Protein AF-A0AAD7WXE4-F1 (afdb_monomer_lite)

InterPro domains:
  IPR000718 Peptidase M13 [PS51885] (1-335)
  IPR000718 Peptidase M13 [PTHR11733] (2-332)
  IPR000718 Peptidase M13 [cd08662] (2-333)
  IPR008753 Peptidase M13, N-terminal domain [PF05649] (2-65)
  IPR018497 Peptidase M13, C-terminal domain [PF01431] (124-328)
  IPR018497 Peptidase M13, C-terminal domain [PR00786] (116-128)
  IPR018497 Peptidase M13, C-terminal domain [PR00786] (134-146)
  IPR018497 Peptidase M13, C-terminal domain [PR00786] (156-172)
  IPR018497 Peptidase M13, C-terminal domain [PR00786] (228-239)
  IPR024079 Metallopeptidase, catalytic domain superfamily [G3DSA:3.40.390.10] (2-334)

Sequence (473 aa):
MYAAGRMFVDQHFQEDKKLMMEELIEGIRWAFMDMLDKENDWMDEITKSKAKDKAHSVLAKVGYPDFILNDTHINEDIKRLSFSEKDYFGNVMQTLHFFAQSDIAWLRKTVPRTEWFTNPTTVNAFYSSSTNQIRFPAGELQKPFFWGLKYPRSLSYGAIGVIVGHELTHGFDSNGRKYDKNGNMDQWWSNTSISRFNDKTQCMISQYNDYNWEEAGLNVRGKRTLAENIADNGGMREAFRAYRRWVETERLGREEPLLPGISLSNNQLFFLSYAHVRCNSYRSAAAREQIQSGAHSPPKYRVIGAMSNYEEFHRAYGCPAGSAMNRGAKSCRRATWGVLDCLSLSLTVEVTGEGARQTEHCPHHSRVGREVSVLRLYPDGNPENGCNTVVTRVLWIVVATEVFGLNPVHIAKIIIYEFSSQKALFQGSRCGRLFNILFIDAVGHLPKQLRRREGTIKKHLKLERQTAPTFWE

Foldseek 3Di:
DLQVLLVCCVPQNDCLLVVVVVLLLVLLLVLLLVCLPPPDPQADPQLSVQLNVLSVLAAEAEADQPCSPPPVSVCVLCVQQDDDPVCPPVNVVVVVVSVVVVVVVCPPPDDDLSDDPDRLLDQAWAADLQSSYTYYRVNVCDPPQHDPPVDFCLLNLLHVSLRSQLNSQLCVFPPNVLGGSRSDRHNSGDPSSVVSNVLLLVLQQVLQQPDQDPLQRHGARSVLQSSSLSSLQRSLSSSLSSSCVCCCPVVVVDADDDDPPDPAGSLRSSLVSNLVNLDDDDHNVVVNVCRVPNNHDRSVCSSQVNQLLDVSSCVRVVPDDPPSSDPDCSRSSNVPPVPPPDDPDDDDDDDDDDDDDDDDDDDDDDDDDDDDDDDDDDDDDDVVVVLCVLVVVLVVLLVCVVPPVDDLVVSVVVLVVSCVVCQVVQPPHPSNVVVVVSSVVSVVPDDPVVCVVVPPPVPPDDDDDDDDDDDDD

Structure (mmCIF, N/CA/C/O backbone):
data_AF-A0AAD7WXE4-F1
#
_entry.id   AF-A0AAD7WXE4-F1
#
loop_
_atom_site.group_PDB
_atom_site.id
_atom_site.type_symbol
_atom_site.label_atom_id
_atom_site.label_alt_id
_atom_site.label_comp_id
_atom_site.label_asym_id
_atom_site.label_entity_id
_atom_site.label_seq_id
_atom_site.pdbx_PDB_ins_code
_atom_site.Cartn_x
_atom_site.Cartn_y
_atom_site.Cartn_z
_atom_site.occupancy
_atom_site.B_iso_or_equiv
_atom_site.auth_seq_id
_atom_site.auth_comp_id
_atom_site.auth_asym_id
_atom_site.auth_atom_id
_atom_site.pdbx_PDB_model_num
ATOM 1 N N . MET A 1 1 ? -16.254 0.153 18.851 1.00 73.12 1 MET A N 1
ATOM 2 C CA . MET A 1 1 ? -15.321 -0.372 17.823 1.00 73.12 1 MET A CA 1
ATOM 3 C C . MET A 1 1 ? -14.483 -1.521 18.376 1.00 73.12 1 MET A C 1
ATOM 5 O O . MET A 1 1 ? -14.553 -2.616 17.837 1.00 73.12 1 MET A O 1
ATOM 9 N N . TYR A 1 2 ? -13.750 -1.309 19.471 1.00 89.06 2 TYR A N 1
ATOM 10 C CA . TYR A 1 2 ? -12.812 -2.301 20.006 1.00 89.06 2 TYR A CA 1
ATOM 11 C C . TYR A 1 2 ? -13.442 -3.555 20.621 1.00 89.06 2 TYR A C 1
ATOM 13 O O . TYR A 1 2 ? -12.849 -4.617 20.493 1.00 89.06 2 TYR A O 1
ATOM 21 N N . ALA A 1 3 ? -14.652 -3.478 21.189 1.00 89.94 3 ALA A N 1
ATOM 22 C CA . ALA A 1 3 ? -15.336 -4.648 21.757 1.00 89.94 3 ALA A CA 1
ATOM 23 C C . ALA A 1 3 ? -15.537 -5.785 20.730 1.00 89.94 3 ALA A C 1
ATOM 25 O O . ALA A 1 3 ? -15.138 -6.920 20.970 1.00 89.94 3 ALA A O 1
ATOM 26 N N . ALA A 1 4 ? -16.062 -5.471 19.539 1.00 91.31 4 ALA A N 1
ATOM 27 C CA . ALA A 1 4 ? -16.185 -6.454 18.457 1.00 91.31 4 ALA A CA 1
ATOM 28 C C . ALA A 1 4 ? -14.810 -6.913 17.932 1.00 91.31 4 ALA A C 1
ATOM 30 O O . ALA A 1 4 ? -14.631 -8.082 17.599 1.00 91.31 4 ALA A O 1
ATOM 31 N N . GLY A 1 5 ? -13.824 -6.008 17.898 1.00 93.00 5 GLY A N 1
ATOM 32 C CA . GLY A 1 5 ? -12.444 -6.334 17.532 1.00 93.00 5 GLY A CA 1
ATOM 33 C C . GLY A 1 5 ? -11.798 -7.346 18.479 1.00 93.00 5 GLY A C 1
ATOM 34 O O . GLY A 1 5 ? -11.149 -8.275 18.011 1.00 93.00 5 GLY A O 1
ATOM 35 N N . ARG A 1 6 ? -12.024 -7.214 19.790 1.00 93.06 6 ARG A N 1
ATOM 36 C CA . ARG A 1 6 ? -11.554 -8.149 20.820 1.00 93.06 6 ARG A CA 1
ATOM 37 C C . ARG A 1 6 ? -12.105 -9.555 20.580 1.00 93.06 6 ARG A C 1
ATOM 39 O O . ARG A 1 6 ? -11.319 -10.491 20.467 1.00 93.06 6 ARG A O 1
ATOM 46 N N . MET A 1 7 ? -13.419 -9.673 20.387 1.00 93.44 7 MET A N 1
ATOM 47 C CA . MET A 1 7 ? -14.070 -10.953 20.074 1.00 93.44 7 MET A CA 1
ATOM 48 C C . MET A 1 7 ? -13.536 -11.581 18.776 1.00 93.44 7 MET A C 1
ATOM 50 O O . MET A 1 7 ? -13.325 -12.788 18.710 1.00 93.44 7 MET A O 1
ATOM 54 N N . PHE A 1 8 ? -13.301 -10.769 17.740 1.00 94.12 8 PHE A N 1
ATOM 55 C CA . PHE A 1 8 ? -12.754 -11.247 16.469 1.00 94.12 8 PHE A CA 1
ATOM 56 C C . PHE A 1 8 ? -11.320 -11.765 16.614 1.00 94.12 8 PHE A C 1
ATOM 58 O O . PHE A 1 8 ? -10.987 -12.822 16.081 1.00 94.12 8 PHE A O 1
ATOM 65 N N . VAL A 1 9 ? -10.472 -11.027 17.334 1.00 93.50 9 VAL A N 1
ATOM 66 C CA . VAL A 1 9 ? -9.072 -11.399 17.565 1.00 93.50 9 VAL A CA 1
ATOM 67 C C . VAL A 1 9 ? -8.980 -12.724 18.317 1.00 93.50 9 VAL A C 1
ATOM 69 O O . VAL A 1 9 ? -8.226 -13.587 17.878 1.00 93.50 9 VAL A O 1
ATOM 72 N N . ASP A 1 10 ? -9.803 -12.928 19.351 1.00 91.31 10 ASP A N 1
ATOM 73 C CA . ASP A 1 10 ? -9.866 -14.196 20.096 1.00 91.31 10 ASP A CA 1
ATOM 74 C C . ASP A 1 10 ? -10.134 -15.416 19.215 1.00 91.31 10 ASP A C 1
ATOM 76 O O . ASP A 1 10 ? -9.590 -16.494 19.449 1.00 91.31 10 ASP A O 1
ATOM 80 N N . GLN A 1 11 ? -11.000 -15.264 18.213 1.00 91.12 11 GLN A N 1
ATOM 81 C CA . GLN A 1 11 ? -11.469 -16.392 17.411 1.00 91.12 11 GLN A CA 1
ATOM 82 C C . GLN A 1 11 ? -10.667 -16.603 16.123 1.00 91.12 11 GLN A C 1
ATOM 84 O O . GLN A 1 11 ? -10.590 -17.728 15.625 1.00 91.12 11 GLN A O 1
ATOM 89 N N . HIS A 1 12 ? -10.102 -15.540 15.545 1.00 89.75 12 HIS A N 1
ATOM 90 C CA . HIS A 1 12 ? -9.624 -15.561 14.156 1.00 89.75 12 HIS A CA 1
ATOM 91 C C . HIS A 1 12 ? -8.188 -15.063 13.959 1.00 89.75 12 HIS A C 1
ATOM 93 O O . HIS A 1 12 ? -7.644 -15.167 12.847 1.00 89.75 12 HIS A O 1
ATOM 99 N N . PHE A 1 13 ? -7.541 -14.543 15.003 1.00 89.88 13 PHE A N 1
ATOM 100 C CA . PHE A 1 13 ? -6.171 -14.058 14.915 1.00 89.88 13 PHE A CA 1
ATOM 101 C C . PHE A 1 13 ? -5.192 -14.996 15.626 1.00 89.88 13 PHE A C 1
ATOM 103 O O . PHE A 1 13 ? -5.432 -15.447 16.738 1.00 89.88 13 PHE A O 1
ATOM 110 N N . GLN A 1 14 ? -4.079 -15.300 14.958 1.00 85.75 14 GLN A N 1
ATOM 111 C CA . GLN A 1 14 ? -2.993 -16.110 15.504 1.00 85.75 14 GLN A CA 1
ATOM 112 C C . GLN A 1 14 ? -1.739 -15.239 15.581 1.00 85.75 14 GLN A C 1
ATOM 114 O O . GLN A 1 14 ? -1.447 -14.498 14.640 1.00 85.75 14 GLN A O 1
ATOM 119 N N . GLU A 1 15 ? -1.013 -15.315 16.696 1.00 81.44 15 GLU A N 1
ATOM 120 C CA . GLU A 1 15 ? 0.132 -14.432 16.966 1.00 81.44 15 GLU A CA 1
ATOM 121 C C . GLU A 1 15 ? 1.314 -14.650 16.010 1.00 81.44 15 GLU A C 1
ATOM 123 O O . GLU A 1 15 ? 2.077 -13.721 15.751 1.00 81.44 15 GLU A O 1
ATOM 128 N N . ASP A 1 16 ? 1.437 -15.833 15.402 1.00 81.56 16 ASP A N 1
ATOM 129 C CA . ASP A 1 16 ? 2.457 -16.127 14.386 1.00 81.56 16 ASP A CA 1
ATOM 130 C C . ASP A 1 16 ? 2.347 -15.215 13.148 1.00 81.56 16 ASP A C 1
ATOM 132 O O . ASP A 1 16 ? 3.346 -14.939 12.477 1.00 81.56 16 ASP A O 1
ATOM 136 N N . LYS A 1 17 ? 1.152 -14.666 12.883 1.00 87.94 17 LYS A N 1
ATOM 137 C CA . LYS A 1 17 ? 0.932 -13.661 11.838 1.00 87.94 17 LYS A CA 1
ATOM 138 C C . LYS A 1 17 ? 1.739 -12.386 12.084 1.00 87.94 17 LYS A C 1
ATOM 140 O O . LYS A 1 17 ? 2.197 -11.784 11.115 1.00 87.94 17 LYS A O 1
ATOM 145 N N . LYS A 1 18 ? 1.943 -11.978 13.346 1.00 88.94 18 LYS A N 1
ATOM 146 C CA . LYS A 1 18 ? 2.726 -10.774 13.677 1.00 88.94 18 LYS A CA 1
ATOM 147 C C . LYS A 1 18 ? 4.195 -10.945 13.296 1.00 88.94 18 LYS A C 1
ATOM 149 O O . LYS A 1 18 ? 4.735 -10.070 12.630 1.00 88.94 18 LYS A O 1
ATOM 154 N N . LEU A 1 19 ? 4.785 -12.104 13.593 1.00 88.06 19 LEU A N 1
ATOM 155 C CA . LEU A 1 19 ? 6.183 -12.410 13.256 1.00 88.06 19 LEU A CA 1
ATOM 156 C C . LEU A 1 19 ? 6.437 -12.363 11.742 1.00 88.06 19 LEU A C 1
ATOM 158 O O . LEU A 1 19 ? 7.410 -11.773 11.281 1.00 88.06 19 LEU A O 1
ATOM 162 N N . MET A 1 20 ? 5.536 -12.941 10.939 1.00 91.19 20 MET A N 1
ATOM 163 C CA . MET A 1 20 ? 5.657 -12.856 9.478 1.00 91.19 20 MET A CA 1
ATOM 164 C C . MET A 1 20 ? 5.501 -11.418 8.970 1.00 91.19 20 MET A C 1
ATOM 166 O O . MET A 1 20 ? 6.163 -11.026 8.012 1.00 91.19 20 MET A O 1
ATOM 170 N N . MET A 1 21 ? 4.615 -10.630 9.579 1.00 95.12 21 MET A N 1
ATOM 171 C CA . MET A 1 21 ? 4.453 -9.231 9.196 1.00 95.12 21 MET A CA 1
ATOM 172 C C . MET A 1 21 ? 5.699 -8.408 9.512 1.00 95.12 21 MET A C 1
ATOM 174 O O . MET A 1 21 ? 6.085 -7.593 8.681 1.00 95.12 21 MET A O 1
ATOM 178 N N . GLU A 1 22 ? 6.358 -8.644 10.646 1.00 93.44 22 GLU A N 1
ATOM 179 C CA . GLU A 1 22 ? 7.647 -8.021 10.972 1.00 93.44 22 GLU A CA 1
ATOM 180 C C . GLU A 1 22 ? 8.710 -8.346 9.909 1.00 93.44 22 GLU A C 1
ATOM 182 O O . GLU A 1 22 ? 9.328 -7.427 9.373 1.00 93.44 22 GLU A O 1
ATOM 187 N N . GLU A 1 23 ? 8.849 -9.619 9.514 1.00 93.50 23 GLU A N 1
ATOM 188 C CA . GLU A 1 23 ? 9.742 -10.047 8.419 1.00 93.50 23 GLU A CA 1
ATOM 189 C C . GLU A 1 23 ? 9.446 -9.290 7.110 1.00 93.50 23 GLU A C 1
ATOM 191 O O . GLU A 1 23 ? 10.355 -8.757 6.466 1.00 93.50 23 GLU A O 1
ATOM 196 N N . LEU A 1 24 ? 8.169 -9.209 6.719 1.00 96.44 24 LEU A N 1
ATOM 197 C CA . LEU A 1 24 ? 7.745 -8.513 5.503 1.00 96.44 24 LEU A CA 1
ATOM 198 C C . LEU A 1 24 ? 8.050 -7.014 5.573 1.00 96.44 24 LEU A C 1
ATOM 200 O O . LEU A 1 24 ? 8.605 -6.463 4.623 1.00 96.44 24 LEU A O 1
ATOM 204 N N . ILE A 1 25 ? 7.714 -6.362 6.688 1.00 97.75 25 ILE A N 1
ATOM 205 C CA . ILE A 1 25 ? 7.923 -4.926 6.898 1.00 97.75 25 ILE A CA 1
ATOM 206 C C . ILE A 1 25 ? 9.411 -4.583 6.831 1.00 97.75 25 ILE A C 1
ATOM 208 O O . ILE A 1 25 ? 9.781 -3.661 6.103 1.00 97.75 25 ILE A O 1
ATOM 212 N N . GLU A 1 26 ? 10.273 -5.329 7.523 1.00 97.75 26 GLU A N 1
ATOM 213 C CA . GLU A 1 26 ? 11.718 -5.083 7.486 1.00 97.75 26 GLU A CA 1
ATOM 214 C C . GLU A 1 26 ? 12.311 -5.356 6.100 1.00 97.75 26 GLU A C 1
ATOM 216 O O . GLU A 1 26 ? 13.105 -4.558 5.590 1.00 97.75 26 GLU A O 1
ATOM 221 N N . GLY A 1 27 ? 11.892 -6.444 5.447 1.00 98.12 27 GLY A N 1
ATOM 222 C CA . GLY A 1 27 ? 12.336 -6.778 4.095 1.00 98.12 27 GLY A CA 1
ATOM 223 C C . GLY A 1 27 ? 11.966 -5.700 3.073 1.00 98.12 27 GLY A C 1
ATOM 224 O O . GLY A 1 27 ? 12.792 -5.313 2.244 1.00 98.12 27 GLY A O 1
ATOM 225 N N . ILE A 1 28 ? 10.745 -5.175 3.156 1.00 98.69 28 ILE A N 1
ATOM 226 C CA . ILE A 1 28 ? 10.232 -4.129 2.264 1.00 98.69 28 ILE A CA 1
ATOM 227 C C . ILE A 1 28 ? 10.874 -2.780 2.564 1.00 98.69 28 ILE A C 1
ATOM 229 O O . ILE A 1 28 ? 11.292 -2.088 1.635 1.00 98.69 28 ILE A O 1
ATOM 233 N N . ARG A 1 29 ? 11.044 -2.428 3.844 1.00 98.31 29 ARG A N 1
ATOM 234 C CA . ARG A 1 29 ? 11.778 -1.220 4.233 1.00 98.31 29 ARG A CA 1
ATOM 235 C C . ARG A 1 29 ? 13.198 -1.259 3.681 1.00 98.31 29 ARG A C 1
ATOM 237 O O . ARG A 1 29 ? 13.659 -0.273 3.107 1.00 98.31 29 ARG A O 1
ATOM 244 N N . TRP A 1 30 ? 13.880 -2.399 3.793 1.00 98.31 30 TRP A N 1
ATOM 245 C CA . TRP A 1 30 ? 15.181 -2.573 3.157 1.00 98.31 30 TRP A CA 1
ATOM 246 C C . TRP A 1 30 ? 15.111 -2.399 1.640 1.00 98.31 30 TRP A C 1
ATOM 248 O O . TRP A 1 30 ? 15.945 -1.691 1.084 1.00 98.31 30 TRP A O 1
ATOM 258 N N . ALA A 1 31 ? 14.136 -3.017 0.970 1.00 98.50 31 ALA A N 1
ATOM 259 C CA . ALA A 1 31 ? 14.020 -2.943 -0.481 1.00 98.50 31 ALA A CA 1
ATOM 260 C C . ALA A 1 31 ? 13.825 -1.501 -0.966 1.00 98.50 31 ALA A C 1
ATOM 262 O O . ALA A 1 31 ? 14.466 -1.099 -1.937 1.00 98.50 31 ALA A O 1
ATOM 263 N N . PHE A 1 32 ? 13.016 -0.711 -0.255 1.00 98.19 32 PHE A N 1
ATOM 264 C CA . PHE A 1 32 ? 12.857 0.719 -0.504 1.00 98.19 32 PHE A CA 1
ATOM 265 C C . PHE A 1 32 ? 14.198 1.464 -0.411 1.00 98.19 32 PHE A C 1
ATOM 267 O O . PHE A 1 32 ? 14.566 2.207 -1.322 1.00 98.19 32 PHE A O 1
ATOM 274 N N . MET A 1 33 ? 14.968 1.229 0.656 1.00 97.19 33 MET A N 1
ATOM 275 C CA . MET A 1 33 ? 16.274 1.870 0.849 1.00 97.19 33 MET A CA 1
ATOM 276 C C . MET A 1 33 ? 17.297 1.443 -0.209 1.00 97.19 33 MET A C 1
ATOM 278 O O . MET A 1 33 ? 17.994 2.286 -0.768 1.00 97.19 33 MET A O 1
ATOM 282 N N . ASP A 1 34 ? 17.342 0.155 -0.543 1.00 97.12 34 ASP A N 1
ATOM 283 C CA . ASP A 1 34 ? 18.233 -0.384 -1.573 1.00 97.12 34 ASP A CA 1
ATOM 284 C C . ASP A 1 34 ? 17.890 0.178 -2.964 1.00 97.12 34 ASP A C 1
ATOM 286 O O . ASP A 1 34 ? 18.780 0.464 -3.765 1.00 97.12 34 ASP A O 1
ATOM 290 N N . MET A 1 35 ? 16.602 0.408 -3.244 1.00 95.56 35 MET A N 1
ATOM 291 C CA . MET A 1 35 ? 16.140 1.088 -4.458 1.00 95.56 35 MET A CA 1
ATOM 292 C C . MET A 1 35 ? 16.522 2.573 -4.482 1.00 95.56 35 MET A C 1
ATOM 294 O O . MET A 1 35 ? 16.903 3.077 -5.541 1.00 95.56 35 MET A O 1
ATOM 298 N N . LEU A 1 36 ? 16.451 3.275 -3.345 1.00 94.69 36 LEU A N 1
ATOM 299 C CA . LEU A 1 36 ? 16.930 4.658 -3.242 1.00 94.69 36 LEU A CA 1
ATOM 300 C C . LEU A 1 36 ? 18.433 4.771 -3.521 1.00 94.69 36 LEU A C 1
ATOM 302 O O . LEU A 1 36 ? 18.859 5.736 -4.150 1.00 94.69 36 LEU A O 1
ATOM 306 N N . ASP A 1 37 ? 19.225 3.793 -3.092 1.00 93.69 37 ASP A N 1
ATOM 307 C CA . ASP A 1 37 ? 20.675 3.825 -3.281 1.00 93.69 37 ASP A CA 1
ATOM 308 C C . ASP A 1 37 ? 21.112 3.422 -4.681 1.00 93.69 37 ASP A C 1
ATOM 310 O O . ASP A 1 37 ? 21.937 4.095 -5.296 1.00 93.69 37 ASP A O 1
ATOM 314 N N . LYS A 1 38 ? 20.566 2.319 -5.192 1.00 93.00 38 LYS A N 1
ATOM 315 C CA . LYS A 1 38 ? 21.091 1.689 -6.408 1.00 93.00 38 LYS A CA 1
ATOM 316 C C . LYS A 1 38 ? 20.389 2.124 -7.683 1.00 93.00 38 LYS A C 1
ATOM 318 O O . LYS A 1 38 ? 20.948 1.952 -8.760 1.00 93.00 38 LYS A O 1
ATOM 323 N N . GLU A 1 39 ? 19.161 2.630 -7.587 1.00 91.62 39 GLU A N 1
ATOM 324 C CA . GLU A 1 39 ? 18.325 2.882 -8.769 1.00 91.62 39 GLU A CA 1
ATOM 325 C C . GLU A 1 39 ? 17.805 4.313 -8.873 1.00 91.62 39 GLU A C 1
ATOM 327 O O . GLU A 1 39 ? 17.385 4.731 -9.951 1.00 91.62 39 GLU A O 1
ATOM 332 N N . ASN A 1 40 ? 17.783 5.067 -7.774 1.00 92.69 40 ASN A N 1
ATOM 333 C CA . ASN A 1 40 ? 17.293 6.435 -7.798 1.00 92.69 40 ASN A CA 1
ATOM 334 C C . ASN A 1 40 ? 18.388 7.391 -8.299 1.00 92.69 40 ASN A C 1
ATOM 336 O O . ASN A 1 40 ? 19.310 7.761 -7.574 1.00 92.69 40 ASN A O 1
ATOM 340 N N . ASP A 1 41 ? 18.253 7.805 -9.553 1.00 91.56 41 ASP A N 1
ATOM 341 C CA . ASP A 1 41 ? 19.149 8.726 -10.259 1.00 91.56 41 ASP A CA 1
ATOM 342 C C . ASP A 1 41 ? 18.678 10.193 -10.226 1.00 91.56 41 ASP A C 1
ATOM 344 O O . ASP A 1 41 ? 19.372 11.101 -10.687 1.00 91.56 41 ASP A O 1
ATOM 348 N N . TRP A 1 42 ? 17.481 10.444 -9.692 1.00 92.75 42 TRP A N 1
ATOM 349 C CA . TRP A 1 42 ? 16.793 11.721 -9.843 1.00 92.75 42 TRP A CA 1
ATOM 350 C C . TRP A 1 42 ? 16.743 12.546 -8.556 1.00 92.75 42 TRP A C 1
ATOM 352 O O . TRP A 1 42 ? 16.644 13.770 -8.647 1.00 92.75 42 TRP A O 1
ATOM 362 N N . MET A 1 43 ? 16.859 11.935 -7.378 1.00 94.44 43 MET A N 1
ATOM 363 C CA . MET A 1 43 ? 16.972 12.658 -6.108 1.00 94.44 43 MET A CA 1
ATOM 364 C C . MET A 1 43 ? 18.417 13.077 -5.841 1.00 94.44 43 MET A C 1
ATOM 366 O O . MET A 1 43 ? 19.351 12.331 -6.123 1.00 94.44 43 MET A O 1
ATOM 370 N N . ASP A 1 44 ? 18.601 14.256 -5.250 1.00 95.94 44 ASP A N 1
ATOM 371 C CA . ASP A 1 44 ? 19.886 14.622 -4.645 1.00 95.94 44 ASP A CA 1
ATOM 372 C C . ASP A 1 44 ? 20.154 13.829 -3.355 1.00 95.94 44 ASP A C 1
ATOM 374 O O . ASP A 1 44 ? 19.231 13.360 -2.684 1.00 95.94 44 ASP A O 1
ATOM 378 N N . GLU A 1 45 ? 21.431 13.716 -2.986 1.00 96.25 45 GLU A N 1
ATOM 379 C CA . GLU A 1 45 ? 21.882 12.907 -1.847 1.00 96.25 45 GLU A CA 1
ATOM 380 C C . GLU A 1 45 ? 21.307 13.367 -0.499 1.00 96.25 45 GLU A C 1
ATOM 382 O O . GLU A 1 45 ? 20.998 12.543 0.363 1.00 96.25 45 GLU A O 1
ATOM 387 N N . ILE A 1 46 ? 21.077 14.673 -0.320 1.00 96.81 46 ILE A N 1
ATOM 388 C CA . ILE A 1 46 ? 20.466 15.212 0.905 1.00 96.81 46 ILE A CA 1
ATOM 389 C C . ILE A 1 46 ? 19.021 14.716 1.024 1.00 96.81 46 ILE A C 1
ATOM 391 O O . ILE A 1 46 ? 18.594 14.260 2.087 1.00 96.81 46 ILE A O 1
ATOM 395 N N . THR A 1 47 ? 18.263 14.777 -0.069 1.00 97.56 47 THR A N 1
ATOM 396 C CA . THR A 1 47 ? 16.873 14.325 -0.106 1.00 97.56 47 THR A CA 1
ATOM 397 C C . THR A 1 47 ? 16.788 12.802 0.036 1.00 97.56 47 THR A C 1
ATOM 399 O O . THR A 1 47 ? 15.922 12.323 0.769 1.00 97.56 47 THR A O 1
ATOM 402 N N . LYS A 1 48 ? 17.706 12.034 -0.575 1.00 97.00 48 LYS A N 1
ATOM 403 C CA . LYS A 1 48 ? 17.800 10.574 -0.369 1.00 97.00 48 LYS A CA 1
ATOM 404 C C . LYS A 1 48 ? 18.056 10.220 1.092 1.00 97.00 48 LYS A C 1
ATOM 406 O O . LYS A 1 48 ? 17.351 9.376 1.637 1.00 97.00 48 LYS A O 1
ATOM 411 N N . SER A 1 49 ? 19.014 10.889 1.736 1.00 97.62 49 SER A N 1
ATOM 412 C CA . SER A 1 49 ? 19.334 10.674 3.151 1.00 97.62 49 SER A CA 1
ATOM 413 C C . SER A 1 49 ? 18.108 10.903 4.044 1.00 97.62 49 SER A C 1
ATOM 415 O O . SER A 1 49 ? 17.695 10.011 4.784 1.00 97.62 49 SER A O 1
ATOM 417 N N . LYS A 1 50 ? 17.410 12.034 3.868 1.00 97.94 50 LYS A N 1
ATOM 418 C CA . LYS A 1 50 ? 16.160 12.308 4.598 1.00 97.94 50 LYS A CA 1
ATOM 419 C C . LYS A 1 50 ? 15.047 11.299 4.294 1.00 97.94 50 LYS A C 1
ATOM 421 O O . LYS A 1 50 ? 14.237 10.998 5.170 1.00 97.94 50 LYS A O 1
ATOM 426 N N . ALA A 1 51 ? 14.978 10.781 3.066 1.00 98.00 51 ALA A N 1
ATOM 427 C CA . ALA A 1 51 ? 13.982 9.782 2.696 1.00 98.00 51 ALA A CA 1
ATOM 428 C C . ALA A 1 51 ? 14.233 8.445 3.408 1.00 98.00 51 ALA A C 1
ATOM 430 O O . ALA A 1 51 ? 13.279 7.831 3.885 1.00 98.00 51 ALA A O 1
ATOM 431 N N . LYS A 1 52 ? 15.500 8.039 3.561 1.00 98.12 52 LYS A N 1
ATOM 432 C CA . LYS A 1 52 ? 15.874 6.877 4.381 1.00 98.12 52 LYS A CA 1
ATOM 433 C C . LYS A 1 52 ? 15.534 7.089 5.850 1.00 98.12 52 LYS A C 1
ATOM 435 O O . LYS A 1 52 ? 14.902 6.221 6.444 1.00 98.12 52 LYS A O 1
ATOM 440 N N . ASP A 1 53 ? 15.866 8.253 6.412 1.00 98.00 53 ASP A N 1
ATOM 441 C CA . ASP A 1 53 ? 15.517 8.594 7.798 1.00 98.00 53 ASP A CA 1
ATOM 442 C C . ASP A 1 53 ? 14.010 8.479 8.047 1.00 98.00 53 ASP A C 1
ATOM 444 O O . ASP A 1 53 ? 13.579 7.918 9.057 1.00 98.00 53 ASP A O 1
ATOM 448 N N . LYS A 1 54 ? 13.198 8.983 7.109 1.00 98.12 54 LYS A N 1
ATOM 449 C CA . LYS A 1 54 ? 11.741 8.866 7.173 1.00 98.12 54 LYS A CA 1
ATOM 450 C C . LYS A 1 54 ? 11.270 7.416 7.061 1.00 98.12 54 LYS A C 1
ATOM 452 O O . LYS A 1 54 ? 10.389 7.019 7.817 1.00 98.12 54 LYS A O 1
ATOM 457 N N . ALA A 1 55 ? 11.833 6.629 6.142 1.00 97.44 55 ALA A N 1
ATOM 458 C CA . ALA A 1 55 ? 11.468 5.222 5.965 1.00 97.44 55 ALA A CA 1
ATOM 459 C C . ALA A 1 55 ? 11.795 4.388 7.215 1.00 97.44 55 ALA A C 1
ATOM 461 O O . ALA A 1 55 ? 10.988 3.559 7.638 1.00 97.44 55 ALA A O 1
ATOM 462 N N . HIS A 1 56 ? 12.942 4.653 7.848 1.00 96.88 56 HIS A N 1
ATOM 463 C CA . HIS A 1 56 ? 13.329 4.054 9.125 1.00 96.88 56 HIS A CA 1
ATOM 464 C C . HIS A 1 56 ? 12.382 4.416 10.267 1.00 96.88 56 HIS A C 1
ATOM 466 O O . HIS A 1 56 ? 12.113 3.577 11.122 1.00 96.88 56 HIS A O 1
ATOM 472 N N . SER A 1 57 ? 11.850 5.639 10.286 1.00 96.56 57 SER A N 1
ATOM 473 C CA . SER A 1 57 ? 10.930 6.078 11.335 1.00 96.56 57 SER A CA 1
ATOM 474 C C . SER A 1 57 ? 9.475 5.669 11.102 1.00 96.56 57 SER A C 1
ATOM 476 O O . SER A 1 57 ? 8.615 6.065 11.894 1.00 96.56 57 SER A O 1
ATOM 478 N N . VAL A 1 58 ? 9.156 4.950 10.016 1.00 95.88 58 VAL A N 1
ATOM 479 C CA . VAL A 1 58 ? 7.797 4.439 9.789 1.00 95.88 58 VAL A CA 1
ATOM 480 C C . VAL A 1 58 ? 7.491 3.369 10.827 1.00 95.88 58 VAL A C 1
ATOM 482 O O . VAL A 1 58 ? 8.115 2.305 10.854 1.00 95.88 58 VAL A O 1
ATOM 485 N N . LEU A 1 59 ? 6.499 3.660 11.666 1.00 93.62 59 LEU A N 1
ATOM 486 C CA . LEU A 1 59 ? 6.019 2.759 12.705 1.00 93.62 59 LEU A CA 1
ATOM 487 C C . LEU A 1 59 ? 4.945 1.833 12.135 1.00 93.62 59 LEU A C 1
ATOM 489 O O . LEU A 1 59 ? 3.970 2.298 11.541 1.00 93.62 59 LEU A O 1
ATOM 493 N N . ALA A 1 60 ? 5.100 0.532 12.355 1.00 94.31 60 ALA A N 1
ATOM 494 C CA . ALA A 1 60 ? 4.123 -0.457 11.936 1.00 94.31 60 ALA A CA 1
ATOM 495 C C . ALA A 1 60 ? 3.199 -0.871 13.083 1.00 94.31 60 ALA A C 1
ATOM 497 O O . ALA A 1 60 ? 3.623 -1.028 14.226 1.00 94.31 60 ALA A O 1
ATOM 498 N N . LYS A 1 61 ? 1.924 -1.055 12.754 1.00 94.31 61 LYS A N 1
ATOM 499 C CA . LYS A 1 61 ? 0.864 -1.523 13.649 1.00 94.31 61 LYS A CA 1
ATOM 500 C C . LYS A 1 61 ? 0.181 -2.720 13.006 1.00 94.31 61 LYS A C 1
ATOM 502 O O . LYS A 1 61 ? -0.381 -2.589 11.920 1.00 94.31 61 LYS A O 1
ATOM 507 N N . VAL A 1 62 ? 0.248 -3.877 13.659 1.00 94.88 62 VAL A N 1
ATOM 508 C CA . VAL A 1 62 ? -0.133 -5.168 13.071 1.00 94.88 62 VAL A CA 1
ATOM 509 C C . VAL A 1 62 ? -1.177 -5.870 13.935 1.00 94.88 62 VAL A C 1
ATOM 511 O O . VAL A 1 62 ? -1.004 -6.018 15.141 1.00 94.88 62 VAL A O 1
ATOM 514 N N . GLY A 1 63 ? -2.263 -6.320 13.313 1.00 94.38 63 GLY A N 1
ATOM 515 C CA . GLY A 1 63 ? -3.348 -7.051 13.956 1.00 94.38 63 GLY A CA 1
ATOM 516 C C . GLY A 1 63 ? -4.284 -6.135 14.739 1.00 94.38 63 GLY A C 1
ATOM 517 O O . GLY A 1 63 ? -5.379 -5.809 14.276 1.00 94.38 63 GLY A O 1
ATOM 518 N N . TYR A 1 64 ? -3.875 -5.746 15.942 1.00 93.69 64 TYR A N 1
ATOM 519 C CA . TYR A 1 64 ? -4.747 -5.074 16.898 1.00 93.69 64 TYR A CA 1
ATOM 520 C C . TYR A 1 64 ? -3.957 -4.301 17.974 1.00 93.69 64 TYR A C 1
ATOM 522 O O . TYR A 1 64 ? -2.782 -4.593 18.192 1.00 93.69 64 TYR A O 1
ATOM 530 N N . PRO A 1 65 ? -4.579 -3.322 18.662 1.00 92.00 65 PRO A N 1
ATOM 531 C CA . PRO A 1 65 ? -3.969 -2.664 19.814 1.00 92.00 65 PRO A CA 1
ATOM 532 C C . PRO A 1 65 ? -3.951 -3.582 21.038 1.00 92.00 65 PRO A C 1
ATOM 534 O O . PRO A 1 65 ? -4.999 -4.099 21.411 1.00 92.00 65 PRO A O 1
ATOM 537 N N . ASP A 1 66 ? -2.824 -3.698 21.741 1.00 90.69 66 ASP A N 1
ATOM 538 C CA . ASP A 1 66 ? -2.712 -4.580 22.918 1.00 90.69 66 ASP A CA 1
ATOM 539 C C . ASP A 1 66 ? -3.744 -4.279 24.017 1.00 90.69 66 ASP A C 1
ATOM 541 O O . ASP A 1 66 ? -4.214 -5.191 24.696 1.00 90.69 66 ASP A O 1
ATOM 545 N N . PHE A 1 67 ? -4.165 -3.015 24.162 1.00 89.69 67 PHE A N 1
ATOM 546 C CA . PHE A 1 67 ? -5.140 -2.616 25.182 1.00 89.69 67 PHE A CA 1
ATOM 547 C C . PHE A 1 67 ? -6.507 -3.291 25.022 1.00 89.69 67 PHE A C 1
ATOM 549 O O . PHE A 1 67 ? -7.250 -3.361 25.998 1.00 89.69 67 PHE A O 1
ATOM 556 N N . ILE A 1 68 ? -6.854 -3.807 23.835 1.00 91.88 68 ILE A N 1
ATOM 557 C CA . ILE A 1 68 ? -8.140 -4.492 23.650 1.00 91.88 68 ILE A CA 1
ATOM 558 C C . ILE A 1 68 ? -8.164 -5.853 24.348 1.00 91.88 68 ILE A C 1
ATOM 560 O O . ILE A 1 68 ? -9.239 -6.380 24.587 1.00 91.88 68 ILE A O 1
ATOM 564 N N . LEU A 1 69 ? -7.005 -6.426 24.687 1.00 91.19 69 LEU A N 1
ATOM 565 C CA . LEU A 1 69 ? -6.929 -7.671 25.458 1.00 91.19 69 LEU A CA 1
ATOM 566 C C . LEU A 1 69 ? -7.191 -7.455 26.956 1.00 91.19 69 LEU A C 1
ATOM 568 O O . LEU A 1 69 ? -7.266 -8.419 27.712 1.00 91.19 69 LEU A O 1
ATOM 572 N N . ASN A 1 70 ? -7.303 -6.200 27.396 1.00 92.62 70 ASN A N 1
ATOM 573 C CA . ASN A 1 70 ? -7.620 -5.846 28.769 1.00 92.62 70 ASN A CA 1
ATOM 574 C C . ASN A 1 70 ? -9.116 -5.530 28.892 1.00 92.62 70 ASN A C 1
ATOM 576 O O . ASN A 1 70 ? -9.561 -4.429 28.558 1.00 92.62 70 ASN A O 1
ATOM 580 N N . ASP A 1 71 ? -9.882 -6.482 29.424 1.00 91.38 71 ASP A N 1
ATOM 581 C CA . ASP A 1 71 ? -11.334 -6.355 29.581 1.00 91.38 71 ASP A CA 1
ATOM 582 C C . ASP A 1 71 ? -11.731 -5.130 30.423 1.00 91.38 71 ASP A C 1
ATOM 584 O O . ASP A 1 71 ? -12.710 -4.451 30.111 1.00 91.38 71 ASP A O 1
ATOM 588 N N . THR A 1 72 ? -10.938 -4.778 31.442 1.00 93.81 72 THR A N 1
ATOM 589 C CA . THR A 1 72 ? -11.163 -3.572 32.254 1.00 93.81 72 THR A CA 1
ATOM 590 C C . THR A 1 72 ? -11.092 -2.311 31.399 1.00 93.81 72 THR A C 1
ATOM 592 O O . THR A 1 72 ? -11.924 -1.420 31.548 1.00 93.81 72 THR A O 1
ATOM 595 N N . HIS A 1 73 ? -10.131 -2.236 30.475 1.00 90.06 73 HIS A N 1
ATOM 596 C CA . HIS A 1 73 ? -9.982 -1.083 29.590 1.00 90.06 73 HIS A CA 1
ATOM 597 C C . HIS A 1 73 ? -11.189 -0.933 28.656 1.00 90.06 73 HIS A C 1
ATOM 599 O O . HIS A 1 73 ? -11.735 0.162 28.534 1.00 90.06 73 HIS A O 1
ATOM 605 N N . ILE A 1 74 ? -11.642 -2.031 28.039 1.00 89.81 74 ILE A N 1
ATOM 606 C CA . ILE A 1 74 ? -12.814 -2.008 27.151 1.00 89.81 74 ILE A CA 1
ATOM 607 C C . ILE A 1 74 ? -14.076 -1.608 27.918 1.00 89.81 74 ILE A C 1
ATOM 609 O O . ILE A 1 74 ? -14.819 -0.749 27.446 1.00 89.81 74 ILE A O 1
ATOM 613 N N . ASN A 1 75 ? -14.315 -2.203 29.090 1.00 91.62 75 ASN A N 1
ATOM 614 C CA . ASN A 1 75 ? -15.500 -1.913 29.897 1.00 91.62 75 ASN A CA 1
ATOM 615 C C . ASN A 1 75 ? -15.550 -0.439 30.322 1.00 91.62 75 ASN A C 1
ATOM 617 O O . ASN A 1 75 ? -16.608 0.186 30.260 1.00 91.62 75 ASN A O 1
ATOM 621 N N . GLU A 1 76 ? -14.406 0.139 30.696 1.00 91.25 76 GLU A N 1
ATOM 622 C CA . GLU A 1 76 ? -14.301 1.554 31.057 1.00 91.25 76 GLU A CA 1
ATOM 623 C C . GLU A 1 76 ? -14.530 2.502 29.870 1.00 91.25 76 GLU A C 1
ATOM 625 O O . GLU A 1 76 ? -15.153 3.552 30.049 1.00 91.25 76 GLU A O 1
ATOM 630 N N . ASP A 1 77 ? -14.078 2.138 28.665 1.00 86.75 77 ASP A N 1
ATOM 631 C CA . ASP A 1 77 ? -14.257 2.940 27.444 1.00 86.75 77 ASP A CA 1
ATOM 632 C C . ASP A 1 77 ? -15.742 3.079 27.065 1.00 86.75 77 ASP A C 1
ATOM 634 O O . ASP A 1 77 ? -16.210 4.158 26.695 1.00 86.75 77 ASP A O 1
ATOM 638 N N . ILE A 1 78 ? -16.523 2.007 27.239 1.00 89.38 78 ILE A N 1
ATOM 639 C CA . ILE A 1 78 ? -17.940 1.966 26.843 1.00 89.38 78 ILE A CA 1
ATOM 640 C C . ILE A 1 78 ? -18.926 2.180 27.997 1.00 89.38 78 ILE A C 1
ATOM 642 O O . ILE A 1 78 ? -20.131 2.183 27.760 1.00 89.38 78 ILE A O 1
ATOM 646 N N . LYS A 1 79 ? -18.460 2.420 29.231 1.00 92.06 79 LYS A N 1
ATOM 647 C CA . LYS A 1 79 ? -19.315 2.493 30.437 1.00 92.06 79 LYS A CA 1
ATOM 648 C C . LYS A 1 79 ? -20.445 3.525 30.389 1.00 92.06 79 LYS A C 1
ATOM 650 O O . LYS A 1 79 ? -21.386 3.452 31.171 1.00 92.06 79 LYS A O 1
ATOM 655 N N . ARG A 1 80 ? -20.317 4.541 29.530 1.00 90.19 80 ARG A N 1
ATOM 656 C CA . ARG A 1 80 ? -21.310 5.618 29.367 1.00 90.19 80 ARG A CA 1
ATOM 657 C C . ARG A 1 80 ? -22.441 5.252 28.406 1.00 90.19 80 ARG A C 1
ATOM 659 O O . ARG A 1 80 ? -23.389 6.020 28.295 1.00 90.19 80 ARG A O 1
ATOM 666 N N . LEU A 1 81 ? -22.325 4.132 27.698 1.00 93.50 81 LEU A N 1
ATOM 667 C CA . LEU A 1 81 ? -23.326 3.652 26.754 1.00 93.50 81 LEU A CA 1
ATOM 668 C C . LEU A 1 81 ? -24.252 2.661 27.461 1.00 93.50 81 LEU A C 1
ATOM 670 O O . LEU A 1 81 ? -23.789 1.726 28.110 1.00 93.50 81 LEU A O 1
ATOM 674 N N . SER A 1 82 ? -25.562 2.850 27.315 1.00 95.12 82 SER A N 1
ATOM 675 C CA . SER A 1 82 ? -26.573 1.936 27.853 1.00 95.12 82 SER A CA 1
ATOM 676 C C . SER A 1 82 ? -27.527 1.545 26.736 1.00 95.12 82 SER A C 1
ATOM 678 O O . SER A 1 82 ? -28.276 2.377 26.232 1.00 95.12 82 SER A O 1
ATOM 680 N N . PHE A 1 83 ? -27.441 0.301 26.270 1.00 95.75 83 PHE A N 1
ATOM 681 C CA . PHE A 1 83 ? -28.207 -0.158 25.114 1.00 95.75 83 PHE A CA 1
ATOM 682 C C . PHE A 1 83 ? -29.536 -0.797 25.529 1.00 95.75 83 PHE A C 1
ATOM 684 O O . PHE A 1 83 ? -29.593 -1.564 26.487 1.00 95.75 83 PHE A O 1
ATOM 691 N N . SER A 1 84 ? -30.595 -0.514 24.768 1.00 97.25 84 SER A N 1
ATOM 692 C CA . SER A 1 84 ? -31.911 -1.149 24.900 1.00 97.25 84 SER A CA 1
ATOM 693 C C . SER A 1 84 ? -32.186 -2.059 23.708 1.00 97.25 84 SER A C 1
ATOM 695 O O . SER A 1 84 ? -32.129 -1.618 22.561 1.00 97.25 84 SER A O 1
ATOM 697 N N . GLU A 1 85 ? -32.568 -3.311 23.954 1.00 97.81 85 GLU A N 1
ATOM 698 C CA . GLU A 1 85 ? -32.972 -4.244 22.889 1.00 97.81 85 GLU A CA 1
ATOM 699 C C . GLU A 1 85 ? -34.252 -3.805 22.156 1.00 97.81 85 GLU A C 1
ATOM 701 O O . GLU A 1 85 ? -34.531 -4.271 21.055 1.00 97.81 85 GLU A O 1
ATOM 706 N N . LYS A 1 86 ? -35.030 -2.890 22.752 1.00 98.19 86 LYS A N 1
ATOM 707 C CA . LYS A 1 86 ? -36.312 -2.407 22.215 1.00 98.19 86 LYS A CA 1
ATOM 708 C C . LYS A 1 86 ? -36.221 -1.040 21.532 1.00 98.19 86 LYS A C 1
ATOM 710 O O . LYS A 1 86 ? -37.206 -0.612 20.942 1.00 98.19 86 LYS A O 1
ATOM 715 N N . ASP A 1 87 ? -35.079 -0.355 21.615 1.00 97.88 87 ASP A N 1
ATOM 716 C CA . ASP A 1 87 ? -34.904 0.999 21.076 1.00 97.88 87 ASP A CA 1
ATOM 717 C C . ASP A 1 87 ? -33.611 1.132 20.266 1.00 97.88 87 ASP A C 1
ATOM 719 O O . ASP A 1 87 ? -32.589 1.655 20.714 1.00 97.88 87 ASP A O 1
ATOM 723 N N . TYR A 1 88 ? -33.662 0.655 19.024 1.00 98.00 88 TYR A N 1
ATOM 724 C CA . TYR A 1 88 ? -32.535 0.784 18.106 1.00 98.00 88 TYR A CA 1
ATOM 725 C C . TYR A 1 88 ? -32.207 2.249 17.776 1.00 98.00 88 TYR A C 1
ATOM 727 O O . TYR A 1 88 ? -31.033 2.609 17.687 1.00 98.00 88 TYR A O 1
ATOM 735 N N . PHE A 1 89 ? -33.215 3.112 17.619 1.00 98.31 89 PHE A N 1
ATOM 736 C CA . PHE A 1 89 ? -32.986 4.512 17.261 1.00 98.31 89 PHE A CA 1
ATOM 737 C C . PHE A 1 89 ? -32.265 5.265 18.387 1.00 98.31 89 PHE A C 1
ATOM 739 O O . PHE A 1 89 ? -31.264 5.938 18.129 1.00 98.31 89 PHE A O 1
ATOM 746 N N . GLY A 1 90 ? -32.701 5.093 19.638 1.00 98.25 90 GLY A N 1
ATOM 747 C CA . GLY A 1 90 ? -32.015 5.643 20.807 1.00 98.25 90 GLY A CA 1
ATOM 748 C C . GLY A 1 90 ? -30.583 5.125 20.946 1.00 98.25 90 GLY A C 1
ATOM 749 O O . GLY A 1 90 ? -29.665 5.915 21.181 1.00 98.25 90 GLY A O 1
ATOM 750 N N . ASN A 1 91 ? -30.353 3.830 20.687 1.00 97.44 91 ASN A N 1
ATOM 751 C CA . ASN A 1 91 ? -29.009 3.241 20.670 1.00 97.44 91 ASN A CA 1
ATOM 752 C C . ASN A 1 91 ? -28.085 3.912 19.640 1.00 97.44 91 ASN A C 1
ATOM 754 O O . ASN A 1 91 ? -26.916 4.180 19.933 1.00 97.44 91 ASN A O 1
ATOM 758 N N . VAL A 1 92 ? -28.591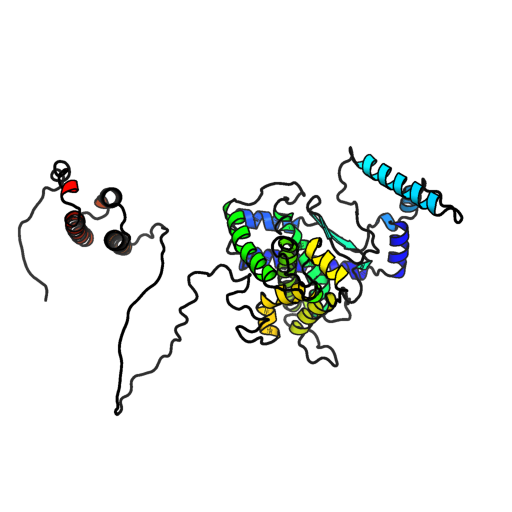 4.197 18.437 1.00 97.38 92 VAL A N 1
ATOM 759 C CA . VAL A 1 92 ? -27.832 4.907 17.396 1.00 97.38 92 VAL A CA 1
ATOM 760 C C . VAL A 1 92 ? -27.534 6.339 17.833 1.00 97.38 92 VAL A C 1
ATOM 762 O O . VAL A 1 92 ? -26.380 6.769 17.775 1.00 97.38 92 VAL A O 1
ATOM 765 N N . MET A 1 93 ? -28.539 7.063 18.328 1.00 97.81 93 MET A N 1
ATOM 766 C CA . MET A 1 93 ? -28.377 8.461 18.724 1.00 97.81 93 MET A CA 1
ATOM 767 C C . MET A 1 93 ? -27.383 8.644 19.873 1.00 97.81 93 MET A C 1
ATOM 769 O O . MET A 1 93 ? -26.517 9.518 19.782 1.00 97.81 93 MET A O 1
ATOM 773 N N . GLN A 1 94 ? -27.431 7.801 20.913 1.00 96.31 94 GLN A N 1
ATOM 774 C CA . GLN A 1 94 ? -26.441 7.882 21.995 1.00 96.31 94 GLN A CA 1
ATOM 775 C C . GLN A 1 94 ? -25.022 7.583 21.494 1.00 96.31 94 GLN A C 1
ATOM 777 O O . GLN A 1 94 ? -24.064 8.203 21.950 1.00 96.31 94 GLN A O 1
ATOM 782 N N . THR A 1 95 ? -24.880 6.662 20.533 1.00 94.69 95 THR A N 1
ATOM 783 C CA . THR A 1 95 ? -23.577 6.258 19.991 1.00 94.69 95 THR A CA 1
ATOM 784 C C . THR A 1 95 ? -22.954 7.394 19.181 1.00 94.69 95 THR A C 1
ATOM 786 O O . THR A 1 95 ? -21.778 7.705 19.356 1.00 94.69 95 THR A O 1
ATOM 789 N N . LEU A 1 96 ? -23.746 8.065 18.337 1.00 95.62 96 LEU A N 1
ATOM 790 C CA . LEU A 1 96 ? -23.297 9.246 17.593 1.00 95.62 96 LEU A CA 1
ATOM 791 C C . LEU A 1 96 ? -22.889 10.386 18.533 1.00 95.62 96 LEU A C 1
ATOM 793 O O . LEU A 1 96 ? -21.850 11.014 18.331 1.00 95.62 96 LEU A O 1
ATOM 797 N N . HIS A 1 97 ? -23.671 10.622 19.589 1.00 95.31 97 HIS A N 1
ATOM 798 C CA . HIS A 1 97 ? -23.345 11.625 20.598 1.00 95.31 97 HIS A CA 1
ATOM 799 C C . HIS A 1 97 ? -22.041 11.292 21.341 1.00 95.31 97 HIS A C 1
ATOM 801 O O . HIS A 1 97 ? -21.190 12.163 21.516 1.00 95.31 97 HIS A O 1
ATOM 807 N N . PHE A 1 98 ? -21.844 10.026 21.718 1.00 93.75 98 PHE A N 1
ATOM 808 C CA . PHE A 1 98 ? -20.613 9.555 22.349 1.00 93.75 98 PHE A CA 1
ATOM 809 C C . PHE A 1 98 ? -19.382 9.780 21.460 1.00 93.75 98 PHE A C 1
ATOM 811 O O . PHE A 1 98 ? -18.378 10.304 21.943 1.00 93.75 98 PHE A O 1
ATOM 818 N N . PHE A 1 99 ? -19.459 9.455 20.163 1.00 91.94 99 PHE A N 1
ATOM 819 C CA . PHE A 1 99 ? -18.349 9.703 19.236 1.00 91.94 99 PHE A CA 1
ATOM 820 C C . PHE A 1 99 ? -18.026 11.191 19.105 1.00 91.94 99 PHE A C 1
ATOM 822 O O . PHE A 1 99 ? -16.867 11.570 19.259 1.00 91.94 99 PHE A O 1
ATOM 829 N N . ALA A 1 100 ? -19.040 12.044 18.935 1.00 94.62 100 ALA A N 1
ATOM 830 C CA . ALA A 1 100 ? -18.832 13.489 18.852 1.00 94.62 100 ALA A CA 1
ATOM 831 C C . ALA A 1 100 ? -18.155 14.055 20.116 1.00 94.62 100 ALA A C 1
ATOM 833 O O . ALA A 1 100 ? -17.244 14.879 20.029 1.00 94.62 100 ALA A O 1
ATOM 834 N N . GLN A 1 101 ? -18.562 13.593 21.303 1.00 93.25 101 GLN A N 1
ATOM 835 C CA . GLN A 1 101 ? -17.932 13.995 22.561 1.00 93.25 101 GLN A CA 1
ATOM 836 C C . GLN A 1 101 ? -16.487 13.496 22.684 1.00 93.25 101 GLN A C 1
ATOM 838 O O . GLN A 1 101 ? -15.631 14.237 23.172 1.00 93.25 101 GLN A O 1
ATOM 843 N N . SER A 1 102 ? -16.214 12.262 22.252 1.00 89.50 102 SER A N 1
ATOM 844 C CA . SER A 1 102 ? -14.864 11.690 22.251 1.00 89.50 102 SER A CA 1
ATOM 845 C C . SER A 1 102 ? -13.920 12.497 21.356 1.00 89.50 102 SER A C 1
ATOM 847 O O . SER A 1 102 ? -12.847 12.898 21.808 1.00 89.50 102 SER A O 1
ATOM 849 N N . ASP A 1 103 ? -14.355 12.844 20.141 1.00 90.69 103 ASP A N 1
ATOM 850 C CA . ASP A 1 103 ? -13.569 13.639 19.192 1.00 90.69 103 ASP A CA 1
ATOM 851 C C . ASP A 1 103 ? -13.235 15.031 19.751 1.00 90.69 103 ASP A C 1
ATOM 853 O O . ASP A 1 103 ? -12.081 15.464 19.729 1.00 90.69 103 ASP A O 1
ATOM 857 N N . ILE A 1 104 ? -14.218 15.722 20.340 1.00 94.38 104 ILE A N 1
ATOM 858 C CA . ILE A 1 104 ? -14.005 17.044 20.953 1.00 94.38 104 ILE A CA 1
ATOM 859 C C . ILE A 1 104 ? -13.051 16.953 22.155 1.00 94.38 104 ILE A C 1
ATOM 861 O O . ILE A 1 104 ? -12.247 17.863 22.382 1.00 94.38 104 ILE A O 1
ATOM 865 N N . ALA A 1 105 ? -13.082 15.850 22.910 1.00 91.94 105 ALA A N 1
ATOM 866 C CA . ALA A 1 105 ? -12.208 15.647 24.064 1.00 91.94 105 ALA A CA 1
ATOM 867 C C . ALA A 1 105 ? -10.713 15.543 23.696 1.00 91.94 105 ALA A C 1
ATOM 869 O O . ALA A 1 105 ? -9.864 15.657 24.588 1.00 91.94 105 ALA A O 1
ATOM 870 N N . TRP A 1 106 ? -10.373 15.359 22.414 1.00 90.75 106 TRP A N 1
ATOM 871 C CA . TRP A 1 106 ? -8.992 15.349 21.924 1.00 90.75 106 TRP A CA 1
ATOM 872 C C . TRP A 1 106 ? -8.406 16.741 21.655 1.00 90.75 106 TRP A C 1
ATOM 874 O O . TRP A 1 106 ? -7.185 16.866 21.614 1.00 90.75 106 TRP A O 1
ATOM 884 N N . LEU A 1 107 ? -9.220 17.801 21.549 1.00 94.38 107 LEU A N 1
ATOM 885 C CA . LEU A 1 107 ? -8.790 19.122 21.052 1.00 94.38 107 LEU A CA 1
ATOM 886 C C . LEU A 1 107 ? -7.583 19.739 21.789 1.00 94.38 107 LEU A C 1
ATOM 888 O O . LEU A 1 107 ? -6.810 20.484 21.194 1.00 94.38 107 LEU A O 1
ATOM 892 N N . ARG A 1 108 ? -7.419 19.461 23.088 1.00 94.62 108 ARG A N 1
ATOM 893 C CA . ARG A 1 108 ? -6.316 19.994 23.915 1.00 94.62 108 ARG A CA 1
ATOM 894 C C . ARG A 1 108 ? -5.345 18.918 24.401 1.00 94.62 108 ARG A C 1
ATOM 896 O O . ARG A 1 108 ? -4.599 19.149 25.349 1.00 94.62 108 ARG A O 1
ATOM 903 N N . LYS A 1 109 ? -5.379 17.736 23.786 1.00 92.50 109 LYS A N 1
ATOM 904 C CA . LYS A 1 109 ? -4.505 16.608 24.115 1.00 92.50 109 LYS A CA 1
ATOM 905 C C . LYS A 1 109 ? -3.430 16.447 23.048 1.00 92.50 109 LYS A C 1
ATOM 907 O O . LYS A 1 109 ? -3.626 16.790 21.885 1.00 92.50 109 LYS A O 1
ATOM 912 N N . THR A 1 110 ? -2.286 15.906 23.446 1.00 91.31 110 THR A N 1
ATOM 913 C CA . THR A 1 110 ? -1.259 15.469 22.500 1.00 91.31 110 THR A CA 1
ATOM 914 C C . THR A 1 110 ? -1.702 14.180 21.813 1.00 91.31 110 THR A C 1
ATOM 916 O O . THR A 1 110 ? -2.394 13.355 22.409 1.00 91.31 110 THR A O 1
ATOM 919 N N . VAL A 1 111 ? -1.304 13.999 20.550 1.00 88.31 111 VAL A N 1
ATOM 920 C CA . VAL A 1 111 ? -1.626 12.786 19.786 1.00 88.31 111 VAL A CA 1
ATOM 921 C C . VAL A 1 111 ? -0.731 11.638 20.273 1.00 88.31 111 VAL A C 1
ATOM 923 O O . VAL A 1 111 ? 0.487 11.696 20.066 1.00 88.31 111 VAL A O 1
ATOM 926 N N . PRO A 1 112 ? -1.281 10.581 20.900 1.00 85.50 112 PRO A N 1
ATOM 927 C CA . PRO A 1 112 ? -0.488 9.442 21.329 1.00 85.50 112 PRO A CA 1
ATOM 928 C C . PRO A 1 112 ? -0.089 8.629 20.101 1.00 85.50 112 PRO A C 1
ATOM 930 O O . PRO A 1 112 ? -0.937 8.194 19.323 1.00 85.50 112 PRO A O 1
ATOM 933 N N . ARG A 1 113 ? 1.206 8.341 19.937 1.00 81.81 113 ARG A N 1
ATOM 934 C CA . ARG A 1 113 ? 1.659 7.467 18.840 1.00 81.81 113 ARG A CA 1
ATOM 935 C C . ARG A 1 113 ? 1.170 6.025 19.001 1.00 81.81 113 ARG A C 1
ATOM 937 O O . ARG A 1 113 ? 1.100 5.305 18.005 1.00 81.81 113 ARG A O 1
ATOM 944 N N . THR A 1 114 ? 0.786 5.619 20.208 1.00 79.81 114 THR A N 1
ATOM 945 C CA . THR A 1 114 ? 0.210 4.305 20.515 1.00 79.81 114 THR A CA 1
ATOM 946 C C . THR A 1 114 ? -1.240 4.155 20.055 1.00 79.81 114 THR A C 1
ATOM 948 O O . THR A 1 114 ? -1.671 3.025 19.861 1.00 79.81 114 THR A O 1
ATOM 951 N N . GLU A 1 115 ? -1.969 5.247 19.795 1.00 82.44 115 GLU A N 1
ATOM 952 C CA . GLU A 1 115 ? -3.415 5.204 19.533 1.00 82.44 115 GLU A CA 1
ATOM 953 C C . GLU A 1 115 ? -3.763 4.569 18.184 1.00 82.44 115 GLU A C 1
ATOM 955 O O . GLU A 1 115 ? -3.084 4.804 17.180 1.00 82.44 115 GLU A O 1
ATOM 960 N N . TRP A 1 116 ? -4.823 3.767 18.133 1.00 86.06 116 TRP A N 1
ATOM 961 C CA . TRP A 1 116 ? -5.310 3.184 16.886 1.00 86.06 116 TRP A CA 1
ATOM 962 C C . TRP A 1 116 ? -6.557 3.936 16.426 1.00 86.06 116 TRP A C 1
ATOM 964 O O . TRP A 1 116 ? -7.385 4.356 17.215 1.00 86.06 116 TRP A O 1
ATOM 974 N N . PHE A 1 117 ? -6.702 4.110 15.116 1.00 80.88 117 PHE A N 1
ATOM 975 C CA . PHE A 1 117 ? -7.891 4.740 14.524 1.00 80.88 117 PHE A CA 1
ATOM 976 C C . PHE A 1 117 ? -8.544 3.803 13.507 1.00 80.88 117 PHE A C 1
ATOM 978 O O . PHE A 1 117 ? -9.194 4.227 12.556 1.00 80.88 117 PHE A O 1
ATOM 985 N N . THR A 1 118 ? -8.307 2.501 13.667 1.00 88.12 118 THR A N 1
ATOM 986 C CA . THR A 1 118 ? -8.747 1.468 12.737 1.00 88.12 118 THR A CA 1
ATOM 987 C C . THR A 1 118 ? -9.238 0.270 13.529 1.00 88.12 118 THR A C 1
ATOM 989 O O . THR A 1 118 ? -8.557 -0.204 14.438 1.00 88.12 118 THR A O 1
ATOM 992 N N . ASN A 1 119 ? -10.427 -0.216 13.182 1.00 90.44 119 ASN A N 1
ATOM 993 C CA . ASN A 1 119 ? -10.996 -1.412 13.782 1.00 90.44 119 ASN A CA 1
ATOM 994 C C . ASN A 1 119 ? -10.158 -2.648 13.393 1.00 90.44 119 ASN A C 1
ATOM 996 O O . ASN A 1 119 ? -9.920 -2.833 12.197 1.00 90.44 119 ASN A O 1
ATOM 1000 N N . PRO A 1 120 ? -9.762 -3.521 14.343 1.00 93.44 120 PRO A N 1
ATOM 1001 C CA . PRO A 1 120 ? -9.121 -4.799 14.032 1.00 93.44 120 PRO A CA 1
ATOM 1002 C C . PRO A 1 120 ? -9.870 -5.654 13.002 1.00 93.44 120 PRO A C 1
ATOM 1004 O O . PRO A 1 120 ? -9.232 -6.396 12.266 1.00 93.44 120 PRO A O 1
ATOM 1007 N N . THR A 1 121 ? -11.201 -5.544 12.907 1.00 95.00 121 THR A N 1
ATOM 1008 C CA . THR A 1 121 ? -12.015 -6.340 11.967 1.00 95.00 121 THR A CA 1
ATOM 1009 C C . THR A 1 121 ? -12.009 -5.817 10.528 1.00 95.00 121 THR A C 1
ATOM 1011 O O . THR A 1 121 ? -12.638 -6.416 9.660 1.00 95.00 121 THR A O 1
ATOM 1014 N N . THR A 1 122 ? -11.371 -4.676 10.258 1.00 95.38 122 THR A N 1
ATOM 1015 C CA . THR A 1 122 ? -11.353 -4.072 8.922 1.00 95.38 122 THR A CA 1
ATOM 1016 C C . THR A 1 122 ? -10.476 -4.881 7.965 1.00 95.38 122 THR A C 1
ATOM 1018 O O . THR A 1 122 ? -9.333 -5.193 8.285 1.00 95.38 122 THR A O 1
ATOM 1021 N N . VAL A 1 123 ? -10.997 -5.168 6.771 1.00 95.88 123 VAL A N 1
ATOM 1022 C CA . VAL A 1 123 ? -10.234 -5.727 5.641 1.00 95.88 123 VAL A CA 1
ATOM 1023 C C . VAL A 1 123 ? -9.748 -4.565 4.776 1.00 95.88 123 VAL A C 1
ATOM 1025 O O . VAL A 1 123 ? -10.439 -4.142 3.847 1.00 95.88 123 VAL A O 1
ATOM 1028 N N . ASN A 1 124 ? -8.653 -3.939 5.207 1.00 95.25 124 ASN A N 1
ATOM 1029 C CA . ASN A 1 124 ? -7.939 -2.895 4.476 1.00 95.25 124 ASN A CA 1
ATOM 1030 C C . ASN A 1 124 ? -6.561 -2.649 5.124 1.00 95.25 124 ASN A C 1
ATOM 1032 O O . ASN A 1 124 ? -6.327 -3.095 6.245 1.00 95.25 124 ASN A O 1
ATOM 1036 N N . ALA A 1 125 ? -5.694 -1.862 4.493 1.00 96.25 125 ALA A N 1
ATOM 1037 C CA . ALA A 1 125 ? -4.466 -1.337 5.089 1.00 96.25 125 ALA A CA 1
ATOM 1038 C C . ALA A 1 125 ? -4.410 0.192 4.956 1.00 96.25 125 ALA A C 1
ATOM 1040 O O . ALA A 1 125 ? -5.184 0.783 4.203 1.00 96.25 125 ALA A O 1
ATOM 1041 N N . PHE A 1 126 ? -3.581 0.844 5.779 1.00 96.50 126 PHE A N 1
ATOM 1042 C CA . PHE A 1 126 ? -3.549 2.308 5.827 1.00 96.50 126 PHE A CA 1
ATOM 1043 C C . PHE A 1 126 ? -2.177 2.878 6.166 1.00 96.50 126 PHE A C 1
ATOM 1045 O O . PHE A 1 126 ? -1.570 2.483 7.165 1.00 96.50 126 PHE A O 1
ATOM 1052 N N . TYR A 1 127 ? -1.800 3.942 5.464 1.00 96.81 127 TYR A N 1
ATOM 1053 C CA . TYR A 1 127 ? -0.755 4.878 5.848 1.00 96.81 127 TYR A CA 1
ATOM 1054 C C . TYR A 1 127 ? -1.346 6.175 6.415 1.00 96.81 127 TYR A C 1
ATOM 1056 O O . TYR A 1 127 ? -2.355 6.701 5.946 1.00 96.81 127 TYR A O 1
ATOM 1064 N N . SER A 1 128 ? -0.698 6.722 7.439 1.00 95.56 128 SER A N 1
ATOM 1065 C CA . SER A 1 128 ? -1.072 7.989 8.065 1.00 95.56 128 SER A CA 1
ATOM 1066 C C . SER A 1 128 ? 0.102 8.956 8.055 1.00 95.56 128 SER A C 1
ATOM 1068 O O . SER A 1 128 ? 1.045 8.801 8.835 1.00 95.56 128 SER A O 1
ATOM 1070 N N . SER A 1 129 ? 0.025 9.985 7.206 1.00 95.19 129 SER A N 1
ATOM 1071 C CA . SER A 1 129 ? 1.089 10.984 7.046 1.00 95.19 129 SER A CA 1
ATOM 1072 C C . SER A 1 129 ? 1.398 11.746 8.330 1.00 95.19 129 SER A C 1
ATOM 1074 O O . SER A 1 129 ? 2.565 11.976 8.618 1.00 95.19 129 SER A O 1
ATOM 1076 N N . SER A 1 130 ? 0.380 12.099 9.121 1.00 93.19 130 SER A N 1
ATOM 1077 C CA . SER A 1 130 ? 0.538 12.893 10.350 1.00 93.19 130 SER A CA 1
ATOM 1078 C C . SER A 1 130 ? 1.157 12.121 11.514 1.00 93.19 130 SER A C 1
ATOM 1080 O O . SER A 1 130 ? 1.640 12.721 12.469 1.00 93.19 130 SER A O 1
ATOM 1082 N N . THR A 1 131 ? 1.153 10.790 11.451 1.00 94.06 131 THR A N 1
ATOM 1083 C CA . THR A 1 131 ? 1.736 9.928 12.489 1.00 94.06 131 THR A CA 1
ATOM 1084 C C . THR A 1 131 ? 2.900 9.086 11.972 1.00 94.06 131 THR A C 1
ATOM 1086 O O . THR A 1 131 ? 3.485 8.349 12.761 1.00 94.06 131 THR A O 1
ATOM 1089 N N . ASN A 1 132 ? 3.217 9.174 10.674 1.00 96.12 132 ASN A N 1
ATOM 1090 C CA . ASN A 1 132 ? 4.196 8.348 9.962 1.00 96.12 132 ASN A CA 1
ATOM 1091 C C . ASN A 1 132 ? 4.039 6.850 10.298 1.00 96.12 132 ASN A C 1
ATOM 1093 O O . ASN A 1 132 ? 4.969 6.195 10.773 1.00 96.12 132 ASN A O 1
ATOM 1097 N N . GLN A 1 133 ? 2.813 6.339 10.137 1.00 95.81 133 GLN A N 1
ATOM 1098 C CA . GLN A 1 133 ? 2.422 4.987 10.555 1.00 95.81 133 GLN A CA 1
ATOM 1099 C C . GLN A 1 133 ? 1.774 4.200 9.426 1.00 95.81 133 GLN A C 1
ATOM 1101 O O . GLN A 1 133 ? 0.909 4.743 8.742 1.00 95.81 133 GLN A O 1
ATOM 1106 N N . ILE A 1 134 ? 2.124 2.917 9.332 1.00 96.62 134 ILE A N 1
ATOM 1107 C CA . ILE A 1 134 ? 1.426 1.906 8.530 1.00 96.62 134 ILE A CA 1
ATOM 1108 C C . ILE A 1 134 ? 0.619 0.984 9.451 1.00 96.62 134 ILE A C 1
ATOM 1110 O O . ILE A 1 134 ? 1.090 0.599 10.525 1.00 96.62 134 ILE A O 1
ATOM 1114 N N . ARG A 1 135 ? -0.614 0.655 9.063 1.00 95.69 135 ARG A N 1
ATOM 1115 C CA . ARG A 1 135 ? -1.561 -0.138 9.860 1.00 95.69 135 ARG A CA 1
ATOM 1116 C C . ARG A 1 135 ? -2.122 -1.294 9.041 1.00 95.69 135 ARG A C 1
ATOM 1118 O O . ARG A 1 135 ? -2.697 -1.067 7.982 1.00 95.69 135 ARG A O 1
ATOM 1125 N N . PHE A 1 136 ? -2.032 -2.498 9.600 1.00 96.25 136 PHE A N 1
ATOM 1126 C CA . PHE A 1 136 ? -2.558 -3.741 9.034 1.00 96.25 136 PHE A CA 1
ATOM 1127 C C . PHE A 1 136 ? -3.463 -4.412 10.074 1.00 96.25 136 PHE A C 1
ATOM 1129 O O . PHE A 1 136 ? -2.964 -5.149 10.925 1.00 96.25 136 PHE A O 1
ATOM 1136 N N . PRO A 1 137 ? -4.775 -4.127 10.084 1.00 95.75 137 PRO A N 1
ATOM 1137 C CA . PRO A 1 137 ? -5.723 -4.747 11.002 1.00 95.75 137 PRO A CA 1
ATOM 1138 C C . PRO A 1 137 ? -5.791 -6.268 10.823 1.00 95.75 137 PRO A C 1
ATOM 1140 O O . PRO A 1 137 ? -5.520 -6.800 9.748 1.00 95.75 137 PRO A O 1
ATOM 1143 N N . ALA A 1 138 ? -6.212 -6.973 11.871 1.00 95.31 138 ALA A N 1
ATOM 1144 C CA . ALA A 1 138 ? -6.353 -8.427 11.887 1.00 95.31 138 ALA A CA 1
ATOM 1145 C C . ALA A 1 138 ? -7.240 -8.961 10.747 1.00 95.31 138 ALA A C 1
ATOM 1147 O O . ALA A 1 138 ? -6.969 -10.041 10.225 1.00 95.31 138 ALA A O 1
ATOM 1148 N N . GLY A 1 139 ? -8.259 -8.198 10.341 1.00 95.00 139 GLY A N 1
ATOM 1149 C CA . GLY A 1 139 ? -9.149 -8.520 9.229 1.00 95.00 139 GLY A CA 1
ATOM 1150 C C . GLY A 1 139 ? -8.449 -8.593 7.869 1.00 95.00 139 GLY A C 1
ATOM 1151 O O . GLY A 1 139 ? -8.874 -9.372 7.024 1.00 95.00 139 GLY A O 1
ATOM 1152 N N . GLU A 1 140 ? -7.357 -7.863 7.647 1.00 95.06 140 GLU A N 1
ATOM 1153 C CA . GLU A 1 140 ? -6.565 -7.964 6.409 1.00 95.06 140 GLU A CA 1
ATOM 1154 C C . GLU A 1 140 ? -5.647 -9.198 6.420 1.00 95.06 140 GLU A C 1
ATOM 1156 O O . GLU A 1 140 ? -5.296 -9.751 5.380 1.00 95.06 140 GLU A O 1
ATOM 1161 N N . LEU A 1 141 ? -5.275 -9.685 7.608 1.00 94.38 141 LEU A N 1
ATOM 1162 C CA . LEU A 1 141 ? -4.292 -10.756 7.806 1.00 94.38 141 LEU A CA 1
ATOM 1163 C C . LEU A 1 141 ? -4.928 -12.148 7.680 1.00 94.38 141 LEU A C 1
ATOM 1165 O O . LEU A 1 141 ? -4.836 -13.005 8.567 1.00 94.38 141 LEU A O 1
ATOM 1169 N N . GLN A 1 142 ? -5.586 -12.373 6.547 1.00 92.69 142 GLN A N 1
ATOM 1170 C CA . GLN A 1 142 ? -6.225 -13.625 6.154 1.00 92.69 142 GLN A CA 1
ATOM 1171 C C . GLN A 1 142 ? -6.077 -13.872 4.649 1.00 92.69 142 GLN A C 1
ATOM 1173 O O . GLN A 1 142 ? -5.655 -13.001 3.892 1.00 92.69 142 GLN A O 1
ATOM 1178 N N . LYS A 1 143 ? -6.426 -15.075 4.189 1.00 92.62 143 LYS A N 1
ATOM 1179 C CA . LYS A 1 143 ? -6.400 -15.400 2.757 1.00 92.62 143 LYS A CA 1
ATOM 1180 C C . LYS A 1 143 ? -7.432 -14.554 1.988 1.00 92.62 143 LYS A C 1
ATOM 1182 O O . LYS A 1 143 ? -8.510 -14.313 2.525 1.00 92.62 143 LYS A O 1
ATOM 1187 N N . PRO A 1 144 ? -7.149 -14.162 0.731 1.00 93.56 144 PRO A N 1
ATOM 1188 C CA . PRO A 1 144 ? -5.947 -14.469 -0.056 1.00 93.56 144 PRO A CA 1
ATOM 1189 C C . PRO A 1 144 ? -4.777 -13.488 0.156 1.00 93.56 144 PRO A C 1
ATOM 1191 O O . PRO A 1 144 ? -3.776 -13.598 -0.546 1.00 93.56 144 PRO A O 1
ATOM 1194 N N . PHE A 1 145 ? -4.873 -12.539 1.091 1.00 93.19 145 PHE A N 1
ATOM 1195 C CA . PHE A 1 145 ? -3.814 -11.556 1.338 1.00 93.19 145 PHE A CA 1
ATOM 1196 C C . PHE A 1 145 ? -2.626 -12.172 2.085 1.00 93.19 145 PHE A C 1
ATOM 1198 O O . PHE A 1 145 ? -1.472 -11.975 1.710 1.00 93.19 145 PHE A O 1
ATOM 1205 N N . PHE A 1 146 ? -2.913 -12.987 3.100 1.00 91.31 146 PHE A N 1
ATOM 1206 C CA . PHE A 1 146 ? -1.930 -13.629 3.964 1.00 91.31 146 PHE A CA 1
ATOM 1207 C C . PHE A 1 146 ? -2.081 -15.157 3.930 1.00 91.31 146 PHE A C 1
ATOM 1209 O O . PHE A 1 146 ? -3.101 -15.706 4.356 1.00 91.31 146 PHE A O 1
ATOM 1216 N N . TRP A 1 147 ? -1.053 -15.858 3.441 1.00 89.06 147 TRP A N 1
ATOM 1217 C CA . TRP A 1 147 ? -1.073 -17.320 3.276 1.00 89.06 147 TRP A CA 1
ATOM 1218 C C . TRP A 1 147 ? -0.407 -18.091 4.427 1.00 89.06 147 TRP A C 1
ATOM 1220 O O . TRP A 1 147 ? -0.669 -19.284 4.589 1.00 89.06 147 TRP A O 1
ATOM 1230 N N . GLY A 1 148 ? 0.387 -17.418 5.266 1.00 87.75 148 GLY A N 1
ATOM 1231 C CA . GLY A 1 148 ? 1.115 -18.028 6.384 1.00 87.75 148 GLY A CA 1
ATOM 1232 C C . GLY A 1 148 ? 2.344 -18.840 5.958 1.00 87.75 148 GLY A C 1
ATOM 1233 O O . GLY A 1 148 ? 2.723 -18.864 4.791 1.00 87.75 148 GLY A O 1
ATOM 1234 N N . LEU A 1 149 ? 2.987 -19.507 6.924 1.00 87.06 149 LEU A N 1
ATOM 1235 C CA . LEU A 1 149 ? 4.283 -20.186 6.736 1.00 87.06 149 LEU A CA 1
ATOM 1236 C C . LEU A 1 149 ? 4.209 -21.489 5.925 1.00 87.06 149 LEU A C 1
ATOM 1238 O O . LEU A 1 149 ? 5.233 -21.999 5.483 1.00 87.06 149 LEU A O 1
ATOM 1242 N N . LYS A 1 150 ? 3.007 -22.047 5.743 1.00 88.44 150 LYS A N 1
ATOM 1243 C CA . LYS A 1 150 ? 2.793 -23.330 5.049 1.00 88.44 150 LYS A CA 1
ATOM 1244 C C . LYS A 1 150 ? 2.771 -23.213 3.522 1.00 88.44 150 LYS A C 1
ATOM 1246 O O . LYS A 1 150 ? 2.715 -24.235 2.846 1.00 88.44 150 LYS A O 1
ATOM 1251 N N . TYR A 1 151 ? 2.756 -21.995 2.990 1.00 92.44 151 TYR A N 1
ATOM 1252 C CA . TYR A 1 151 ? 2.684 -21.719 1.558 1.00 92.44 151 TYR A CA 1
ATOM 1253 C C . TYR A 1 151 ? 3.969 -21.024 1.095 1.00 92.44 151 TYR A C 1
ATOM 1255 O O . TYR A 1 151 ? 4.611 -20.355 1.910 1.00 92.44 151 TYR A O 1
ATOM 1263 N N . PRO A 1 152 ? 4.336 -21.141 -0.197 1.00 94.94 152 PRO A N 1
ATOM 1264 C CA . PRO A 1 152 ? 5.471 -20.413 -0.747 1.00 94.94 152 PRO A CA 1
ATOM 1265 C C . PRO A 1 152 ? 5.370 -18.912 -0.459 1.00 94.94 152 PRO A C 1
ATOM 1267 O O . PRO A 1 152 ? 4.313 -18.295 -0.633 1.00 94.94 152 PRO A O 1
ATOM 1270 N N . ARG A 1 153 ? 6.482 -18.311 -0.040 1.00 95.50 153 ARG A N 1
ATOM 1271 C CA . ARG A 1 153 ? 6.590 -16.890 0.280 1.00 95.50 153 ARG A CA 1
ATOM 1272 C C . ARG A 1 153 ? 6.328 -16.011 -0.925 1.00 95.50 153 ARG A C 1
ATOM 1274 O O . ARG A 1 153 ? 5.825 -14.911 -0.724 1.00 95.50 153 ARG A O 1
ATOM 1281 N N . SER A 1 154 ? 6.540 -16.499 -2.148 1.00 97.25 154 SER A N 1
ATOM 1282 C CA . SER A 1 154 ? 6.077 -15.812 -3.363 1.00 97.25 154 SER A CA 1
ATOM 1283 C C . SER A 1 154 ? 4.612 -15.361 -3.288 1.00 97.25 154 SER A C 1
ATOM 1285 O O . SER A 1 154 ? 4.316 -14.229 -3.667 1.00 97.25 154 SER A O 1
ATOM 1287 N N . LEU A 1 155 ? 3.703 -16.179 -2.737 1.00 96.88 155 LEU A N 1
ATOM 1288 C CA . LEU A 1 155 ? 2.293 -15.805 -2.584 1.00 96.88 155 LEU A CA 1
ATOM 1289 C C . LEU A 1 155 ? 2.106 -14.675 -1.567 1.00 96.88 155 LEU A C 1
ATOM 1291 O O . LEU A 1 155 ? 1.397 -13.713 -1.859 1.00 96.88 155 LEU A O 1
ATOM 1295 N N . SER A 1 156 ? 2.750 -14.771 -0.400 1.00 96.00 156 SER A N 1
ATOM 1296 C CA . SER A 1 156 ? 2.660 -13.755 0.658 1.00 96.00 156 SER A CA 1
ATOM 1297 C C . SER A 1 156 ? 3.302 -12.433 0.234 1.00 96.00 156 SER A C 1
ATOM 1299 O O . SER A 1 156 ? 2.679 -11.386 0.374 1.00 96.00 156 SER A O 1
ATOM 1301 N N . TYR A 1 157 ? 4.502 -12.463 -0.351 1.00 97.75 157 TYR A N 1
ATOM 1302 C CA . TYR A 1 157 ? 5.154 -11.263 -0.874 1.00 97.75 157 TYR A CA 1
ATOM 1303 C C . TYR A 1 157 ? 4.357 -10.641 -2.025 1.00 97.75 157 TYR A C 1
ATOM 1305 O O . TYR A 1 157 ? 4.243 -9.422 -2.075 1.00 97.75 157 TYR A O 1
ATOM 1313 N N . GLY A 1 158 ? 3.761 -11.451 -2.907 1.00 97.94 158 GLY A N 1
ATOM 1314 C CA . GLY A 1 158 ? 2.924 -10.971 -4.011 1.00 97.94 158 GLY A CA 1
ATOM 1315 C C . GLY A 1 158 ? 1.569 -10.404 -3.576 1.00 97.94 158 GLY A C 1
ATOM 1316 O O . GLY A 1 158 ? 0.957 -9.652 -4.326 1.00 97.94 158 GLY A O 1
ATOM 1317 N N . ALA A 1 159 ? 1.109 -10.725 -2.367 1.00 97.31 159 ALA A N 1
ATOM 1318 C CA . ALA A 1 159 ? -0.146 -10.242 -1.806 1.00 97.31 159 ALA A CA 1
ATOM 1319 C C . ALA A 1 159 ? 0.101 -9.226 -0.680 1.00 97.31 159 ALA A C 1
ATOM 1321 O O . ALA A 1 159 ? 0.299 -8.042 -0.958 1.00 97.31 159 ALA A O 1
ATOM 1322 N N . ILE A 1 160 ? 0.120 -9.667 0.584 1.00 97.69 160 ILE A N 1
ATOM 1323 C CA . ILE A 1 160 ? 0.332 -8.785 1.739 1.00 97.69 160 ILE A CA 1
ATOM 1324 C C . ILE A 1 160 ? 1.668 -8.031 1.673 1.00 97.69 160 ILE A C 1
ATOM 1326 O O . ILE A 1 160 ? 1.728 -6.883 2.096 1.00 97.69 160 ILE A O 1
ATOM 1330 N N . GLY A 1 161 ? 2.718 -8.602 1.074 1.00 98.12 161 GLY A N 1
ATOM 1331 C CA . GLY A 1 161 ? 3.980 -7.892 0.862 1.00 98.12 161 GLY A CA 1
ATOM 1332 C C . GLY A 1 161 ? 3.817 -6.677 -0.054 1.00 98.12 161 GLY A C 1
ATOM 1333 O O . GLY A 1 161 ? 4.259 -5.586 0.290 1.00 98.12 161 GLY A O 1
ATOM 1334 N N . VAL A 1 162 ? 3.112 -6.809 -1.180 1.00 98.50 162 VAL A N 1
ATOM 1335 C CA . VAL A 1 162 ? 2.821 -5.652 -2.044 1.00 98.50 162 VAL A CA 1
ATOM 1336 C C . VAL A 1 162 ? 1.992 -4.604 -1.304 1.00 98.50 162 VAL A C 1
ATOM 1338 O O . VAL A 1 162 ? 2.234 -3.416 -1.484 1.00 98.50 162 VAL A O 1
ATOM 1341 N N . ILE A 1 163 ? 1.055 -5.019 -0.446 1.00 98.38 163 ILE A N 1
ATOM 1342 C CA . ILE A 1 163 ? 0.257 -4.097 0.378 1.00 98.38 163 ILE A CA 1
ATOM 1343 C C . ILE A 1 163 ? 1.146 -3.363 1.392 1.00 98.38 163 ILE A C 1
ATOM 1345 O O . ILE A 1 163 ? 1.042 -2.151 1.525 1.00 98.38 163 ILE A O 1
ATOM 1349 N N . VAL A 1 164 ? 2.085 -4.048 2.047 1.00 98.56 164 VAL A N 1
ATOM 1350 C CA . VAL A 1 164 ? 3.044 -3.399 2.954 1.00 98.56 164 VAL A CA 1
ATOM 1351 C C . VAL A 1 164 ? 3.903 -2.367 2.217 1.00 98.56 164 VAL A C 1
ATOM 1353 O O . VAL A 1 164 ? 4.077 -1.255 2.714 1.00 98.56 164 VAL A O 1
ATOM 1356 N N . GLY A 1 165 ? 4.392 -2.696 1.018 1.00 98.56 165 GLY A N 1
ATOM 1357 C CA . GLY A 1 165 ? 5.134 -1.746 0.184 1.00 98.56 165 GLY A CA 1
ATOM 1358 C C . GLY A 1 165 ? 4.270 -0.586 -0.317 1.00 98.56 165 GLY A C 1
ATOM 1359 O O . GLY A 1 165 ? 4.724 0.553 -0.366 1.00 98.56 165 GLY A O 1
ATOM 1360 N N . HIS A 1 166 ? 2.997 -0.838 -0.619 1.00 98.62 166 HIS A N 1
ATOM 1361 C CA . HIS A 1 166 ? 2.029 0.192 -0.995 1.00 98.62 166 HIS A CA 1
ATOM 1362 C C . HIS A 1 166 ? 1.856 1.218 0.136 1.00 98.62 166 HIS A C 1
ATOM 1364 O O . HIS A 1 166 ? 2.056 2.415 -0.081 1.00 98.62 166 HIS A O 1
ATOM 1370 N N . GLU A 1 167 ? 1.616 0.753 1.366 1.00 98.44 167 GLU A N 1
ATOM 1371 C CA . GLU A 1 167 ? 1.495 1.636 2.530 1.00 98.44 167 GLU A CA 1
ATOM 1372 C C . GLU A 1 167 ? 2.811 2.350 2.879 1.00 98.44 167 GLU A C 1
ATOM 1374 O O . GLU A 1 167 ? 2.798 3.510 3.289 1.00 98.44 167 GLU A O 1
ATOM 1379 N N . LEU A 1 168 ? 3.969 1.704 2.696 1.00 98.50 168 LEU A N 1
ATOM 1380 C CA . LEU A 1 168 ? 5.263 2.371 2.870 1.00 98.50 168 LEU A CA 1
ATOM 1381 C C . LEU A 1 168 ? 5.461 3.477 1.821 1.00 98.50 168 LEU A C 1
ATOM 1383 O O . LEU A 1 168 ? 5.869 4.593 2.157 1.00 98.50 168 LEU A O 1
ATOM 1387 N N . THR A 1 169 ? 5.129 3.189 0.560 1.00 98.56 169 THR A N 1
ATOM 1388 C CA . THR A 1 169 ? 5.256 4.125 -0.562 1.00 98.56 169 THR A CA 1
ATOM 1389 C C . THR A 1 169 ? 4.350 5.345 -0.394 1.00 98.56 169 THR A C 1
ATOM 1391 O O . THR A 1 169 ? 4.738 6.440 -0.807 1.00 98.56 169 THR A O 1
ATOM 1394 N N . HIS A 1 170 ? 3.192 5.223 0.266 1.00 98.38 170 HIS A N 1
ATOM 1395 C CA . HIS A 1 170 ? 2.354 6.380 0.599 1.00 98.38 170 HIS A CA 1
ATOM 1396 C C . HIS A 1 170 ? 3.096 7.447 1.412 1.00 98.38 170 HIS A C 1
ATOM 1398 O O . HIS A 1 170 ? 2.810 8.633 1.270 1.00 98.38 170 HIS A O 1
ATOM 1404 N N . GLY A 1 171 ? 4.130 7.082 2.180 1.00 97.56 171 GLY A N 1
ATOM 1405 C CA . GLY A 1 171 ? 5.017 8.050 2.829 1.00 97.56 171 GLY A CA 1
ATOM 1406 C C . GLY A 1 171 ? 5.809 8.942 1.866 1.00 97.56 171 GLY A C 1
ATOM 1407 O O . GLY A 1 171 ? 6.314 9.990 2.274 1.00 97.56 171 GLY A O 1
ATOM 1408 N N . PHE A 1 172 ? 5.885 8.582 0.589 1.00 98.06 172 PHE A N 1
ATOM 1409 C CA . PHE A 1 172 ? 6.721 9.224 -0.427 1.00 98.06 172 PHE A CA 1
ATOM 1410 C C . PHE A 1 172 ? 5.957 9.565 -1.712 1.00 98.06 172 PHE A C 1
ATOM 1412 O O . PHE A 1 172 ? 6.553 10.067 -2.666 1.00 98.06 172 PHE A O 1
ATOM 1419 N N . ASP A 1 173 ? 4.645 9.329 -1.742 1.00 97.00 173 ASP A N 1
ATOM 1420 C CA . ASP A 1 173 ? 3.790 9.679 -2.869 1.00 97.00 173 ASP A CA 1
ATOM 1421 C C . ASP A 1 173 ? 3.596 11.205 -3.013 1.00 97.00 173 ASP A C 1
ATOM 1423 O O . ASP A 1 173 ? 4.187 12.024 -2.301 1.00 97.00 173 ASP A O 1
ATOM 1427 N N . SER A 1 174 ? 2.738 11.613 -3.953 1.00 94.88 174 SER A N 1
ATOM 1428 C CA . SER A 1 174 ? 2.456 13.028 -4.242 1.00 94.88 174 SER A CA 1
ATOM 1429 C C . SER A 1 174 ? 1.960 13.863 -3.044 1.00 94.88 174 SER A C 1
ATOM 1431 O O . SER A 1 174 ? 2.117 15.091 -3.046 1.00 94.88 174 SER A O 1
ATOM 1433 N N . ASN A 1 175 ? 1.386 13.223 -2.024 1.00 95.56 175 ASN A N 1
ATOM 1434 C CA . ASN A 1 175 ? 0.905 13.828 -0.791 1.00 95.56 175 ASN A CA 1
ATOM 1435 C C . ASN A 1 175 ? 1.843 13.548 0.393 1.00 95.56 175 ASN A C 1
ATOM 1437 O O . ASN A 1 175 ? 2.301 14.488 1.043 1.00 95.56 175 ASN A O 1
ATOM 1441 N N . GLY A 1 176 ? 2.177 12.284 0.660 1.00 96.38 176 GLY A N 1
ATOM 1442 C CA . GLY A 1 176 ? 2.976 11.888 1.818 1.00 96.38 176 GLY A CA 1
ATOM 1443 C C . GLY A 1 176 ? 4.384 12.473 1.824 1.00 96.38 176 GLY A C 1
ATOM 1444 O O . GLY A 1 176 ? 4.897 12.787 2.902 1.00 96.38 176 GLY A O 1
ATOM 1445 N N . ARG A 1 177 ? 4.976 12.757 0.652 1.00 96.44 177 ARG A N 1
ATOM 1446 C CA . ARG A 1 177 ? 6.275 13.450 0.559 1.00 96.44 177 ARG A CA 1
ATOM 1447 C C . ARG A 1 177 ? 6.293 14.836 1.209 1.00 96.44 177 ARG A C 1
ATOM 1449 O O . ARG A 1 177 ? 7.365 15.373 1.444 1.00 96.44 177 ARG A O 1
ATOM 1456 N N . LYS A 1 178 ? 5.130 15.451 1.448 1.00 97.00 178 LYS A N 1
ATOM 1457 C CA . LYS A 1 178 ? 5.006 16.779 2.078 1.00 97.00 178 LYS A CA 1
ATOM 1458 C C . LYS A 1 178 ? 5.100 16.726 3.602 1.00 97.00 178 LYS A C 1
ATOM 1460 O O . LYS A 1 178 ? 5.021 17.767 4.242 1.00 97.00 178 LYS A O 1
ATOM 1465 N N . TYR A 1 179 ? 5.210 15.529 4.174 1.00 97.94 179 TYR A N 1
ATOM 1466 C CA . TYR A 1 179 ? 5.287 15.312 5.612 1.00 97.94 179 TYR A CA 1
ATOM 1467 C C . TYR A 1 179 ? 6.663 14.771 5.981 1.00 97.94 179 TYR A C 1
ATOM 1469 O O . TYR A 1 179 ? 7.163 13.880 5.291 1.00 97.94 179 TYR A O 1
ATOM 1477 N N . ASP A 1 180 ? 7.285 15.301 7.027 1.00 96.94 180 ASP A N 1
ATOM 1478 C CA . ASP A 1 180 ? 8.579 14.835 7.525 1.00 96.94 180 ASP A CA 1
ATOM 1479 C C . ASP A 1 180 ? 8.466 13.479 8.258 1.00 96.94 180 ASP A C 1
ATOM 1481 O O . ASP A 1 180 ? 7.405 12.851 8.327 1.00 96.94 180 ASP A O 1
ATOM 1485 N N . LYS A 1 181 ? 9.581 13.018 8.832 1.00 97.00 181 LYS A N 1
ATOM 1486 C CA . LYS A 1 181 ? 9.665 11.772 9.611 1.00 97.00 181 LYS A CA 1
ATOM 1487 C C . LYS A 1 181 ? 8.814 11.758 10.890 1.00 97.00 181 LYS A C 1
ATOM 1489 O O . LYS A 1 181 ? 8.537 10.697 11.448 1.00 97.00 181 LYS A O 1
ATOM 1494 N N . ASN A 1 182 ? 8.423 12.935 11.373 1.00 95.38 182 ASN A N 1
ATOM 1495 C CA . ASN A 1 182 ? 7.628 13.121 12.580 1.00 95.38 182 ASN A CA 1
ATOM 1496 C C . ASN A 1 182 ? 6.137 13.310 12.286 1.00 95.38 182 ASN A C 1
ATOM 1498 O O . ASN A 1 182 ? 5.351 13.313 13.233 1.00 95.38 182 ASN A O 1
ATOM 1502 N N . GLY A 1 183 ? 5.769 13.435 11.008 1.00 95.56 183 GLY A N 1
ATOM 1503 C CA . GLY A 1 183 ? 4.410 13.685 10.550 1.00 95.56 183 GLY A CA 1
ATOM 1504 C C . GLY A 1 183 ? 4.030 15.165 10.480 1.00 95.56 183 GLY A C 1
ATOM 1505 O O . GLY A 1 183 ? 2.848 15.489 10.372 1.00 95.56 183 GLY A O 1
ATOM 1506 N N . ASN A 1 184 ? 5.008 16.073 10.504 1.00 96.56 184 ASN A N 1
ATOM 1507 C CA . ASN A 1 184 ? 4.771 17.500 10.304 1.00 96.56 184 ASN A CA 1
ATOM 1508 C C . ASN A 1 184 ? 4.744 17.820 8.814 1.00 96.56 184 ASN A C 1
ATOM 1510 O O . ASN A 1 184 ? 5.592 17.332 8.069 1.00 96.56 184 ASN A O 1
ATOM 1514 N N . MET A 1 185 ? 3.815 18.672 8.380 1.00 96.56 185 MET A N 1
ATOM 1515 C CA . MET A 1 185 ? 3.842 19.197 7.017 1.00 96.56 185 MET A CA 1
ATOM 1516 C C . MET A 1 185 ? 5.033 20.151 6.869 1.00 96.56 185 MET A C 1
ATOM 1518 O O . MET A 1 185 ? 5.015 21.250 7.417 1.00 96.56 185 MET A O 1
ATOM 1522 N N . ASP A 1 186 ? 6.060 19.716 6.145 1.00 92.69 186 ASP A N 1
ATOM 1523 C CA . ASP A 1 186 ? 7.318 20.437 5.953 1.00 92.69 186 ASP A CA 1
ATOM 1524 C C . ASP A 1 186 ? 7.891 20.160 4.553 1.00 92.69 186 ASP A C 1
ATOM 1526 O O . ASP A 1 186 ? 7.776 19.052 4.017 1.00 92.69 186 ASP A O 1
ATOM 1530 N N . GLN A 1 187 ? 8.536 21.158 3.944 1.00 93.19 187 GLN A N 1
ATOM 1531 C CA . GLN A 1 187 ? 9.212 20.986 2.658 1.00 93.19 187 GLN A CA 1
ATOM 1532 C C . GLN A 1 187 ? 10.645 20.492 2.876 1.00 93.19 187 GLN A C 1
ATOM 1534 O O . GLN A 1 187 ? 11.620 21.228 2.740 1.00 93.19 187 GLN A O 1
ATOM 1539 N N . TRP A 1 188 ? 10.784 19.201 3.168 1.00 97.00 188 TRP A N 1
ATOM 1540 C CA . TRP A 1 188 ? 12.086 18.599 3.459 1.00 97.00 188 TRP A CA 1
ATOM 1541 C C . TRP A 1 188 ? 12.878 18.164 2.211 1.00 97.00 188 TRP A C 1
ATOM 1543 O O . TRP A 1 188 ? 14.055 17.813 2.347 1.00 97.00 188 TRP A O 1
ATOM 1553 N N . TRP A 1 189 ? 12.270 18.217 1.017 1.00 97.25 189 TRP A N 1
ATOM 1554 C CA . TRP A 1 189 ? 12.908 17.937 -0.280 1.00 97.25 189 TRP A CA 1
ATOM 1555 C C . TRP A 1 189 ? 13.509 19.198 -0.892 1.00 97.25 189 TRP A C 1
ATOM 1557 O O . TRP A 1 189 ? 12.944 20.285 -0.762 1.00 97.25 189 TRP A O 1
ATOM 1567 N N . SER A 1 190 ? 14.605 19.047 -1.639 1.00 97.19 190 SER A N 1
ATOM 1568 C CA . SER A 1 190 ? 15.096 20.143 -2.476 1.00 97.19 190 SER A CA 1
ATOM 1569 C C . SER A 1 190 ? 14.120 20.453 -3.620 1.00 97.19 190 SER A C 1
ATOM 1571 O O . SER A 1 190 ? 13.405 19.575 -4.116 1.00 97.19 190 SER A O 1
ATOM 1573 N N . ASN A 1 191 ? 14.138 21.697 -4.104 1.00 97.44 191 ASN A N 1
ATOM 1574 C CA . ASN A 1 191 ? 13.328 22.104 -5.257 1.00 97.44 191 ASN A CA 1
ATOM 1575 C C . ASN A 1 191 ? 13.653 21.277 -6.515 1.00 97.44 191 ASN A C 1
ATOM 1577 O O . ASN A 1 191 ? 12.750 20.943 -7.282 1.00 97.44 191 ASN A O 1
ATOM 1581 N N . THR A 1 192 ? 14.919 20.891 -6.703 1.00 96.62 192 THR A N 1
ATOM 1582 C CA . THR A 1 192 ? 15.356 20.045 -7.824 1.00 96.62 192 THR A CA 1
ATOM 1583 C C . THR A 1 192 ? 14.730 18.655 -7.750 1.00 96.62 192 THR A C 1
ATOM 1585 O O . THR A 1 192 ? 14.181 18.175 -8.743 1.00 96.62 192 THR A O 1
ATOM 1588 N N . SER A 1 193 ? 14.751 18.027 -6.570 1.00 96.56 193 SER A N 1
ATOM 1589 C CA . SER A 1 193 ? 14.121 16.720 -6.349 1.00 96.56 193 SER A CA 1
ATOM 1590 C C . SER A 1 193 ? 12.599 16.788 -6.528 1.00 96.56 193 SER A C 1
ATOM 1592 O O . SER A 1 193 ? 12.012 15.887 -7.123 1.00 96.56 193 SER A O 1
ATOM 1594 N N . ILE A 1 194 ? 11.953 17.879 -6.095 1.00 96.94 194 ILE A N 1
ATOM 1595 C CA . ILE A 1 194 ? 10.513 18.105 -6.315 1.00 96.94 194 ILE A CA 1
ATOM 1596 C C . ILE A 1 194 ? 10.187 18.232 -7.808 1.00 96.94 194 ILE A C 1
ATOM 1598 O O . ILE A 1 194 ? 9.231 17.610 -8.269 1.00 96.94 194 ILE A O 1
ATOM 1602 N N . SER A 1 195 ? 10.964 19.013 -8.566 1.00 96.62 195 SER A N 1
ATOM 1603 C CA . SER A 1 195 ? 10.754 19.165 -10.012 1.00 96.62 195 SER A CA 1
ATOM 1604 C C . SER A 1 195 ? 10.852 17.816 -10.719 1.00 96.62 195 SER A C 1
ATOM 1606 O O . SER A 1 195 ? 9.914 17.407 -11.394 1.00 96.62 195 SER A O 1
ATOM 1608 N N . ARG A 1 196 ? 11.934 17.069 -10.471 1.00 95.56 196 ARG A N 1
ATOM 1609 C CA . ARG A 1 196 ? 12.163 15.759 -11.096 1.00 95.56 196 ARG A CA 1
ATOM 1610 C C . ARG A 1 196 ? 11.107 14.722 -10.710 1.00 95.56 196 ARG A C 1
ATOM 1612 O O . ARG A 1 196 ? 10.735 13.885 -11.530 1.00 95.56 196 ARG A O 1
ATOM 1619 N N . PHE A 1 197 ? 10.592 14.782 -9.483 1.00 95.69 197 PHE A N 1
ATOM 1620 C CA . PHE A 1 197 ? 9.455 13.964 -9.065 1.00 95.69 197 PHE A CA 1
ATOM 1621 C C . PHE A 1 197 ? 8.192 14.289 -9.863 1.00 95.69 197 PHE A C 1
ATOM 1623 O O . PHE A 1 197 ? 7.507 13.380 -10.334 1.00 95.69 197 PHE A O 1
ATOM 1630 N N . ASN A 1 198 ? 7.885 15.573 -10.049 1.00 95.56 198 ASN A N 1
ATOM 1631 C CA . ASN A 1 198 ? 6.738 15.991 -10.853 1.00 95.56 198 ASN A CA 1
ATOM 1632 C C . ASN A 1 198 ? 6.895 15.532 -12.316 1.00 95.56 198 ASN A C 1
ATOM 1634 O O . ASN A 1 198 ? 5.953 14.984 -12.884 1.00 95.56 198 ASN A O 1
ATOM 1638 N N . ASP A 1 199 ? 8.097 15.649 -12.886 1.00 92.88 199 ASP A N 1
ATOM 1639 C CA . ASP A 1 199 ? 8.388 15.201 -14.254 1.00 92.88 199 ASP A CA 1
ATOM 1640 C C . ASP A 1 199 ? 8.178 13.687 -14.411 1.00 92.88 199 ASP A C 1
ATOM 1642 O O . ASP A 1 199 ? 7.512 13.226 -15.340 1.00 92.88 199 ASP A O 1
ATOM 1646 N N . LYS A 1 200 ? 8.678 12.889 -13.459 1.00 91.19 200 LYS A N 1
ATOM 1647 C CA . LYS A 1 200 ? 8.497 11.429 -13.472 1.00 91.19 200 LYS A CA 1
ATOM 1648 C C . LYS A 1 200 ? 7.040 11.018 -13.279 1.00 91.19 200 LYS A C 1
ATOM 1650 O O . LYS A 1 200 ? 6.547 10.125 -13.970 1.00 91.19 200 LYS A O 1
ATOM 1655 N N . THR A 1 201 ? 6.326 11.675 -12.367 1.00 95.38 201 THR A N 1
ATOM 1656 C CA . THR A 1 201 ? 4.914 11.363 -12.098 1.00 95.38 201 THR A CA 1
ATOM 1657 C C . THR A 1 201 ? 3.994 11.740 -13.257 1.00 95.38 201 THR A C 1
ATOM 1659 O O . THR A 1 201 ? 2.970 11.081 -13.449 1.00 95.38 201 THR A O 1
ATOM 1662 N N . GLN A 1 202 ? 4.388 12.690 -14.111 1.00 96.69 202 GLN A N 1
ATOM 1663 C CA . GLN A 1 202 ? 3.658 13.014 -15.337 1.00 96.69 202 GLN A CA 1
ATOM 1664 C C . GLN A 1 202 ? 3.532 11.813 -16.291 1.00 96.69 202 GLN A C 1
ATOM 1666 O O . GLN A 1 202 ? 2.504 11.673 -16.964 1.00 96.69 202 GLN A O 1
ATOM 1671 N N . CYS A 1 203 ? 4.513 10.900 -16.310 1.00 95.62 203 CYS A N 1
ATOM 1672 C CA . CYS A 1 203 ? 4.387 9.653 -17.067 1.00 95.62 203 CYS A CA 1
ATOM 1673 C C . CYS A 1 203 ? 3.216 8.808 -16.559 1.00 95.62 203 CYS A C 1
ATOM 1675 O O . CYS A 1 203 ? 2.393 8.371 -17.360 1.00 95.62 203 CYS A O 1
ATOM 1677 N N . MET A 1 204 ? 3.104 8.612 -15.240 1.00 96.56 204 MET A N 1
ATOM 1678 C CA . MET A 1 204 ? 2.017 7.820 -14.653 1.00 96.56 204 MET A CA 1
ATOM 1679 C C . MET A 1 204 ? 0.660 8.493 -14.863 1.00 96.56 204 MET A C 1
ATOM 1681 O O . MET A 1 204 ? -0.310 7.817 -15.189 1.00 96.56 204 MET A O 1
ATOM 1685 N N . ILE A 1 205 ? 0.579 9.824 -14.751 1.00 98.19 205 ILE A N 1
ATOM 1686 C CA . ILE A 1 205 ? -0.653 10.556 -15.081 1.00 98.19 205 ILE A CA 1
ATOM 1687 C C . ILE A 1 205 ? -1.081 10.240 -16.517 1.00 98.19 205 ILE A C 1
ATOM 1689 O O . ILE A 1 205 ? -2.237 9.890 -16.748 1.00 98.19 205 ILE A O 1
ATOM 1693 N N . SER A 1 206 ? -0.147 10.334 -17.464 1.00 98.06 206 SER A N 1
ATOM 1694 C CA . SER A 1 206 ? -0.421 10.110 -18.886 1.00 98.06 206 SER A CA 1
ATOM 1695 C C . SER A 1 206 ? -0.809 8.654 -19.153 1.00 98.06 206 SER A C 1
ATOM 1697 O O . SER A 1 206 ? -1.863 8.405 -19.723 1.00 98.06 206 SER A O 1
ATOM 1699 N N . GLN A 1 207 ? -0.033 7.694 -18.636 1.00 97.38 207 GLN A N 1
ATOM 1700 C CA . GLN A 1 207 ? -0.320 6.262 -18.752 1.00 97.38 207 GLN A CA 1
ATOM 1701 C C . GLN A 1 207 ? -1.735 5.923 -18.284 1.00 97.38 207 GLN A C 1
ATOM 1703 O O . GLN A 1 207 ? -2.438 5.178 -18.959 1.00 97.38 207 GLN A O 1
ATOM 1708 N N . TYR A 1 208 ? -2.139 6.423 -17.115 1.00 98.19 208 TYR A N 1
ATOM 1709 C CA . TYR A 1 208 ? -3.436 6.065 -16.559 1.00 98.19 208 TYR A CA 1
ATOM 1710 C C . TYR A 1 208 ? -4.586 6.838 -17.210 1.00 98.19 208 TYR A C 1
ATOM 1712 O O . TYR A 1 208 ? -5.674 6.288 -17.294 1.00 98.19 208 TYR A O 1
ATOM 1720 N N . ASN A 1 209 ? -4.371 8.047 -17.742 1.00 98.38 209 ASN A N 1
ATOM 1721 C CA . ASN A 1 209 ? -5.391 8.741 -18.543 1.00 98.38 209 ASN A CA 1
ATOM 1722 C C . ASN A 1 209 ? -5.796 7.956 -19.805 1.00 98.38 209 ASN A C 1
ATOM 1724 O O . ASN A 1 209 ? -6.944 8.047 -20.249 1.00 98.38 209 ASN A O 1
ATOM 1728 N N . ASP A 1 210 ? -4.879 7.160 -20.355 1.00 97.50 210 ASP A N 1
ATOM 1729 C CA . ASP A 1 210 ? -5.116 6.366 -21.564 1.00 97.50 210 ASP A CA 1
ATOM 1730 C C . ASP A 1 210 ? -5.992 5.124 -21.311 1.00 97.50 210 ASP A C 1
ATOM 1732 O O . ASP A 1 210 ? -6.467 4.490 -22.254 1.00 97.50 210 ASP A O 1
ATOM 1736 N N . TYR A 1 211 ? -6.248 4.760 -20.051 1.00 98.00 211 TYR A N 1
ATOM 1737 C CA . TYR A 1 211 ? -7.086 3.611 -19.718 1.00 98.00 211 TYR A CA 1
ATOM 1738 C C . TYR A 1 211 ? -8.576 3.966 -19.741 1.00 98.00 211 TYR A C 1
ATOM 1740 O O . TYR A 1 211 ? -9.053 4.748 -18.918 1.00 98.00 211 TYR A O 1
ATOM 1748 N N . ASN A 1 212 ? -9.333 3.343 -20.649 1.00 97.56 212 ASN A N 1
ATOM 1749 C CA . ASN A 1 212 ? -10.789 3.468 -20.727 1.00 97.56 212 ASN A CA 1
ATOM 1750 C C . ASN A 1 212 ? -11.499 2.347 -19.954 1.00 97.56 212 ASN A C 1
ATOM 1752 O O . ASN A 1 212 ? -11.446 1.188 -20.354 1.00 97.56 212 ASN A O 1
ATOM 1756 N N . TRP A 1 213 ? -12.194 2.681 -18.864 1.00 97.00 213 TRP A N 1
ATOM 1757 C CA . TRP A 1 213 ? -12.950 1.699 -18.096 1.00 97.00 213 TRP A CA 1
ATOM 1758 C C . TRP A 1 213 ? -14.351 1.506 -18.685 1.00 97.00 213 TRP A C 1
ATOM 1760 O O . TRP A 1 213 ? -15.280 2.240 -18.344 1.00 97.00 213 TRP A O 1
ATOM 1770 N N . GLU A 1 214 ? -14.489 0.509 -19.560 1.00 96.56 214 GLU A N 1
ATOM 1771 C CA . GLU A 1 214 ? -15.732 0.166 -20.272 1.00 96.56 214 GLU A CA 1
ATOM 1772 C C . GLU A 1 214 ? -16.970 0.129 -19.365 1.00 96.56 214 GLU A C 1
ATOM 1774 O O . GLU A 1 214 ? -17.993 0.727 -19.686 1.00 96.56 214 GLU A O 1
ATOM 1779 N N . GLU A 1 215 ? -16.860 -0.491 -18.189 1.00 96.69 215 GLU A N 1
ATOM 1780 C CA . GLU A 1 215 ? -17.956 -0.631 -17.228 1.00 96.69 215 GLU A CA 1
ATOM 1781 C C . GLU A 1 215 ? -18.501 0.728 -16.755 1.00 96.69 215 GLU A C 1
ATOM 1783 O O . GLU A 1 215 ? -19.699 0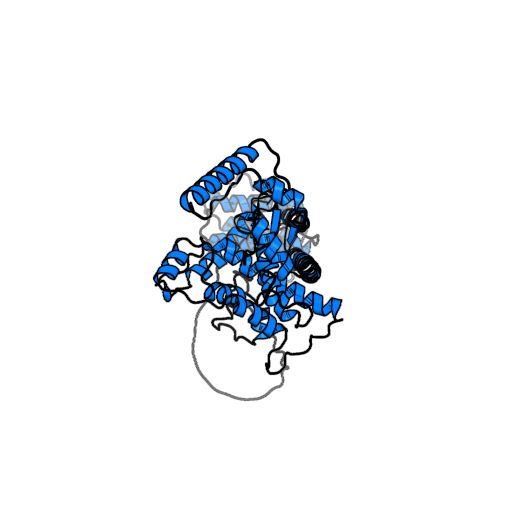.860 -16.491 1.00 96.69 215 GLU A O 1
ATOM 1788 N N . ALA A 1 216 ? -17.640 1.748 -16.684 1.00 96.88 216 ALA A N 1
ATOM 1789 C CA . ALA A 1 216 ? -18.022 3.124 -16.385 1.00 96.88 216 ALA A CA 1
ATOM 1790 C C . ALA A 1 216 ? -18.362 3.940 -17.648 1.00 96.88 216 ALA A C 1
ATOM 1792 O O . ALA A 1 216 ? -19.111 4.917 -17.557 1.00 96.88 216 ALA A O 1
ATOM 1793 N N . GLY A 1 217 ? -17.82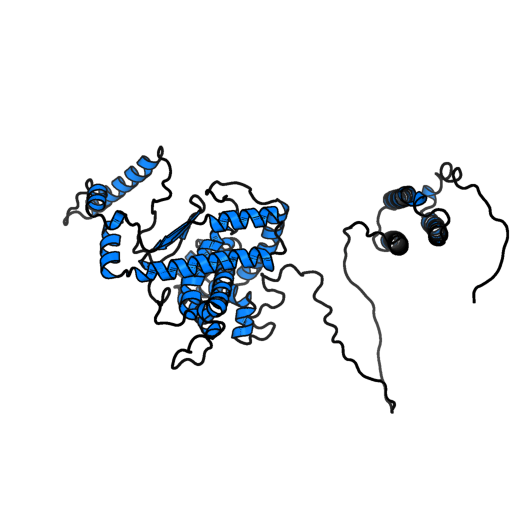3 3.560 -18.811 1.00 97.19 217 GLY A N 1
ATOM 1794 C CA . GLY A 1 217 ? -17.844 4.350 -20.045 1.00 97.19 217 GLY A CA 1
ATOM 1795 C C . GLY A 1 217 ? -16.974 5.609 -19.962 1.00 97.19 217 GLY A C 1
ATOM 1796 O O . GLY A 1 217 ? -17.285 6.614 -20.595 1.00 97.19 217 GLY A O 1
ATOM 1797 N N . LEU A 1 218 ? -15.933 5.594 -19.123 1.00 97.38 218 LEU A N 1
ATOM 1798 C CA . LEU A 1 218 ? -15.102 6.757 -18.804 1.00 97.38 218 LEU A CA 1
ATOM 1799 C C . LEU A 1 218 ? -13.622 6.367 -18.716 1.00 97.38 218 LEU A C 1
ATOM 1801 O O . LEU A 1 218 ? -13.279 5.259 -18.306 1.00 97.38 218 LEU A O 1
ATOM 1805 N N . ASN A 1 219 ? -12.739 7.308 -19.042 1.00 97.94 219 ASN A N 1
ATOM 1806 C CA . ASN A 1 219 ? -11.302 7.148 -18.838 1.00 97.94 219 ASN A CA 1
ATOM 1807 C C . ASN A 1 219 ? -10.911 7.355 -17.372 1.00 97.94 219 ASN A C 1
ATOM 1809 O O . ASN A 1 219 ? -11.492 8.184 -16.661 1.00 97.94 219 ASN A O 1
ATOM 1813 N N . VAL A 1 220 ? -9.895 6.616 -16.928 1.00 98.25 220 VAL A N 1
ATOM 1814 C CA . VAL A 1 220 ? -9.297 6.788 -15.604 1.00 98.25 220 VAL A CA 1
ATOM 1815 C C . VAL A 1 220 ? -8.684 8.184 -15.507 1.00 98.25 220 VAL A C 1
ATOM 1817 O O . VAL A 1 220 ? -8.094 8.706 -16.447 1.00 98.25 220 VAL A O 1
ATOM 1820 N N . ARG A 1 221 ? -8.837 8.823 -14.346 1.00 97.25 221 ARG A N 1
ATOM 1821 C CA . ARG A 1 221 ? -8.311 10.167 -14.089 1.00 97.25 221 ARG A CA 1
ATOM 1822 C C . ARG A 1 221 ? -6.929 10.058 -13.455 1.00 97.25 221 ARG A C 1
ATOM 1824 O O . ARG A 1 221 ? -6.809 10.164 -12.237 1.00 97.25 221 ARG A O 1
ATOM 1831 N N . GLY A 1 222 ? -5.887 9.904 -14.269 1.00 97.50 222 GLY A N 1
ATOM 1832 C CA . GLY A 1 222 ? -4.516 9.629 -13.824 1.00 97.50 222 GLY A CA 1
ATOM 1833 C C . GLY A 1 222 ? -3.966 10.613 -12.784 1.00 97.50 222 GLY A C 1
ATOM 1834 O O . GLY A 1 222 ? -3.242 10.204 -11.883 1.00 97.50 222 GLY A O 1
ATOM 1835 N N . LYS A 1 223 ? -4.357 11.897 -12.836 1.00 97.12 223 LYS A N 1
ATOM 1836 C CA . LYS A 1 223 ? -3.991 12.890 -11.804 1.00 97.12 223 LYS A CA 1
ATOM 1837 C C . LYS A 1 223 ? -4.693 12.649 -10.462 1.00 97.12 223 LYS A C 1
ATOM 1839 O O . LYS A 1 223 ? -4.087 12.872 -9.420 1.00 97.12 223 LYS A O 1
ATOM 1844 N N . ARG A 1 224 ? -5.959 12.219 -10.478 1.00 97.25 224 ARG A N 1
ATOM 1845 C CA . ARG A 1 224 ? -6.727 11.895 -9.262 1.00 97.25 224 ARG A CA 1
ATOM 1846 C C . ARG A 1 224 ? -6.182 10.631 -8.607 1.00 97.25 224 ARG A C 1
ATOM 1848 O O . ARG A 1 224 ? -6.037 10.608 -7.394 1.00 97.25 224 ARG A O 1
ATOM 1855 N N . THR A 1 225 ? -5.846 9.628 -9.411 1.00 98.38 225 THR A N 1
ATOM 1856 C CA . THR A 1 225 ? -5.372 8.326 -8.929 1.00 98.38 225 THR A CA 1
ATOM 1857 C C . THR A 1 225 ? -3.863 8.260 -8.717 1.00 98.38 225 THR A C 1
ATOM 1859 O O . THR A 1 225 ? -3.314 7.186 -8.496 1.00 98.38 225 THR A O 1
ATOM 1862 N N . LEU A 1 226 ? -3.161 9.392 -8.823 1.00 98.25 226 LEU A N 1
ATOM 1863 C CA . LEU A 1 226 ? -1.705 9.412 -8.900 1.00 98.25 226 LEU A CA 1
ATOM 1864 C C . LEU A 1 226 ? -1.031 8.829 -7.654 1.00 98.25 226 LEU A C 1
ATOM 1866 O O . LEU A 1 226 ? -0.099 8.048 -7.799 1.00 98.25 226 LEU A O 1
ATOM 1870 N N . ALA A 1 227 ? -1.487 9.206 -6.457 1.00 97.50 227 ALA A N 1
ATOM 1871 C CA . ALA A 1 227 ? -0.918 8.713 -5.202 1.00 97.50 227 ALA A CA 1
ATOM 1872 C C . ALA A 1 227 ? -0.990 7.179 -5.125 1.00 97.50 227 ALA A C 1
ATOM 1874 O O . ALA A 1 227 ? 0.035 6.521 -4.967 1.00 97.50 227 ALA A O 1
ATOM 1875 N N . GLU A 1 228 ? -2.173 6.626 -5.391 1.00 98.56 228 GLU A N 1
ATOM 1876 C CA . GLU A 1 228 ? -2.426 5.182 -5.416 1.00 98.56 228 GLU A CA 1
ATOM 1877 C C . GLU A 1 228 ? -1.625 4.460 -6.501 1.00 98.56 228 GLU A C 1
ATOM 1879 O O . GLU A 1 228 ? -1.092 3.375 -6.283 1.00 98.56 228 GLU A O 1
ATOM 1884 N N . ASN A 1 229 ? -1.485 5.076 -7.677 1.00 98.44 229 ASN A N 1
ATOM 1885 C CA . ASN A 1 229 ? -0.709 4.509 -8.775 1.00 98.44 229 ASN A CA 1
ATOM 1886 C C . ASN A 1 229 ? 0.793 4.478 -8.455 1.00 98.44 229 ASN A C 1
ATOM 1888 O O . ASN A 1 229 ? 1.464 3.499 -8.786 1.00 98.44 229 ASN A O 1
ATOM 1892 N N . ILE A 1 230 ? 1.324 5.522 -7.804 1.00 98.44 230 ILE A N 1
ATOM 1893 C CA . ILE A 1 230 ? 2.706 5.541 -7.306 1.00 98.44 230 ILE A CA 1
ATOM 1894 C C . ILE A 1 230 ? 2.887 4.420 -6.281 1.00 98.44 230 ILE A C 1
ATOM 1896 O O . ILE A 1 230 ? 3.837 3.650 -6.408 1.00 98.44 230 ILE A O 1
ATOM 1900 N N . ALA A 1 231 ? 1.958 4.290 -5.331 1.00 98.44 231 ALA A N 1
ATOM 1901 C CA . ALA A 1 231 ? 2.001 3.275 -4.287 1.00 98.44 231 ALA A CA 1
ATOM 1902 C C . ALA A 1 231 ? 1.901 1.841 -4.835 1.00 98.44 231 ALA A C 1
ATOM 1904 O O . ALA A 1 231 ? 2.667 0.974 -4.426 1.00 98.44 231 ALA A O 1
ATOM 1905 N N . ASP A 1 232 ? 1.048 1.578 -5.829 1.00 98.56 232 ASP A N 1
ATOM 1906 C CA . ASP A 1 232 ? 0.979 0.276 -6.510 1.00 98.56 232 ASP A CA 1
ATOM 1907 C C . ASP A 1 232 ? 2.288 -0.087 -7.227 1.00 98.56 232 ASP A C 1
ATOM 1909 O O . ASP A 1 232 ? 2.758 -1.224 -7.141 1.00 98.56 232 ASP A O 1
ATOM 1913 N N . ASN A 1 233 ? 2.891 0.873 -7.936 1.00 98.25 233 ASN A N 1
ATOM 1914 C CA . ASN A 1 233 ? 4.138 0.648 -8.671 1.00 98.25 233 ASN A CA 1
ATOM 1915 C C . ASN A 1 233 ? 5.344 0.511 -7.724 1.00 98.25 233 ASN A C 1
ATOM 1917 O O . ASN A 1 233 ? 6.233 -0.301 -7.984 1.00 98.25 233 ASN A O 1
ATOM 1921 N N . GLY A 1 234 ? 5.393 1.307 -6.652 1.00 97.69 234 GLY A N 1
ATOM 1922 C CA . GLY A 1 234 ? 6.425 1.238 -5.614 1.00 97.69 234 GLY A CA 1
ATOM 1923 C C . GLY A 1 234 ? 6.340 -0.069 -4.837 1.00 97.69 234 GLY A C 1
ATOM 1924 O O . GLY A 1 234 ? 7.277 -0.868 -4.879 1.00 97.69 234 GLY A O 1
ATOM 1925 N N . GLY A 1 235 ? 5.169 -0.356 -4.265 1.00 98.06 235 GLY A N 1
ATOM 1926 C CA . GLY A 1 235 ? 4.948 -1.534 -3.436 1.00 98.06 235 GLY A CA 1
ATOM 1927 C C . GLY A 1 235 ? 5.199 -2.855 -4.156 1.00 98.06 235 GLY A C 1
ATOM 1928 O O . GLY A 1 235 ? 5.799 -3.760 -3.580 1.00 98.06 235 GLY A O 1
ATOM 1929 N N . MET A 1 236 ? 4.835 -2.968 -5.440 1.00 98.12 236 MET A N 1
ATOM 1930 C CA . MET A 1 236 ? 5.147 -4.166 -6.231 1.00 98.12 236 MET A CA 1
ATOM 1931 C C . MET A 1 236 ? 6.656 -4.399 -6.356 1.00 98.12 236 MET A C 1
ATOM 1933 O O . MET A 1 236 ? 7.127 -5.528 -6.212 1.00 98.12 236 MET A O 1
ATOM 1937 N N . ARG A 1 237 ? 7.418 -3.337 -6.637 1.00 97.56 237 ARG A N 1
ATOM 1938 C CA . ARG A 1 237 ? 8.872 -3.419 -6.826 1.00 97.56 237 ARG A CA 1
ATOM 1939 C C . ARG A 1 237 ? 9.584 -3.714 -5.517 1.00 97.56 237 ARG A C 1
ATOM 1941 O O . ARG A 1 237 ? 10.472 -4.562 -5.488 1.00 97.56 237 ARG A O 1
ATOM 1948 N N . GLU A 1 238 ? 9.177 -3.040 -4.450 1.00 98.56 238 GLU A N 1
ATOM 1949 C CA . GLU A 1 238 ? 9.719 -3.248 -3.110 1.00 98.56 238 GLU A CA 1
ATOM 1950 C C . GLU A 1 238 ? 9.480 -4.686 -2.650 1.00 98.56 238 GLU A C 1
ATOM 1952 O O . GLU A 1 238 ? 10.422 -5.372 -2.258 1.00 98.56 238 GLU A O 1
ATOM 1957 N N . ALA A 1 239 ? 8.249 -5.185 -2.786 1.00 98.69 239 ALA A N 1
ATOM 1958 C CA . ALA A 1 239 ? 7.898 -6.536 -2.376 1.00 98.69 239 ALA A CA 1
ATOM 1959 C C . ALA A 1 239 ? 8.604 -7.614 -3.208 1.00 98.69 239 ALA A C 1
ATOM 1961 O O . ALA A 1 239 ? 9.087 -8.592 -2.640 1.00 98.69 239 ALA A O 1
ATOM 1962 N N . PHE A 1 240 ? 8.724 -7.444 -4.531 1.00 98.69 240 PHE A N 1
ATOM 1963 C CA . PHE A 1 240 ? 9.450 -8.411 -5.360 1.00 98.69 240 PHE A CA 1
ATOM 1964 C C . PHE A 1 240 ? 10.945 -8.416 -5.028 1.00 98.69 240 PHE A C 1
ATOM 1966 O O . PHE A 1 240 ? 11.545 -9.478 -4.878 1.00 98.69 240 PHE A O 1
ATOM 1973 N N . ARG A 1 241 ? 11.558 -7.240 -4.847 1.00 98.50 241 ARG A N 1
ATOM 1974 C CA . ARG A 1 241 ? 12.971 -7.138 -4.457 1.00 98.50 241 ARG A CA 1
ATOM 1975 C C . ARG A 1 241 ? 13.220 -7.751 -3.078 1.00 98.50 241 ARG A C 1
ATOM 1977 O O . ARG A 1 241 ? 14.194 -8.483 -2.910 1.00 98.50 241 ARG A O 1
ATOM 1984 N N . ALA A 1 242 ? 12.334 -7.496 -2.116 1.00 98.69 242 ALA A N 1
ATOM 1985 C CA . ALA A 1 242 ? 12.385 -8.101 -0.789 1.00 98.69 242 ALA A CA 1
ATOM 1986 C C . ALA A 1 242 ? 12.242 -9.629 -0.861 1.00 98.69 242 ALA A C 1
ATOM 1988 O O . ALA A 1 242 ? 13.021 -10.338 -0.232 1.00 98.69 242 ALA A O 1
ATOM 1989 N N . TYR A 1 243 ? 11.326 -10.137 -1.691 1.00 98.56 243 TYR A N 1
ATOM 1990 C CA . TYR A 1 243 ? 11.166 -11.571 -1.930 1.00 98.56 243 TYR A CA 1
ATOM 1991 C C . TYR A 1 243 ? 12.441 -12.211 -2.487 1.00 98.56 243 TYR A C 1
ATOM 1993 O O . TYR A 1 243 ? 12.918 -13.215 -1.961 1.00 98.56 243 TYR A O 1
ATOM 2001 N N . ARG A 1 244 ? 13.033 -11.614 -3.529 1.00 98.44 244 ARG A N 1
ATOM 2002 C CA . ARG A 1 244 ? 14.274 -12.129 -4.120 1.00 98.44 244 ARG A CA 1
ATOM 2003 C C . ARG A 1 244 ? 15.428 -12.114 -3.120 1.00 98.44 244 ARG A C 1
ATOM 2005 O O . ARG A 1 244 ? 16.184 -13.080 -3.079 1.00 98.44 244 ARG A O 1
ATOM 2012 N N . ARG A 1 245 ? 15.530 -11.078 -2.276 1.00 98.25 245 ARG A N 1
ATOM 2013 C CA . ARG A 1 245 ? 16.496 -11.063 -1.168 1.00 98.25 245 ARG A CA 1
ATOM 2014 C C . ARG A 1 245 ? 16.225 -12.179 -0.166 1.00 98.25 245 ARG A C 1
ATOM 2016 O O . ARG A 1 245 ? 17.172 -12.832 0.241 1.00 98.25 245 ARG A O 1
ATOM 2023 N N . TRP A 1 246 ? 14.975 -12.397 0.225 1.00 97.94 246 TRP A N 1
ATOM 2024 C CA . TRP A 1 246 ? 14.617 -13.449 1.175 1.00 97.94 246 TRP A CA 1
ATOM 2025 C C . TRP A 1 246 ? 15.006 -14.841 0.654 1.00 97.94 246 TRP A C 1
ATOM 2027 O O . TRP A 1 246 ? 15.565 -15.641 1.397 1.00 97.94 246 TRP A O 1
ATOM 2037 N N . VAL A 1 247 ? 14.803 -15.118 -0.640 1.00 98.25 247 VAL A N 1
ATOM 2038 C CA . VAL A 1 247 ? 15.295 -16.360 -1.269 1.00 98.25 247 VAL A CA 1
ATOM 2039 C C . VAL A 1 247 ? 16.824 -16.448 -1.195 1.00 98.25 247 VAL A C 1
ATOM 2041 O O . VAL A 1 247 ? 17.369 -17.503 -0.876 1.00 98.25 247 VAL A O 1
ATOM 2044 N N . GLU A 1 248 ? 17.524 -15.344 -1.449 1.00 98.06 248 GLU A N 1
ATOM 2045 C CA . GLU A 1 248 ? 18.986 -15.302 -1.369 1.00 98.06 248 GLU A CA 1
ATOM 2046 C C . GLU A 1 248 ? 19.497 -15.559 0.059 1.00 98.06 248 GLU A C 1
ATOM 2048 O O . GLU A 1 248 ? 20.371 -16.400 0.250 1.00 98.06 248 GLU A O 1
ATOM 2053 N N . THR A 1 249 ? 18.937 -14.888 1.070 1.00 97.06 249 THR A N 1
ATOM 2054 C CA . THR A 1 249 ? 19.455 -14.927 2.448 1.00 97.06 249 THR A CA 1
ATOM 2055 C C . THR A 1 249 ? 18.917 -16.100 3.257 1.00 97.06 249 THR A C 1
ATOM 2057 O O . THR A 1 249 ? 19.700 -16.857 3.824 1.00 97.06 249 THR A O 1
ATOM 2060 N N . GLU A 1 250 ? 17.600 -16.301 3.277 1.00 95.81 250 GLU A N 1
ATOM 2061 C CA . GLU A 1 250 ? 16.953 -17.307 4.131 1.00 95.81 250 GLU A CA 1
ATOM 2062 C C . GLU A 1 250 ? 16.961 -18.701 3.500 1.00 95.81 250 GLU A C 1
ATOM 2064 O O . GLU A 1 250 ? 16.816 -19.712 4.190 1.00 95.81 250 GLU A O 1
ATOM 2069 N N . ARG A 1 251 ? 17.131 -18.778 2.174 1.00 96.12 251 ARG A N 1
ATOM 2070 C CA . ARG A 1 251 ? 17.199 -20.049 1.437 1.00 96.12 251 ARG A CA 1
ATOM 2071 C C . ARG A 1 251 ? 18.530 -20.289 0.735 1.00 96.12 251 ARG A C 1
ATOM 2073 O O . ARG A 1 251 ? 18.644 -21.276 0.006 1.00 96.12 251 ARG A O 1
ATOM 2080 N N . LEU A 1 252 ? 19.539 -19.446 0.967 1.00 97.31 252 LEU A N 1
ATOM 2081 C CA . LEU A 1 252 ? 20.877 -19.575 0.373 1.00 97.31 252 LEU A CA 1
ATOM 2082 C C . LEU A 1 252 ? 20.815 -19.683 -1.162 1.00 97.31 252 LEU A C 1
ATOM 2084 O O . LEU A 1 252 ? 21.424 -20.570 -1.765 1.00 97.31 252 LEU A O 1
ATOM 2088 N N . GLY A 1 253 ? 19.969 -18.853 -1.776 1.00 96.25 253 GLY A N 1
ATOM 2089 C CA . GLY A 1 253 ? 19.735 -18.814 -3.222 1.00 96.25 253 GLY A CA 1
ATOM 2090 C C . GLY A 1 253 ? 18.887 -19.967 -3.777 1.00 96.25 253 GLY A C 1
ATOM 2091 O O . GLY A 1 253 ? 18.638 -20.024 -4.981 1.00 96.25 253 GLY A O 1
ATOM 2092 N N . ARG A 1 254 ? 18.415 -20.904 -2.940 1.00 97.44 254 ARG A N 1
ATOM 2093 C CA . ARG A 1 254 ? 17.584 -22.029 -3.393 1.00 97.44 254 ARG A CA 1
ATOM 2094 C C . ARG A 1 254 ? 16.122 -21.618 -3.517 1.00 97.44 254 ARG A C 1
ATOM 2096 O O . ARG A 1 254 ? 15.479 -21.266 -2.529 1.00 97.44 254 ARG A O 1
ATOM 2103 N N . GLU A 1 255 ? 15.568 -21.773 -4.713 1.00 96.69 255 GLU A N 1
ATOM 2104 C CA . GLU A 1 255 ? 14.147 -21.533 -4.979 1.00 96.69 255 GLU A CA 1
ATOM 2105 C C . GLU A 1 255 ? 13.216 -22.358 -4.068 1.00 96.69 255 GLU A C 1
ATOM 2107 O O . GLU A 1 255 ? 13.575 -23.402 -3.504 1.00 96.69 255 GLU A O 1
ATOM 2112 N N . GLU A 1 256 ? 11.997 -21.855 -3.881 1.00 96.31 256 GLU A N 1
ATOM 2113 C CA . GLU A 1 256 ? 10.954 -22.558 -3.133 1.00 96.31 256 GLU A CA 1
ATOM 2114 C C . GLU A 1 256 ? 10.378 -23.730 -3.947 1.00 96.31 256 GLU A C 1
ATOM 2116 O O . GLU A 1 256 ? 10.379 -23.678 -5.182 1.00 96.31 256 GLU A O 1
ATOM 2121 N N . PRO A 1 257 ? 9.852 -24.782 -3.293 1.00 94.81 257 PRO A N 1
ATOM 2122 C CA . PRO A 1 257 ? 9.115 -25.829 -3.990 1.00 94.81 257 PRO A CA 1
ATOM 2123 C C . PRO A 1 257 ? 7.929 -25.258 -4.776 1.00 94.81 257 PRO A C 1
ATOM 2125 O O . PRO A 1 257 ? 7.208 -24.392 -4.281 1.00 94.81 257 PRO A O 1
ATOM 2128 N N . LEU A 1 258 ? 7.713 -25.778 -5.984 1.00 96.00 258 LEU A N 1
ATOM 2129 C CA . LEU A 1 258 ? 6.577 -25.390 -6.819 1.00 96.00 258 LEU A CA 1
ATOM 2130 C C . LEU A 1 258 ? 5.260 -25.912 -6.232 1.00 96.00 258 LEU A C 1
ATOM 2132 O O . LEU A 1 258 ? 5.220 -26.964 -5.589 1.00 96.00 258 LEU A O 1
ATOM 2136 N N . LEU A 1 259 ? 4.166 -25.194 -6.495 1.00 95.00 259 LEU A N 1
ATOM 2137 C CA . LEU A 1 259 ? 2.833 -25.652 -6.115 1.00 95.00 259 LEU A CA 1
ATOM 2138 C C . LEU A 1 259 ? 2.404 -26.857 -6.970 1.00 95.00 259 LEU A C 1
ATOM 2140 O O . LEU A 1 259 ? 2.564 -26.831 -8.193 1.00 95.00 259 LEU A O 1
ATOM 2144 N N . PRO A 1 260 ? 1.811 -27.902 -6.366 1.00 94.88 260 PRO A N 1
ATOM 2145 C CA . PRO A 1 260 ? 1.297 -29.034 -7.125 1.00 94.88 260 PRO A CA 1
ATOM 2146 C C . PRO A 1 260 ? 0.131 -28.597 -8.024 1.00 94.88 260 PRO A C 1
ATOM 2148 O O . PRO A 1 260 ? -0.720 -27.807 -7.617 1.00 94.88 260 PRO A O 1
ATOM 2151 N N . GLY A 1 261 ? 0.080 -29.126 -9.248 1.00 95.12 261 GLY A N 1
ATOM 2152 C CA . GLY A 1 261 ? -1.006 -28.862 -10.201 1.00 95.12 261 GLY A CA 1
ATOM 2153 C C . GLY A 1 261 ? -0.952 -27.500 -10.905 1.00 95.12 261 GLY A C 1
ATOM 2154 O O . GLY A 1 261 ? -1.838 -27.211 -11.705 1.00 95.12 261 GLY A O 1
ATOM 2155 N N . ILE A 1 262 ? 0.073 -26.677 -10.652 1.00 94.75 262 ILE A N 1
ATOM 2156 C CA . ILE A 1 262 ? 0.265 -25.379 -11.308 1.00 94.75 262 ILE A CA 1
ATOM 2157 C C . ILE A 1 262 ? 1.667 -25.323 -11.920 1.00 94.75 262 ILE A C 1
ATOM 2159 O O . ILE A 1 262 ? 2.671 -25.368 -11.216 1.00 94.75 262 ILE A O 1
ATOM 2163 N N . SER A 1 263 ? 1.747 -25.168 -13.241 1.00 95.50 263 SER A N 1
ATOM 2164 C CA . SER A 1 263 ? 3.013 -25.053 -13.981 1.00 95.50 263 SER A CA 1
ATOM 2165 C C . SER A 1 263 ? 3.546 -23.613 -14.009 1.00 95.50 263 SER A C 1
ATOM 2167 O O . SER A 1 263 ? 3.834 -23.078 -15.077 1.00 95.50 263 SER A O 1
ATOM 2169 N N . LEU A 1 264 ? 3.652 -22.970 -12.842 1.00 97.69 264 LEU A N 1
ATOM 2170 C CA . LEU A 1 264 ? 4.198 -21.617 -12.690 1.00 97.69 264 LEU A CA 1
ATOM 2171 C C . LEU A 1 264 ? 5.390 -21.624 -11.732 1.00 97.69 264 LEU A C 1
ATOM 2173 O O . LEU A 1 264 ? 5.344 -22.247 -10.674 1.00 97.69 264 LEU A O 1
ATOM 2177 N N . SER A 1 265 ? 6.441 -20.887 -12.088 1.00 98.06 265 SER A N 1
ATOM 2178 C CA . SER A 1 265 ? 7.559 -20.596 -11.183 1.00 98.06 265 SER A CA 1
ATOM 2179 C C . SER A 1 265 ? 7.117 -19.713 -10.012 1.00 98.06 265 SER A C 1
ATOM 2181 O O . SER A 1 265 ? 6.122 -18.994 -10.107 1.00 98.06 265 SER A O 1
ATOM 2183 N N . ASN A 1 266 ? 7.896 -19.670 -8.929 1.00 98.19 266 ASN A N 1
ATOM 2184 C CA . ASN A 1 266 ? 7.576 -18.801 -7.791 1.00 98.19 266 ASN A CA 1
ATOM 2185 C C . ASN A 1 266 ? 7.567 -17.307 -8.158 1.00 98.19 266 ASN A C 1
ATOM 2187 O O . ASN A 1 266 ? 6.738 -16.551 -7.658 1.00 98.19 266 ASN A O 1
ATOM 2191 N N . ASN A 1 267 ? 8.418 -16.876 -9.094 1.00 98.44 267 ASN A N 1
ATOM 2192 C CA . ASN A 1 267 ? 8.380 -15.502 -9.604 1.00 98.44 267 ASN A CA 1
ATOM 2193 C C . ASN A 1 267 ? 7.074 -15.218 -10.360 1.00 98.44 267 ASN A C 1
ATOM 2195 O O . ASN A 1 267 ? 6.486 -14.154 -10.192 1.00 98.44 267 ASN A O 1
ATOM 2199 N N . GLN A 1 268 ? 6.579 -16.170 -11.156 1.00 98.62 268 GLN A N 1
ATOM 2200 C CA . GLN A 1 268 ? 5.272 -16.038 -11.806 1.00 98.62 268 GLN A CA 1
ATOM 2201 C C . GLN A 1 268 ? 4.126 -16.055 -10.783 1.00 98.62 268 GLN A C 1
ATOM 2203 O O . GLN A 1 268 ? 3.201 -15.249 -10.910 1.00 98.62 268 GLN A O 1
ATOM 2208 N N . LEU A 1 269 ? 4.211 -16.907 -9.751 1.00 98.25 269 LEU A N 1
ATOM 2209 C CA . LEU A 1 269 ? 3.240 -16.981 -8.654 1.00 98.25 269 LEU A CA 1
ATOM 2210 C C . LEU A 1 269 ? 3.167 -15.686 -7.840 1.00 98.25 269 LEU A C 1
ATOM 2212 O O . LEU A 1 269 ? 2.070 -15.300 -7.449 1.00 98.25 269 LEU A O 1
ATOM 2216 N N . PHE A 1 270 ? 4.284 -14.981 -7.636 1.00 98.69 270 PHE A N 1
ATOM 2217 C CA . PHE A 1 270 ? 4.282 -13.655 -7.008 1.00 98.69 270 PHE A CA 1
ATOM 2218 C C . PHE A 1 270 ? 3.352 -12.692 -7.757 1.00 98.69 270 PHE A C 1
ATOM 2220 O O . PHE A 1 270 ? 2.443 -12.102 -7.171 1.00 98.69 270 PHE A O 1
ATOM 2227 N N . PHE A 1 271 ? 3.534 -12.569 -9.073 1.00 98.69 271 PHE A N 1
ATOM 2228 C CA . PHE A 1 271 ? 2.725 -11.660 -9.883 1.00 98.69 271 PHE A CA 1
ATOM 2229 C C . PHE A 1 271 ? 1.275 -12.139 -9.989 1.00 98.69 271 PHE A C 1
ATOM 2231 O O . PHE A 1 271 ? 0.356 -11.325 -9.917 1.00 98.69 271 PHE A O 1
ATOM 2238 N N . LEU A 1 272 ? 1.050 -13.453 -10.091 1.00 98.12 272 LEU A N 1
ATOM 2239 C CA . LEU A 1 272 ? -0.299 -14.013 -10.054 1.00 98.12 272 LEU A CA 1
ATOM 2240 C C . LEU A 1 272 ? -1.004 -13.676 -8.733 1.00 98.12 272 LEU A C 1
ATOM 2242 O O . LEU A 1 272 ? -2.165 -13.279 -8.758 1.00 98.12 272 LEU A O 1
ATOM 2246 N N . SER A 1 273 ? -0.306 -13.777 -7.599 1.00 97.94 273 SER A N 1
ATOM 2247 C CA . SER A 1 273 ? -0.837 -13.427 -6.277 1.00 97.94 273 SER A CA 1
ATOM 2248 C C . SER A 1 273 ? -1.259 -11.955 -6.215 1.00 97.94 273 SER A C 1
ATOM 2250 O O . SER A 1 273 ? -2.381 -11.658 -5.802 1.00 97.94 273 SER A O 1
ATOM 2252 N N . TYR A 1 274 ? -0.431 -11.044 -6.743 1.00 98.25 274 TYR A N 1
ATOM 2253 C CA . TYR A 1 274 ? -0.767 -9.618 -6.843 1.00 98.25 274 TYR A CA 1
ATOM 2254 C C . TYR A 1 274 ? -2.020 -9.360 -7.689 1.00 98.25 274 TYR A C 1
ATOM 2256 O O . TYR A 1 274 ? -2.890 -8.577 -7.303 1.00 98.25 274 TYR A O 1
ATOM 2264 N N . ALA A 1 275 ? -2.139 -10.027 -8.840 1.00 98.12 275 ALA A N 1
ATOM 2265 C CA . ALA A 1 275 ? -3.324 -9.907 -9.683 1.00 98.12 275 ALA A CA 1
ATOM 2266 C C . ALA A 1 275 ? -4.575 -10.478 -8.993 1.00 98.12 275 ALA A C 1
ATOM 2268 O O . ALA A 1 275 ? -5.649 -9.877 -9.051 1.00 98.12 275 ALA A O 1
ATOM 2269 N N . HIS A 1 276 ? -4.428 -11.612 -8.306 1.00 96.38 276 HIS A N 1
ATOM 2270 C CA . HIS A 1 276 ? -5.524 -12.339 -7.676 1.00 96.38 276 HIS A CA 1
ATOM 2271 C C . HIS A 1 276 ? -6.194 -11.533 -6.557 1.00 96.38 276 HIS A C 1
ATOM 2273 O O . HIS A 1 276 ? -7.421 -11.450 -6.510 1.00 96.38 276 HIS A O 1
ATOM 2279 N N . VAL A 1 277 ? -5.417 -10.838 -5.718 1.00 95.75 277 VAL A N 1
ATOM 2280 C CA . VAL A 1 277 ? -5.963 -9.961 -4.661 1.00 95.75 277 VAL A CA 1
ATOM 2281 C C . VAL A 1 277 ? -6.659 -8.698 -5.195 1.00 95.75 277 VAL A C 1
ATOM 2283 O O . VAL A 1 277 ? -7.125 -7.861 -4.420 1.00 95.75 277 VAL A O 1
ATOM 2286 N N . ARG A 1 278 ? -6.705 -8.515 -6.519 1.00 94.81 278 ARG A N 1
ATOM 2287 C CA . ARG A 1 278 ? -7.408 -7.425 -7.211 1.00 94.81 278 ARG A CA 1
ATOM 2288 C C . ARG A 1 278 ? -8.522 -7.932 -8.131 1.00 94.81 278 ARG A C 1
ATOM 2290 O O . ARG A 1 278 ? -9.140 -7.119 -8.818 1.00 94.81 278 ARG A O 1
ATOM 2297 N N . CYS A 1 279 ? -8.819 -9.235 -8.134 1.00 96.56 279 CYS A N 1
ATOM 2298 C CA . CYS A 1 279 ? -9.984 -9.776 -8.829 1.00 96.56 279 CYS A CA 1
ATOM 2299 C C . CYS A 1 279 ? -11.264 -9.119 -8.292 1.00 96.56 279 CYS A C 1
ATOM 2301 O O . CYS A 1 279 ? -11.580 -9.210 -7.108 1.00 96.56 279 CYS A O 1
ATOM 2303 N N . ASN A 1 280 ? -11.985 -8.415 -9.163 1.00 94.88 280 ASN A N 1
ATOM 2304 C CA . ASN A 1 280 ? -13.178 -7.658 -8.800 1.00 94.88 280 ASN A CA 1
ATOM 2305 C C . ASN A 1 280 ? -14.076 -7.456 -10.035 1.00 94.88 280 ASN A C 1
ATOM 2307 O O . ASN A 1 280 ? -13.601 -7.553 -11.167 1.00 94.88 280 ASN A O 1
ATOM 2311 N N . SER A 1 281 ? -15.354 -7.147 -9.821 1.00 94.56 281 SER A N 1
ATOM 2312 C CA . SER A 1 281 ? -16.317 -6.784 -10.861 1.00 94.56 281 SER A CA 1
ATOM 2313 C C . SER A 1 281 ? -17.254 -5.695 -10.341 1.00 94.56 281 SER A C 1
ATOM 2315 O O . SER A 1 281 ? -17.642 -5.704 -9.173 1.00 94.56 281 SER A O 1
ATOM 2317 N N . TYR A 1 282 ? -17.621 -4.753 -11.209 1.00 96.56 282 TYR A N 1
ATOM 2318 C CA . TYR A 1 282 ? -18.440 -3.597 -10.852 1.00 96.56 282 TYR A CA 1
ATOM 2319 C C . TYR A 1 282 ? -19.738 -3.570 -11.653 1.00 96.56 282 TYR A C 1
ATOM 2321 O O . TYR A 1 282 ? -19.758 -3.815 -12.857 1.00 96.56 282 TYR A O 1
ATOM 2329 N N . ARG A 1 283 ? -20.827 -3.161 -10.994 1.00 97.69 283 ARG A N 1
ATOM 2330 C CA . ARG A 1 283 ? -22.015 -2.657 -11.697 1.00 97.69 283 ARG A CA 1
ATOM 2331 C C . ARG A 1 283 ? -21.683 -1.299 -12.311 1.00 97.69 283 ARG A C 1
ATOM 2333 O O . ARG A 1 283 ? -20.994 -0.504 -11.674 1.00 97.69 283 ARG A O 1
ATOM 2340 N N . SER A 1 284 ? -22.237 -0.981 -13.479 1.00 98.00 284 SER A N 1
ATOM 2341 C CA . SER A 1 284 ? -21.904 0.259 -14.197 1.00 98.00 284 SER A CA 1
ATOM 2342 C C . SER A 1 284 ? -22.111 1.535 -13.374 1.00 98.00 284 SER A C 1
ATOM 2344 O O . SER A 1 284 ? -21.290 2.445 -13.439 1.00 98.00 284 SER A O 1
ATOM 2346 N N . ALA A 1 285 ? -23.164 1.598 -12.548 1.00 97.56 285 ALA A N 1
ATOM 2347 C CA . ALA A 1 285 ? -23.393 2.734 -11.651 1.00 97.56 285 ALA A CA 1
ATOM 2348 C C . ALA A 1 285 ? -22.261 2.897 -10.615 1.00 97.56 285 ALA A C 1
ATOM 2350 O O . ALA A 1 285 ? -21.716 3.988 -10.476 1.00 97.56 285 ALA A O 1
ATOM 2351 N N . ALA A 1 286 ? -21.844 1.802 -9.970 1.00 97.69 286 ALA A N 1
ATOM 2352 C CA . ALA A 1 286 ? -20.739 1.806 -9.010 1.00 97.69 286 ALA A CA 1
ATOM 2353 C C . ALA A 1 286 ? -19.385 2.094 -9.684 1.00 97.69 286 ALA A C 1
ATOM 2355 O O . ALA A 1 286 ? -18.546 2.785 -9.116 1.00 97.69 286 ALA A O 1
ATOM 2356 N N . ALA A 1 287 ? -19.171 1.614 -10.916 1.00 97.81 287 ALA A N 1
ATOM 2357 C CA . ALA A 1 287 ? -17.971 1.931 -11.692 1.00 97.81 287 ALA A CA 1
ATOM 2358 C C . ALA A 1 287 ? -17.882 3.437 -12.010 1.00 97.81 287 ALA A C 1
ATOM 2360 O O . ALA A 1 287 ? -16.815 4.041 -11.885 1.00 97.81 287 ALA A O 1
ATOM 2361 N N . ARG A 1 288 ? -19.012 4.064 -12.378 1.00 97.31 288 ARG A N 1
ATOM 2362 C CA . ARG A 1 288 ? -19.100 5.515 -12.620 1.00 97.31 288 ARG A CA 1
ATOM 2363 C C . ARG A 1 288 ? -18.863 6.333 -11.362 1.00 97.31 288 ARG A C 1
ATOM 2365 O O . ARG A 1 288 ? -18.159 7.335 -11.431 1.00 97.31 288 ARG A O 1
ATOM 2372 N N . GLU A 1 289 ? -19.415 5.911 -10.231 1.00 96.94 289 GLU A N 1
ATOM 2373 C CA . GLU A 1 289 ? -19.129 6.553 -8.951 1.00 96.94 289 GLU A CA 1
ATOM 2374 C C . GLU A 1 289 ? -17.632 6.455 -8.634 1.00 96.94 289 GLU A C 1
ATOM 2376 O O . GLU A 1 289 ? -16.967 7.478 -8.464 1.00 96.94 289 GLU A O 1
ATOM 2381 N N . GLN A 1 290 ? -17.067 5.245 -8.683 1.00 96.12 290 GLN A N 1
ATOM 2382 C CA . GLN A 1 290 ? -15.672 5.005 -8.326 1.00 96.12 290 GLN A CA 1
ATOM 2383 C C . GLN A 1 290 ? -14.685 5.779 -9.203 1.00 96.12 290 GLN A C 1
ATOM 2385 O O . GLN A 1 290 ? -13.721 6.341 -8.692 1.00 96.12 290 GLN A O 1
ATOM 2390 N N . ILE A 1 291 ? -14.906 5.858 -10.517 1.00 95.50 291 ILE A N 1
ATOM 2391 C CA . ILE A 1 291 ? -13.991 6.596 -11.401 1.00 95.50 291 ILE A CA 1
ATOM 2392 C C . ILE A 1 291 ? -14.068 8.119 -11.195 1.00 95.50 291 ILE A C 1
ATOM 2394 O O . ILE A 1 291 ? -13.129 8.853 -11.518 1.00 95.50 291 ILE A O 1
ATOM 2398 N N . GLN A 1 292 ? -15.194 8.615 -10.673 1.00 94.44 292 GLN A N 1
ATOM 2399 C CA . GLN A 1 292 ? -15.426 10.038 -10.451 1.00 94.44 292 GLN A CA 1
ATOM 2400 C C . GLN A 1 292 ? -14.970 10.507 -9.073 1.00 94.44 292 GLN A C 1
ATOM 2402 O O . GLN A 1 292 ? -14.408 11.603 -8.994 1.00 94.44 292 GLN A O 1
ATOM 2407 N N . SER A 1 293 ? -15.213 9.721 -8.020 1.00 94.81 293 SER A N 1
ATOM 2408 C CA . SER A 1 293 ? -14.953 10.085 -6.622 1.00 94.81 293 SER A CA 1
ATOM 2409 C C . SER A 1 293 ? -13.755 9.347 -6.020 1.00 94.81 293 SER A C 1
ATOM 2411 O O . SER A 1 293 ? -13.018 9.952 -5.240 1.00 94.81 293 SER A O 1
ATOM 2413 N N . GLY A 1 294 ? -13.508 8.104 -6.433 1.00 93.69 294 GLY A N 1
ATOM 2414 C CA . GLY A 1 294 ? -12.480 7.231 -5.879 1.00 93.69 294 GLY A CA 1
ATOM 2415 C C . GLY A 1 294 ? -11.051 7.734 -6.083 1.00 93.69 294 GLY A C 1
ATOM 2416 O O . GLY A 1 294 ? -10.708 8.322 -7.112 1.00 93.69 294 GLY A O 1
ATOM 2417 N N . ALA A 1 295 ? -10.204 7.481 -5.084 1.00 95.88 295 ALA A N 1
ATOM 2418 C CA . ALA A 1 295 ? -8.765 7.737 -5.160 1.00 95.88 295 ALA A CA 1
ATOM 2419 C C . ALA A 1 295 ? -8.021 6.636 -5.932 1.00 95.88 295 ALA A C 1
ATOM 2421 O O . ALA A 1 295 ? -7.006 6.901 -6.562 1.00 95.88 295 ALA A O 1
ATOM 2422 N N . HIS A 1 296 ? -8.534 5.406 -5.925 1.00 97.75 296 HIS A N 1
ATOM 2423 C CA . HIS A 1 296 ? -7.875 4.268 -6.557 1.00 97.75 296 HIS A CA 1
ATOM 2424 C C . HIS A 1 296 ? -8.244 4.130 -8.030 1.00 97.75 296 HIS A C 1
ATOM 2426 O O . HIS A 1 296 ? -9.407 4.278 -8.413 1.00 97.75 296 HIS A O 1
ATOM 2432 N N . SER A 1 297 ? -7.266 3.730 -8.844 1.00 98.31 297 SER A N 1
ATOM 2433 C CA . SER A 1 297 ? -7.545 3.214 -10.184 1.00 98.31 297 SER A CA 1
ATOM 2434 C C . SER A 1 297 ? -8.446 1.971 -10.114 1.00 98.31 297 SER A C 1
ATOM 2436 O O . SER A 1 297 ? -8.390 1.223 -9.130 1.00 98.31 297 SER A O 1
ATOM 2438 N N . PRO A 1 298 ? -9.248 1.694 -11.157 1.00 97.62 298 PRO A N 1
ATOM 2439 C CA . PRO A 1 298 ? -10.036 0.468 -11.230 1.00 97.62 298 PRO A CA 1
ATOM 2440 C C . PRO A 1 298 ? -9.148 -0.772 -11.058 1.00 97.62 298 PRO A C 1
ATOM 2442 O O . PRO A 1 298 ? -8.026 -0.765 -11.577 1.00 97.62 298 PRO A O 1
ATOM 2445 N N . PRO A 1 299 ? -9.611 -1.851 -10.396 1.00 96.69 299 PRO A N 1
ATOM 2446 C CA . PRO A 1 299 ? -8.732 -2.962 -10.019 1.00 96.69 299 PRO A CA 1
ATOM 2447 C C . PRO A 1 299 ? -7.944 -3.572 -11.186 1.00 96.69 299 PRO A C 1
ATOM 2449 O O . PRO A 1 299 ? -6.742 -3.800 -11.053 1.00 96.69 299 PRO A O 1
ATOM 2452 N N . LYS A 1 300 ? -8.564 -3.713 -12.369 1.00 96.31 300 LYS A N 1
ATOM 2453 C CA . LYS A 1 300 ? -7.876 -4.195 -13.581 1.00 96.31 300 LYS A CA 1
ATOM 2454 C C . LYS A 1 300 ? -6.695 -3.309 -14.000 1.00 96.31 300 LYS A C 1
ATOM 2456 O O . LYS A 1 300 ? -5.659 -3.821 -14.414 1.00 96.31 300 LYS A O 1
ATOM 2461 N N . TYR A 1 301 ? -6.809 -1.990 -13.839 1.00 98.00 301 TYR A N 1
ATOM 2462 C CA . TYR A 1 301 ? -5.750 -1.035 -14.181 1.00 98.00 301 TYR A CA 1
ATOM 2463 C C . TYR A 1 301 ? -4.714 -0.841 -13.078 1.00 98.00 301 TYR A C 1
ATOM 2465 O O . TYR A 1 301 ? -3.603 -0.418 -13.386 1.00 98.00 301 TYR A O 1
ATOM 2473 N N . ARG A 1 302 ? -5.019 -1.207 -11.826 1.00 98.38 302 ARG A N 1
ATOM 2474 C CA . ARG A 1 302 ? -3.980 -1.385 -10.798 1.00 98.38 302 ARG A CA 1
ATOM 2475 C C . ARG A 1 302 ? -3.020 -2.499 -11.223 1.00 98.38 302 ARG A C 1
ATOM 2477 O O . ARG A 1 302 ? -1.816 -2.275 -11.284 1.00 98.38 302 ARG A O 1
ATOM 2484 N N . VAL A 1 303 ? -3.572 -3.637 -11.664 1.00 98.25 303 VAL A N 1
ATOM 2485 C CA . VAL A 1 303 ? -2.794 -4.783 -12.167 1.00 98.25 303 VAL A CA 1
ATOM 2486 C C . VAL A 1 303 ? -2.024 -4.440 -13.441 1.00 98.25 303 VAL A C 1
ATOM 2488 O O . VAL A 1 303 ? -0.795 -4.480 -13.452 1.00 98.25 303 VAL A O 1
ATOM 2491 N N . ILE A 1 304 ? -2.736 -4.057 -14.506 1.00 97.94 304 ILE A N 1
ATOM 2492 C CA . ILE A 1 304 ? -2.134 -3.763 -15.815 1.00 97.94 304 ILE A CA 1
ATOM 2493 C C . ILE A 1 304 ? -1.142 -2.603 -15.707 1.00 97.94 304 ILE A C 1
ATOM 2495 O O . ILE A 1 304 ? -0.035 -2.682 -16.237 1.00 97.94 304 ILE A O 1
ATOM 2499 N N . GLY A 1 305 ? -1.506 -1.531 -15.002 1.00 97.38 305 GLY A N 1
ATOM 2500 C CA . GLY A 1 305 ? -0.682 -0.334 -14.881 1.00 97.38 305 GLY A CA 1
ATOM 2501 C C . GLY A 1 305 ? 0.651 -0.590 -14.188 1.00 97.38 305 GLY A C 1
ATOM 2502 O O . GLY A 1 305 ? 1.684 -0.200 -14.733 1.00 97.38 305 GLY A O 1
ATOM 2503 N N . ALA A 1 306 ? 0.640 -1.283 -13.047 1.00 97.06 306 ALA A N 1
ATOM 2504 C CA . ALA A 1 306 ? 1.859 -1.583 -12.304 1.00 97.06 306 ALA A CA 1
ATOM 2505 C C . ALA A 1 306 ? 2.724 -2.646 -13.002 1.00 97.06 306 ALA A C 1
ATOM 2507 O O . ALA A 1 306 ? 3.913 -2.422 -13.226 1.00 97.06 306 ALA A O 1
ATOM 2508 N N . MET A 1 307 ? 2.133 -3.771 -13.428 1.00 97.31 307 MET A N 1
ATOM 2509 C CA . MET A 1 307 ? 2.890 -4.865 -14.051 1.00 97.31 307 MET A CA 1
ATOM 2510 C C . MET A 1 307 ? 3.515 -4.468 -15.391 1.00 97.31 307 MET A C 1
ATOM 2512 O O . MET A 1 307 ? 4.663 -4.809 -15.651 1.00 97.31 307 MET A O 1
ATOM 2516 N N . SER A 1 308 ? 2.798 -3.707 -16.227 1.00 96.56 308 SER A N 1
ATOM 2517 C CA . SER A 1 308 ? 3.300 -3.293 -17.549 1.00 96.56 308 SER A CA 1
ATOM 2518 C C . SER A 1 308 ? 4.458 -2.287 -17.493 1.00 96.56 308 SER A C 1
ATOM 2520 O O . SER A 1 308 ? 5.129 -2.040 -18.502 1.00 96.56 308 SER A O 1
ATOM 2522 N N . ASN A 1 309 ? 4.698 -1.693 -16.319 1.00 95.56 309 ASN A N 1
ATOM 2523 C CA . ASN A 1 309 ? 5.858 -0.851 -16.054 1.00 95.56 309 ASN A CA 1
ATOM 2524 C C . ASN A 1 309 ? 7.073 -1.650 -15.562 1.00 95.56 309 ASN A C 1
ATOM 2526 O O . ASN A 1 309 ? 8.173 -1.088 -15.563 1.00 95.56 309 ASN A O 1
ATOM 2530 N N . TYR A 1 310 ? 6.910 -2.915 -15.158 1.00 95.44 310 TYR A N 1
ATOM 2531 C CA . TYR A 1 310 ? 7.916 -3.638 -14.389 1.00 95.44 310 TYR A CA 1
ATOM 2532 C C . TYR A 1 310 ? 8.617 -4.739 -15.191 1.00 95.44 310 TYR A C 1
ATOM 2534 O O . TYR A 1 310 ? 8.045 -5.757 -15.568 1.00 95.44 310 TYR A O 1
ATOM 2542 N N . GLU A 1 311 ? 9.914 -4.565 -15.420 1.00 94.44 311 GLU A N 1
ATOM 2543 C CA . GLU A 1 311 ? 10.717 -5.488 -16.219 1.00 94.44 311 GLU A CA 1
ATOM 2544 C C . GLU A 1 311 ? 10.856 -6.896 -15.633 1.00 94.44 311 GLU A C 1
ATOM 2546 O O . GLU A 1 311 ? 11.021 -7.838 -16.406 1.00 94.44 311 GLU A O 1
ATOM 2551 N N . GLU A 1 312 ? 10.765 -7.065 -14.310 1.00 96.00 312 GLU A N 1
ATOM 2552 C CA . GLU A 1 312 ? 10.781 -8.402 -13.699 1.00 96.00 312 GLU A CA 1
ATOM 2553 C C . GLU A 1 312 ? 9.522 -9.193 -14.048 1.00 96.00 312 GLU A C 1
ATOM 2555 O O . GLU A 1 312 ? 9.602 -10.394 -14.297 1.00 96.00 312 GLU A O 1
ATOM 2560 N N . PHE A 1 313 ? 8.374 -8.517 -14.160 1.00 97.69 313 PHE A N 1
ATOM 2561 C CA . PHE A 1 313 ? 7.157 -9.142 -14.668 1.00 97.69 313 PHE A CA 1
ATOM 2562 C C . PHE A 1 313 ? 7.339 -9.558 -16.134 1.00 97.69 313 PHE A C 1
ATOM 2564 O O . PHE A 1 313 ? 7.044 -10.700 -16.493 1.00 97.69 313 PHE A O 1
ATOM 2571 N N . HIS A 1 314 ? 7.907 -8.676 -16.968 1.00 95.81 314 HIS A N 1
ATOM 2572 C CA . HIS A 1 314 ? 8.184 -9.002 -18.371 1.00 95.81 314 HIS A CA 1
ATOM 2573 C C . HIS A 1 314 ? 9.115 -10.215 -18.503 1.00 95.81 314 HIS A C 1
ATOM 2575 O O . HIS A 1 314 ? 8.880 -11.063 -19.360 1.00 95.81 314 HIS A O 1
ATOM 2581 N N . ARG A 1 315 ? 10.150 -10.316 -17.655 1.00 96.50 315 ARG A N 1
ATOM 2582 C CA . ARG A 1 315 ? 11.067 -11.465 -17.615 1.00 96.50 315 ARG A CA 1
ATOM 2583 C C . ARG A 1 315 ? 10.372 -12.742 -17.160 1.00 96.50 315 ARG A C 1
ATOM 2585 O O . ARG A 1 315 ? 10.511 -13.762 -17.824 1.00 96.50 315 ARG A O 1
ATOM 2592 N N . ALA A 1 316 ? 9.612 -12.686 -16.067 1.00 97.81 316 ALA A N 1
ATOM 2593 C CA . ALA A 1 316 ? 8.950 -13.855 -15.494 1.00 97.81 316 ALA A CA 1
ATOM 2594 C C . ALA A 1 316 ? 7.936 -14.500 -16.457 1.00 97.81 316 ALA A C 1
ATOM 2596 O O . ALA A 1 316 ? 7.757 -15.716 -16.428 1.00 97.81 316 ALA A O 1
ATOM 2597 N N . TYR A 1 317 ? 7.290 -13.706 -17.315 1.00 97.56 317 TYR A N 1
ATOM 2598 C CA . TYR A 1 317 ? 6.295 -14.185 -18.285 1.00 97.56 317 TYR A CA 1
ATOM 2599 C C . TYR A 1 317 ? 6.775 -14.182 -19.743 1.00 97.56 317 TYR A C 1
ATOM 2601 O O . TYR A 1 317 ? 6.008 -14.546 -20.630 1.00 97.56 317 TYR A O 1
ATOM 2609 N N . GLY A 1 318 ? 8.022 -13.785 -20.015 1.00 96.50 318 GLY A N 1
ATOM 2610 C CA . GLY A 1 318 ? 8.554 -13.715 -21.379 1.00 96.50 318 GLY A CA 1
ATOM 2611 C C . GLY A 1 318 ? 7.775 -12.761 -22.295 1.00 96.50 318 GLY A C 1
ATOM 2612 O O . GLY A 1 318 ? 7.601 -13.050 -23.477 1.00 96.50 318 GLY A O 1
ATOM 2613 N N . CYS A 1 319 ? 7.271 -11.640 -21.767 1.00 96.81 319 CYS A N 1
ATOM 2614 C CA . CYS A 1 319 ? 6.413 -10.715 -22.513 1.00 96.81 319 CYS A CA 1
ATOM 2615 C C . CYS A 1 319 ? 7.175 -10.057 -23.686 1.00 96.81 319 CYS A C 1
ATOM 2617 O O . CYS A 1 319 ? 8.124 -9.302 -23.431 1.00 96.81 319 CYS A O 1
ATOM 2619 N N . PRO A 1 320 ? 6.742 -10.227 -24.954 1.00 94.31 320 PRO A N 1
ATOM 2620 C CA . PRO A 1 320 ? 7.397 -9.607 -26.106 1.00 94.31 320 PRO A CA 1
ATOM 2621 C C . PRO A 1 320 ? 7.444 -8.079 -26.002 1.00 94.31 320 PRO A C 1
ATOM 2623 O O . PRO A 1 320 ? 6.522 -7.454 -25.465 1.00 94.31 320 PRO A O 1
ATOM 2626 N N . ALA A 1 321 ? 8.503 -7.463 -26.532 1.00 89.38 321 ALA A N 1
ATOM 2627 C CA . ALA A 1 321 ? 8.635 -6.008 -26.563 1.00 89.38 321 ALA A CA 1
ATOM 2628 C C . ALA A 1 321 ? 7.465 -5.369 -27.333 1.00 89.38 321 ALA A C 1
ATOM 2630 O O . ALA A 1 321 ? 7.134 -5.800 -28.434 1.00 89.38 321 ALA A O 1
ATOM 2631 N N . GLY A 1 322 ? 6.829 -4.350 -26.748 1.00 80.69 322 GLY A N 1
ATOM 2632 C CA . GLY A 1 322 ? 5.690 -3.657 -27.360 1.00 80.69 322 GLY A CA 1
ATOM 2633 C C . GLY A 1 322 ? 4.338 -4.359 -27.196 1.00 80.69 322 GLY A C 1
ATOM 2634 O O . GLY A 1 322 ? 3.326 -3.808 -27.623 1.00 80.69 322 GLY A O 1
ATOM 2635 N N . SER A 1 323 ? 4.288 -5.532 -26.553 1.00 92.88 323 SER A N 1
ATOM 2636 C CA . SER A 1 323 ? 3.017 -6.135 -26.132 1.00 92.88 323 SER A CA 1
ATOM 2637 C C . SER A 1 323 ? 2.292 -5.250 -25.107 1.00 92.88 323 SER A C 1
ATOM 2639 O O . SER A 1 323 ? 2.906 -4.421 -24.434 1.00 92.88 323 SER A O 1
ATOM 2641 N N . ALA A 1 324 ? 0.979 -5.446 -24.945 1.00 91.06 324 ALA A N 1
ATOM 2642 C CA . ALA A 1 324 ? 0.157 -4.643 -24.031 1.00 91.06 324 ALA A CA 1
ATOM 2643 C C . ALA A 1 324 ? 0.708 -4.604 -22.591 1.00 91.06 324 ALA A C 1
ATOM 2645 O O . ALA A 1 324 ? 0.631 -3.579 -21.916 1.00 91.06 324 ALA A O 1
ATOM 2646 N N . MET A 1 325 ? 1.312 -5.709 -22.149 1.00 95.75 325 MET A N 1
ATOM 2647 C CA . MET A 1 325 ? 1.891 -5.859 -20.817 1.00 95.75 325 MET A CA 1
ATOM 2648 C C . MET A 1 325 ? 3.410 -5.638 -20.774 1.00 95.75 325 MET A C 1
ATOM 2650 O O . MET A 1 325 ? 4.020 -5.947 -19.760 1.00 95.75 325 MET A O 1
ATOM 2654 N N . ASN A 1 326 ? 4.026 -5.116 -21.842 1.00 95.31 326 ASN A N 1
ATOM 2655 C CA . ASN A 1 326 ? 5.431 -4.709 -21.868 1.00 95.31 326 ASN A CA 1
ATOM 2656 C C . ASN A 1 326 ? 5.587 -3.356 -22.564 1.00 95.31 326 ASN A C 1
ATOM 2658 O O . ASN A 1 326 ? 5.799 -3.261 -23.777 1.00 95.31 326 ASN A O 1
ATOM 2662 N N . ARG A 1 327 ? 5.544 -2.285 -21.764 1.00 90.19 327 ARG A N 1
ATOM 2663 C CA . ARG A 1 327 ? 5.624 -0.905 -22.267 1.00 90.19 327 ARG A CA 1
ATOM 2664 C C . ARG A 1 327 ? 7.018 -0.498 -22.752 1.00 90.19 327 ARG A C 1
ATOM 2666 O O . ARG A 1 327 ? 7.161 0.597 -23.295 1.00 90.19 327 ARG A O 1
ATOM 2673 N N . GLY A 1 328 ? 8.049 -1.331 -22.575 1.00 87.56 328 GLY A N 1
ATOM 2674 C CA . GLY A 1 328 ? 9.410 -1.049 -23.042 1.00 87.56 328 GLY A CA 1
ATOM 2675 C C . GLY A 1 328 ? 9.922 0.328 -22.596 1.00 87.56 328 GLY A C 1
ATOM 2676 O O . GLY A 1 328 ? 9.955 0.626 -21.400 1.00 87.56 328 GLY A O 1
ATOM 2677 N N . ALA A 1 329 ? 10.293 1.172 -23.564 1.00 84.56 329 ALA A N 1
ATOM 2678 C CA . ALA A 1 329 ? 10.748 2.549 -23.338 1.00 84.56 329 ALA A CA 1
ATOM 2679 C C . ALA A 1 329 ? 9.653 3.491 -22.792 1.00 84.56 329 ALA A C 1
ATOM 2681 O O . ALA A 1 329 ? 9.969 4.497 -22.168 1.00 84.56 329 ALA A O 1
ATOM 2682 N N . LYS A 1 330 ? 8.366 3.152 -22.964 1.00 86.69 330 LYS A N 1
ATOM 2683 C CA . LYS A 1 330 ? 7.219 3.899 -22.411 1.00 86.69 330 LYS A CA 1
ATOM 2684 C C . LYS A 1 330 ? 6.883 3.506 -20.963 1.00 86.69 330 LYS A C 1
ATOM 2686 O O . LYS A 1 330 ? 5.846 3.929 -20.445 1.00 86.69 330 LYS A O 1
ATOM 2691 N N . SER A 1 331 ? 7.692 2.650 -20.329 1.00 89.38 331 SER A N 1
ATOM 2692 C CA . SER A 1 331 ? 7.547 2.343 -18.903 1.00 89.38 331 SER A CA 1
ATOM 2693 C C . SER A 1 331 ? 7.842 3.591 -18.074 1.00 89.38 331 SER A C 1
ATOM 2695 O O . SER A 1 331 ? 8.883 4.230 -18.244 1.00 89.38 331 SER A O 1
ATOM 2697 N N . CYS A 1 332 ? 6.968 3.894 -17.114 1.00 88.12 332 CYS A N 1
ATOM 2698 C CA . CYS A 1 332 ? 7.135 5.056 -16.241 1.00 88.12 332 CYS A CA 1
ATOM 2699 C C . CYS A 1 332 ? 8.282 4.935 -15.234 1.00 88.12 332 CYS A C 1
ATOM 2701 O O . CYS A 1 332 ? 8.624 5.912 -14.573 1.00 88.12 332 CYS A O 1
ATOM 2703 N N . ARG A 1 333 ? 8.949 3.777 -15.182 1.00 73.25 333 ARG A N 1
ATOM 2704 C CA . ARG A 1 333 ? 10.245 3.624 -14.515 1.00 73.25 333 ARG A CA 1
ATOM 2705 C C . ARG A 1 333 ? 11.389 4.228 -15.338 1.00 73.25 333 ARG A C 1
ATOM 2707 O O . ARG A 1 333 ? 12.257 4.888 -14.777 1.00 73.25 333 ARG A O 1
ATOM 2714 N N . ARG A 1 334 ? 11.373 4.007 -16.659 1.00 52.09 334 ARG A N 1
ATOM 2715 C CA . ARG A 1 334 ? 12.437 4.379 -17.614 1.00 52.09 334 ARG A CA 1
ATOM 2716 C C . ARG A 1 334 ? 12.320 5.791 -18.182 1.00 52.09 334 ARG A C 1
ATOM 2718 O O . ARG A 1 334 ? 13.177 6.190 -18.968 1.00 52.09 334 ARG A O 1
ATOM 2725 N N . ALA A 1 335 ? 11.321 6.564 -17.760 1.00 38.19 335 ALA A N 1
ATOM 2726 C CA . ALA A 1 335 ? 11.231 7.995 -18.038 1.00 38.19 335 ALA A CA 1
ATOM 2727 C C . ALA A 1 335 ? 12.345 8.770 -17.288 1.00 38.19 335 ALA A C 1
ATOM 2729 O O . ALA A 1 335 ? 12.102 9.489 -16.320 1.00 38.19 335 ALA A O 1
ATOM 2730 N N . THR A 1 336 ? 13.594 8.528 -17.688 1.00 31.31 336 THR A N 1
ATOM 2731 C CA . THR A 1 336 ? 14.803 9.339 -17.468 1.00 31.31 336 THR A CA 1
ATOM 2732 C C . THR A 1 336 ? 15.792 9.261 -18.640 1.00 31.31 336 THR A C 1
ATOM 2734 O O . THR A 1 336 ? 16.755 10.014 -18.630 1.00 31.31 336 THR A O 1
ATOM 2737 N N . TRP A 1 337 ? 15.544 8.473 -19.698 1.00 27.05 337 TRP A N 1
ATOM 2738 C CA . TRP A 1 337 ? 16.442 8.394 -20.870 1.00 27.05 337 TRP A CA 1
ATOM 2739 C C . TRP A 1 337 ? 15.825 8.903 -22.177 1.00 27.05 337 TRP A C 1
ATOM 2741 O O . TRP A 1 337 ? 16.127 8.427 -23.269 1.00 27.05 337 TRP A O 1
ATOM 2751 N N . GLY A 1 338 ? 14.978 9.925 -22.091 1.00 26.94 338 GLY A N 1
ATOM 2752 C CA . GLY A 1 338 ? 14.403 10.584 -23.261 1.00 26.94 338 GLY A CA 1
ATOM 2753 C C . GLY A 1 338 ? 15.361 11.529 -23.991 1.00 26.94 338 GLY A C 1
ATOM 2754 O O . GLY A 1 338 ? 14.934 12.642 -24.244 1.00 26.94 338 GLY A O 1
ATOM 2755 N N . VAL A 1 339 ? 16.609 11.125 -24.299 1.00 27.80 339 VAL A N 1
ATOM 2756 C CA . VAL A 1 339 ? 17.452 11.741 -25.365 1.00 27.80 339 VAL A CA 1
ATOM 2757 C C . VAL A 1 339 ? 18.452 10.750 -26.018 1.00 27.80 339 VAL A C 1
ATOM 2759 O O . VAL A 1 339 ? 18.931 11.032 -27.112 1.00 27.80 339 VAL A O 1
ATOM 2762 N N . LEU A 1 340 ? 18.774 9.576 -25.447 1.00 27.77 340 LEU A N 1
ATOM 2763 C CA . LEU A 1 340 ? 19.937 8.784 -25.923 1.00 27.77 340 LEU A CA 1
ATOM 2764 C C . LEU A 1 340 ? 19.709 7.313 -26.311 1.00 27.77 340 LEU A C 1
ATOM 2766 O O . LEU A 1 340 ? 20.648 6.685 -26.792 1.00 27.77 340 LEU A O 1
ATOM 2770 N N . ASP A 1 341 ? 18.487 6.782 -26.256 1.00 25.23 341 ASP A N 1
ATOM 2771 C CA . ASP A 1 341 ? 18.208 5.402 -26.696 1.00 25.23 341 ASP A CA 1
ATOM 2772 C C . ASP A 1 341 ? 17.726 5.336 -28.157 1.00 25.23 341 ASP A C 1
ATOM 2774 O O . ASP A 1 341 ? 16.588 4.997 -28.477 1.00 25.23 341 ASP A O 1
ATOM 2778 N N . CYS A 1 342 ? 18.635 5.676 -29.068 1.00 25.67 342 CYS A N 1
ATOM 2779 C CA . CYS A 1 342 ? 18.609 5.252 -30.469 1.00 25.67 342 CYS A CA 1
ATOM 2780 C C . CYS A 1 342 ? 20.048 5.238 -30.977 1.00 25.67 342 CYS A C 1
ATOM 2782 O O . CYS A 1 342 ? 20.445 6.152 -31.696 1.00 25.67 342 CYS A O 1
ATOM 2784 N N . LEU A 1 343 ? 20.831 4.254 -30.525 1.00 26.31 343 LEU A N 1
ATOM 2785 C CA . LEU A 1 343 ? 22.102 3.813 -31.113 1.00 26.31 343 LEU A CA 1
ATOM 2786 C C . LEU A 1 343 ? 22.518 2.487 -30.445 1.00 26.31 343 LEU A C 1
ATOM 2788 O O . LEU A 1 343 ? 23.491 2.404 -29.705 1.00 26.31 343 LEU A O 1
ATOM 2792 N N . SER A 1 344 ? 21.759 1.425 -30.696 1.00 23.39 344 SER A N 1
ATOM 2793 C CA . SER A 1 344 ? 22.275 0.059 -30.593 1.00 23.39 344 SER A CA 1
ATOM 2794 C C . SER A 1 344 ? 22.796 -0.328 -31.975 1.00 23.39 344 SER A C 1
ATOM 2796 O O . SER A 1 344 ? 22.050 -0.791 -32.831 1.00 23.39 344 SER A O 1
ATOM 2798 N N . LEU A 1 345 ? 24.080 -0.060 -32.223 1.00 24.02 345 LEU A N 1
ATOM 2799 C CA . LEU A 1 345 ? 24.796 -0.614 -33.369 1.00 24.02 345 LEU A CA 1
ATOM 2800 C C . LEU A 1 345 ? 25.485 -1.893 -32.906 1.00 24.02 345 LEU A C 1
ATOM 2802 O O . LEU A 1 345 ? 26.391 -1.871 -32.074 1.00 24.02 345 LEU A O 1
ATOM 2806 N N . SER A 1 346 ? 24.989 -3.004 -33.435 1.00 24.20 346 SER A N 1
ATOM 2807 C CA . SER A 1 346 ? 25.579 -4.329 -33.345 1.00 24.20 346 SER A CA 1
ATOM 2808 C C . SER A 1 346 ? 27.028 -4.286 -33.834 1.00 24.20 346 SER A C 1
ATOM 2810 O O . SER A 1 346 ? 27.286 -3.960 -34.993 1.00 24.20 346 SER A O 1
ATOM 2812 N N . LEU A 1 347 ? 27.975 -4.629 -32.960 1.00 20.09 347 LEU A N 1
ATOM 2813 C CA . LEU A 1 347 ? 29.307 -5.037 -33.392 1.00 20.09 347 LEU A CA 1
ATOM 2814 C C . LEU A 1 347 ? 29.164 -6.382 -34.109 1.00 20.09 347 LEU A C 1
ATOM 2816 O O . LEU A 1 347 ? 28.820 -7.382 -33.482 1.00 20.09 347 LEU A O 1
ATOM 2820 N N . THR A 1 348 ? 29.465 -6.402 -35.402 1.00 23.98 348 THR A N 1
ATOM 2821 C CA . THR A 1 348 ? 29.756 -7.639 -36.131 1.00 23.98 348 THR A CA 1
ATOM 2822 C C . THR A 1 348 ? 31.186 -7.501 -36.626 1.00 23.98 348 THR A C 1
ATOM 2824 O O . THR A 1 348 ? 31.494 -6.612 -37.416 1.00 23.98 348 THR A O 1
ATOM 2827 N N . VAL A 1 349 ? 32.076 -8.311 -36.057 1.00 23.19 349 VAL A N 1
ATOM 2828 C CA . VAL A 1 349 ? 33.461 -8.462 -36.499 1.00 23.19 349 VAL A CA 1
ATOM 2829 C C . VAL A 1 349 ? 33.441 -9.496 -37.613 1.00 23.19 349 VAL A C 1
ATOM 2831 O O . VAL A 1 349 ? 33.095 -10.641 -37.342 1.00 23.19 349 VAL A O 1
ATOM 2834 N N . GLU A 1 350 ? 33.826 -9.120 -38.831 1.00 23.70 350 GLU A N 1
ATOM 2835 C CA . GLU A 1 350 ? 34.165 -10.096 -39.866 1.00 23.70 350 GLU A CA 1
ATOM 2836 C C . GLU A 1 350 ? 35.433 -9.700 -40.625 1.00 23.70 350 GLU A C 1
ATOM 2838 O O . GLU A 1 350 ? 35.680 -8.541 -40.961 1.00 23.70 350 GLU A O 1
ATOM 2843 N N . VAL A 1 351 ? 36.261 -10.726 -40.789 1.00 25.92 351 VAL A N 1
ATOM 2844 C CA . VAL A 1 351 ? 37.622 -10.766 -41.314 1.00 25.92 351 VAL A CA 1
ATOM 2845 C C . VAL A 1 351 ? 37.571 -10.722 -42.843 1.00 25.92 351 VAL A C 1
ATOM 2847 O O . VAL A 1 351 ? 36.751 -11.394 -43.459 1.00 25.92 351 VAL A O 1
ATOM 2850 N N . THR A 1 352 ? 38.456 -9.951 -43.473 1.00 25.11 352 THR A N 1
ATOM 2851 C CA . THR A 1 352 ? 38.540 -9.840 -44.936 1.00 25.11 352 THR A CA 1
ATOM 2852 C C . THR A 1 352 ? 39.131 -11.097 -45.577 1.00 25.11 352 THR A C 1
ATOM 2854 O O . THR A 1 352 ? 40.243 -11.496 -45.231 1.00 25.11 352 THR A O 1
ATOM 2857 N N . GLY A 1 353 ? 38.427 -11.652 -46.567 1.00 25.28 353 GLY A N 1
ATOM 2858 C CA . GLY A 1 353 ? 38.899 -12.675 -47.502 1.00 25.28 353 GLY A CA 1
ATOM 2859 C C . GLY A 1 353 ? 38.137 -12.564 -48.830 1.00 25.28 353 GLY A C 1
ATOM 2860 O O . GLY A 1 353 ? 36.923 -12.399 -48.836 1.00 25.28 353 GLY A O 1
ATOM 2861 N N . GLU A 1 354 ? 38.877 -12.562 -49.934 1.00 27.56 354 GLU A N 1
ATOM 2862 C CA . GLU A 1 354 ? 38.488 -12.211 -51.308 1.00 27.56 354 GLU A CA 1
ATOM 2863 C C . GLU A 1 354 ? 37.370 -13.073 -51.937 1.00 27.56 354 GLU A C 1
ATOM 2865 O O . GLU A 1 354 ? 37.322 -14.282 -51.723 1.00 27.56 354 GLU A O 1
ATOM 2870 N N . GLY A 1 355 ? 36.570 -12.485 -52.847 1.00 25.12 355 GLY A N 1
ATOM 2871 C CA . GLY A 1 355 ? 35.968 -13.248 -53.956 1.00 25.12 355 GLY A CA 1
ATOM 2872 C C . GLY A 1 355 ? 34.560 -12.865 -54.450 1.00 25.12 355 GLY A C 1
ATOM 2873 O O . GLY A 1 355 ? 33.567 -13.283 -53.879 1.00 25.12 355 GLY A O 1
ATOM 2874 N N . ALA A 1 356 ? 34.523 -12.238 -55.636 1.00 23.95 356 ALA A N 1
ATOM 2875 C CA . ALA A 1 356 ? 33.570 -12.446 -56.747 1.00 23.95 356 ALA A CA 1
ATOM 2876 C C . ALA A 1 356 ? 32.126 -11.846 -56.773 1.00 23.95 356 ALA A C 1
ATOM 2878 O O . ALA A 1 356 ? 31.218 -12.288 -56.086 1.00 23.95 356 ALA A O 1
ATOM 2879 N N . ARG A 1 357 ? 31.946 -10.997 -57.814 1.00 24.53 357 ARG A N 1
ATOM 2880 C CA . ARG A 1 357 ? 30.829 -10.835 -58.798 1.00 24.53 357 ARG A CA 1
ATOM 2881 C C . ARG A 1 357 ? 29.481 -10.164 -58.419 1.00 24.53 357 ARG A C 1
ATOM 2883 O O . ARG A 1 357 ? 28.693 -10.731 -57.685 1.00 24.53 357 ARG A O 1
ATOM 2890 N N . GLN A 1 358 ? 29.243 -9.010 -59.090 1.00 23.58 358 GLN A N 1
ATOM 2891 C CA . GLN A 1 358 ? 28.084 -8.568 -59.935 1.00 23.58 358 GLN A CA 1
ATOM 2892 C C . GLN A 1 358 ? 26.638 -8.857 -59.440 1.00 23.58 358 GLN A C 1
ATOM 2894 O O . GLN A 1 358 ? 26.350 -9.987 -59.087 1.00 23.58 358 GLN A O 1
ATOM 2899 N N . THR A 1 359 ? 25.641 -7.945 -59.411 1.00 23.91 359 THR A N 1
ATOM 2900 C CA . THR A 1 359 ? 25.199 -6.863 -60.342 1.00 23.91 359 THR A CA 1
ATOM 2901 C C . THR A 1 359 ? 24.120 -5.950 -59.682 1.00 23.91 359 THR A C 1
ATOM 2903 O O . THR A 1 359 ? 23.288 -6.478 -58.957 1.00 23.91 359 THR A O 1
ATOM 2906 N N . GLU A 1 360 ? 24.160 -4.628 -59.969 1.00 22.27 360 GLU A N 1
ATOM 2907 C CA . GLU A 1 360 ? 23.090 -3.619 -60.304 1.00 22.27 360 GLU A CA 1
ATOM 2908 C C . GLU A 1 360 ? 21.696 -3.609 -59.585 1.00 22.27 360 GLU A C 1
ATOM 2910 O O . GLU A 1 360 ? 21.127 -4.663 -59.364 1.00 22.27 360 GLU A O 1
ATOM 2915 N N . HIS A 1 361 ? 20.970 -2.509 -59.258 1.00 22.95 361 HIS A N 1
ATOM 2916 C CA . HIS A 1 361 ? 21.022 -1.045 -59.518 1.00 22.95 361 HIS A CA 1
ATOM 2917 C C . HIS A 1 361 ? 19.992 -0.238 -58.634 1.00 22.95 361 HIS A C 1
ATOM 2919 O O . HIS A 1 361 ? 18.876 -0.710 -58.448 1.00 22.95 361 HIS A O 1
ATOM 2925 N N . CYS A 1 362 ? 20.352 1.011 -58.236 1.00 20.42 362 CYS A N 1
ATOM 2926 C CA . CYS A 1 362 ? 19.569 2.274 -57.973 1.00 20.42 362 CYS A CA 1
ATOM 2927 C C . CYS A 1 362 ? 18.455 2.435 -56.879 1.00 20.42 362 CYS A C 1
ATOM 2929 O O . CYS A 1 362 ? 17.779 1.462 -56.571 1.00 20.42 362 CYS A O 1
ATOM 2931 N N . PRO A 1 363 ? 18.086 3.677 -56.411 1.00 31.14 363 PRO A N 1
ATOM 2932 C CA . PRO A 1 363 ? 18.791 4.990 -56.375 1.00 31.14 363 PRO A CA 1
ATOM 2933 C C . PRO A 1 363 ? 18.617 5.897 -55.091 1.00 31.14 363 PRO A C 1
ATOM 2935 O O . PRO A 1 363 ? 17.637 5.819 -54.364 1.00 31.14 363 PRO A O 1
ATOM 2938 N N . HIS A 1 364 ? 19.581 6.824 -54.905 1.00 25.00 364 HIS A N 1
ATOM 2939 C CA . HIS A 1 364 ? 19.573 8.246 -54.435 1.00 25.00 364 HIS A CA 1
ATOM 2940 C C . HIS A 1 364 ? 18.804 8.844 -53.208 1.00 25.00 364 HIS A C 1
ATOM 2942 O O . HIS A 1 364 ? 17.585 8.815 -53.138 1.00 25.00 364 HIS A O 1
ATOM 2948 N N . HIS A 1 365 ? 19.582 9.644 -52.428 1.00 23.72 365 HIS A N 1
ATOM 2949 C CA . HIS A 1 365 ? 19.302 10.916 -51.686 1.00 23.72 365 HIS A CA 1
ATOM 2950 C C . HIS A 1 365 ? 18.247 10.917 -50.540 1.00 23.72 365 HIS A C 1
ATOM 2952 O O . HIS A 1 365 ? 17.109 10.544 -50.744 1.00 23.72 365 HIS A O 1
ATOM 2958 N N . SER A 1 366 ? 18.457 11.431 -49.311 1.00 23.38 366 SER A N 1
ATOM 2959 C CA . SER A 1 366 ? 19.012 12.738 -48.895 1.00 23.38 366 SER A CA 1
ATOM 2960 C C . SER A 1 366 ? 19.085 12.908 -47.341 1.00 23.38 366 SER A C 1
ATOM 2962 O O . SER A 1 366 ? 18.529 12.127 -46.580 1.00 23.38 366 SER A O 1
ATOM 2964 N N . ARG A 1 367 ? 19.836 13.946 -46.932 1.00 23.22 367 ARG A N 1
ATOM 2965 C CA . ARG A 1 367 ? 20.327 14.489 -45.632 1.00 23.22 367 ARG A CA 1
ATOM 2966 C C . ARG A 1 367 ? 19.454 14.481 -44.339 1.00 23.22 367 ARG A C 1
ATOM 2968 O O . ARG A 1 367 ? 18.297 14.865 -44.380 1.00 23.22 367 ARG A O 1
ATOM 2975 N N . VAL A 1 368 ? 20.127 14.169 -43.204 1.00 24.73 368 VAL A N 1
ATOM 2976 C CA . VAL A 1 368 ? 20.411 14.944 -41.938 1.00 24.73 368 VAL A CA 1
ATOM 2977 C C . VAL A 1 368 ? 19.344 15.953 -41.437 1.00 24.73 368 VAL A C 1
ATOM 2979 O O . VAL A 1 368 ? 18.848 16.726 -42.237 1.00 24.73 368 VAL A O 1
ATOM 2982 N N . GLY A 1 369 ? 19.002 16.133 -40.148 1.00 23.16 369 GLY A N 1
ATOM 2983 C CA . GLY A 1 369 ? 19.594 15.760 -38.852 1.00 23.16 369 GLY A CA 1
ATOM 2984 C C . GLY A 1 369 ? 18.810 16.370 -37.661 1.00 23.16 369 GLY A C 1
ATOM 2985 O O . GLY A 1 369 ? 17.784 17.015 -37.854 1.00 23.16 369 GLY A O 1
ATOM 2986 N N . ARG A 1 370 ? 19.295 16.093 -36.439 1.00 22.78 370 ARG A N 1
ATOM 2987 C CA . ARG A 1 370 ? 18.645 16.174 -35.107 1.00 22.78 370 ARG A CA 1
ATOM 2988 C C . ARG A 1 370 ? 18.599 17.562 -34.428 1.00 22.78 370 ARG A C 1
ATOM 2990 O O . ARG A 1 370 ? 19.359 18.463 -34.766 1.00 22.78 370 ARG A O 1
ATOM 2997 N N . GLU A 1 371 ? 17.767 17.636 -33.383 1.00 24.56 371 GLU A N 1
ATOM 2998 C CA . GLU A 1 371 ? 17.682 18.665 -32.329 1.00 24.56 371 GLU A CA 1
ATOM 2999 C C . GLU A 1 371 ? 18.893 18.736 -31.361 1.00 24.56 371 GLU A C 1
ATOM 3001 O O . GLU A 1 371 ? 19.450 17.705 -30.992 1.00 24.56 371 GLU A O 1
ATOM 3006 N N . VAL A 1 372 ? 19.182 19.982 -30.927 1.00 26.06 372 VAL A N 1
ATOM 3007 C CA . VAL A 1 372 ? 19.511 20.531 -29.575 1.00 26.06 372 VAL A CA 1
ATOM 3008 C C . VAL A 1 372 ? 20.664 19.889 -28.767 1.00 26.06 372 VAL A C 1
ATOM 3010 O O . VAL A 1 372 ? 20.776 18.675 -28.660 1.00 26.06 372 VAL A O 1
ATOM 3013 N N . SER A 1 373 ? 21.551 20.668 -28.115 1.00 31.11 373 SER A N 1
ATOM 3014 C CA . SER A 1 373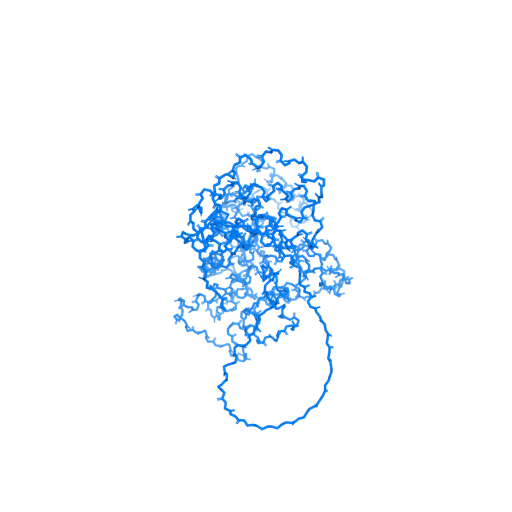 ? 21.540 20.900 -26.642 1.00 31.11 373 SER A CA 1
ATOM 3015 C C . SER A 1 373 ? 22.810 21.614 -26.154 1.00 31.11 373 SER A C 1
ATOM 3017 O O . SER A 1 373 ? 23.873 21.387 -26.725 1.00 31.11 373 SER A O 1
ATOM 3019 N N . VAL A 1 374 ? 22.761 22.379 -25.047 1.00 23.22 374 VAL A N 1
ATOM 3020 C CA . VAL A 1 374 ? 23.980 22.805 -24.315 1.00 23.22 374 VAL A CA 1
ATOM 3021 C C . VAL A 1 374 ? 23.755 22.902 -22.799 1.00 23.22 374 VAL A C 1
ATOM 3023 O O . VAL A 1 374 ? 22.884 23.647 -22.357 1.00 23.22 374 VAL A O 1
ATOM 3026 N N . LEU A 1 375 ? 24.634 22.263 -22.007 1.00 21.30 375 LEU A N 1
ATOM 3027 C CA . LEU A 1 375 ? 25.082 22.749 -20.687 1.00 21.30 375 LEU A CA 1
ATOM 3028 C C . LEU A 1 375 ? 26.468 22.172 -20.296 1.00 21.30 375 LEU A C 1
ATOM 3030 O O . LEU A 1 375 ? 26.816 21.057 -20.667 1.00 21.30 375 LEU A O 1
ATOM 3034 N N . ARG A 1 376 ? 27.271 23.006 -19.609 1.00 24.70 376 ARG A N 1
ATOM 3035 C CA . ARG A 1 376 ? 28.738 22.953 -19.354 1.00 24.70 376 ARG A CA 1
ATOM 3036 C C . ARG A 1 376 ? 29.173 22.124 -18.130 1.00 24.70 376 ARG A C 1
ATOM 3038 O O . ARG A 1 376 ? 28.479 22.180 -17.123 1.00 24.70 376 ARG A O 1
ATOM 3045 N N . LEU A 1 377 ? 30.425 21.619 -18.148 1.00 23.30 377 LEU A N 1
ATOM 3046 C CA . LEU A 1 377 ? 31.307 21.373 -16.976 1.00 23.30 377 LEU A CA 1
ATOM 3047 C C . LEU A 1 377 ? 32.815 21.656 -17.283 1.00 23.30 377 LEU A C 1
ATOM 3049 O O . LEU A 1 377 ? 33.183 21.825 -18.448 1.00 23.30 377 LEU A O 1
ATOM 3053 N N . TYR A 1 378 ? 33.627 21.812 -16.219 1.00 27.94 378 TYR A N 1
ATOM 3054 C CA . TYR A 1 378 ? 35.024 22.327 -16.107 1.00 27.94 378 TYR A CA 1
ATOM 3055 C C . TYR A 1 378 ? 36.110 21.200 -16.036 1.00 27.94 378 TYR A C 1
ATOM 3057 O O . TYR A 1 378 ? 35.721 20.038 -16.003 1.00 27.94 378 TYR A O 1
ATOM 3065 N N . PRO A 1 379 ? 37.437 21.508 -16.072 1.00 35.66 379 PRO A N 1
ATOM 3066 C CA . PRO A 1 379 ? 38.462 20.687 -16.737 1.00 35.66 379 PRO A CA 1
ATOM 3067 C C . PRO A 1 379 ? 39.339 19.811 -15.821 1.00 35.66 379 PRO A C 1
ATOM 3069 O O . PRO A 1 379 ? 39.675 20.212 -14.709 1.00 35.66 379 PRO A O 1
ATOM 3072 N N . ASP A 1 380 ? 39.820 18.693 -16.377 1.00 29.31 380 ASP A N 1
ATOM 3073 C CA . ASP A 1 380 ? 40.953 17.903 -15.872 1.00 29.31 380 ASP A CA 1
ATOM 3074 C C . ASP A 1 380 ? 42.274 18.327 -16.544 1.00 29.31 380 ASP A C 1
ATOM 3076 O O . ASP A 1 380 ? 42.317 18.720 -17.714 1.00 29.31 380 ASP A O 1
ATOM 3080 N N . GLY A 1 381 ? 43.361 18.263 -15.771 1.00 35.28 381 GLY A N 1
ATOM 3081 C CA . GLY A 1 381 ? 44.650 18.926 -15.993 1.00 35.28 381 GLY A CA 1
ATOM 3082 C C . GLY A 1 381 ? 45.556 18.346 -17.082 1.00 35.28 381 GLY A C 1
ATOM 3083 O O . GLY A 1 381 ? 46.693 17.985 -16.796 1.00 35.28 381 GLY A O 1
ATOM 3084 N N . ASN A 1 382 ? 45.101 18.320 -18.337 1.00 40.88 382 ASN A N 1
ATOM 3085 C CA . ASN A 1 382 ? 45.955 18.037 -19.495 1.00 40.88 382 ASN A CA 1
ATOM 3086 C C . ASN A 1 382 ? 45.956 19.231 -20.484 1.00 40.88 382 ASN A C 1
ATOM 3088 O O . ASN A 1 382 ? 44.902 19.549 -21.049 1.00 40.88 382 ASN A O 1
ATOM 3092 N N . PRO A 1 383 ? 47.101 19.907 -20.720 1.00 41.59 383 PRO A N 1
ATOM 3093 C CA . PRO A 1 383 ? 47.161 21.100 -21.571 1.00 41.59 383 PRO A CA 1
ATOM 3094 C C . PRO A 1 383 ? 46.792 20.847 -23.046 1.00 41.59 383 PRO A C 1
ATOM 3096 O O . PRO A 1 383 ? 46.335 21.776 -23.716 1.00 41.59 383 PRO A O 1
ATOM 3099 N N . GLU A 1 384 ? 46.883 19.610 -23.551 1.00 44.25 384 GLU A N 1
ATOM 3100 C CA . GLU A 1 384 ? 46.410 19.267 -24.906 1.00 44.25 384 GLU A CA 1
ATOM 3101 C C . GLU A 1 384 ? 44.879 19.104 -24.981 1.00 44.25 384 GLU A C 1
ATOM 3103 O O . GLU A 1 384 ? 44.252 19.526 -25.957 1.00 44.25 384 GLU A O 1
ATOM 3108 N N . ASN A 1 385 ? 44.242 18.625 -23.906 1.00 46.00 385 ASN A N 1
ATOM 3109 C CA . ASN A 1 385 ? 42.778 18.556 -23.803 1.00 46.00 385 ASN A CA 1
ATOM 3110 C C . ASN A 1 385 ? 42.145 19.943 -23.623 1.00 46.00 385 ASN A C 1
ATOM 3112 O O . ASN A 1 385 ? 41.045 20.195 -24.123 1.00 46.00 385 ASN A O 1
ATOM 3116 N N . GLY A 1 386 ? 42.853 20.873 -22.974 1.00 48.81 386 GLY A N 1
ATOM 3117 C CA . GLY A 1 386 ? 42.455 22.281 -22.902 1.00 48.81 386 GLY A CA 1
ATOM 3118 C C . GLY A 1 386 ? 42.396 22.944 -24.284 1.00 48.81 386 GLY A C 1
ATOM 3119 O O . GLY A 1 386 ? 41.430 23.644 -24.585 1.00 48.81 386 GLY A O 1
ATOM 3120 N N . CYS A 1 387 ? 43.369 22.656 -25.156 1.00 44.06 387 CYS A N 1
ATOM 3121 C CA . CYS A 1 387 ? 43.432 23.200 -26.516 1.00 44.06 387 CYS A CA 1
ATOM 3122 C C . CYS A 1 387 ? 42.257 22.725 -27.389 1.00 44.06 387 CYS A C 1
ATOM 3124 O O . CYS A 1 387 ? 41.563 23.548 -27.989 1.00 44.06 387 CYS A O 1
ATOM 3126 N N . ASN A 1 388 ? 41.970 21.418 -27.392 1.00 47.94 388 ASN A N 1
ATOM 3127 C CA . ASN A 1 388 ? 40.826 20.867 -28.123 1.00 47.94 388 ASN A CA 1
ATOM 3128 C C . ASN A 1 388 ? 39.505 21.434 -27.596 1.00 47.94 388 ASN A C 1
ATOM 3130 O O . ASN A 1 388 ? 38.688 21.907 -28.373 1.00 47.94 388 ASN A O 1
ATOM 3134 N N . THR A 1 389 ? 39.324 21.519 -26.278 1.00 51.59 389 THR A N 1
ATOM 3135 C CA . THR A 1 389 ? 38.076 22.029 -25.685 1.00 51.59 389 THR A CA 1
ATOM 3136 C C . THR A 1 389 ? 37.795 23.489 -26.061 1.00 51.59 389 THR A C 1
ATOM 3138 O O . THR A 1 389 ? 36.645 23.858 -26.310 1.00 51.59 389 THR A O 1
ATOM 3141 N N . VAL A 1 390 ? 38.829 24.329 -26.140 1.00 51.16 390 VAL A N 1
ATOM 3142 C CA . VAL A 1 390 ? 38.693 25.742 -26.513 1.00 51.16 390 VAL A CA 1
ATOM 3143 C C . VAL A 1 390 ? 38.474 25.905 -28.025 1.00 51.16 390 VAL A C 1
ATOM 3145 O O . VAL A 1 390 ? 37.579 26.648 -28.429 1.00 51.16 390 VAL A O 1
ATOM 3148 N N . VAL A 1 391 ? 39.212 25.175 -28.870 1.00 51.69 391 VAL A N 1
ATOM 3149 C CA . VAL A 1 391 ? 39.040 25.199 -30.338 1.00 51.69 391 VAL A CA 1
ATOM 3150 C C . VAL A 1 391 ? 37.660 24.675 -30.738 1.00 51.69 391 VAL A C 1
ATOM 3152 O O . VAL A 1 391 ? 36.971 25.304 -31.542 1.00 51.69 391 VAL A O 1
ATOM 3155 N N . THR A 1 392 ? 37.199 23.588 -30.116 1.00 51.16 392 THR A N 1
ATOM 3156 C CA . THR A 1 392 ? 35.862 23.032 -30.345 1.00 51.16 392 THR A CA 1
ATOM 3157 C C . THR A 1 392 ? 34.766 23.991 -29.874 1.00 51.16 392 THR A C 1
ATOM 3159 O O . THR A 1 392 ? 33.758 24.126 -30.559 1.00 51.16 392 THR A O 1
ATOM 3162 N N . ARG A 1 393 ? 34.961 24.734 -28.771 1.00 51.38 393 ARG A N 1
ATOM 3163 C CA . ARG A 1 393 ? 34.009 25.769 -28.319 1.00 51.38 393 ARG A CA 1
ATOM 3164 C C . ARG A 1 393 ? 33.938 26.972 -29.262 1.00 51.38 393 ARG A C 1
ATOM 3166 O O . ARG A 1 393 ? 32.841 27.459 -29.511 1.00 51.38 393 ARG A O 1
ATOM 3173 N N . VAL A 1 394 ? 35.064 27.436 -29.807 1.00 50.97 394 VAL A N 1
ATOM 3174 C CA . VAL A 1 394 ? 35.082 28.545 -30.780 1.00 50.97 394 VAL A CA 1
ATOM 3175 C C . VAL A 1 394 ? 34.439 28.123 -32.103 1.00 50.97 394 VAL A C 1
ATOM 3177 O O . VAL A 1 394 ? 33.607 28.867 -32.620 1.00 50.97 394 VAL A O 1
ATOM 3180 N N . LEU A 1 395 ? 34.720 26.911 -32.601 1.00 49.31 395 LEU A N 1
ATOM 3181 C CA . LEU A 1 395 ? 34.036 26.364 -33.781 1.00 49.31 395 LEU A CA 1
ATOM 3182 C C . LEU A 1 395 ? 32.523 26.234 -33.550 1.00 49.31 395 LEU A C 1
ATOM 3184 O O . LEU A 1 395 ? 31.740 26.608 -34.416 1.00 49.31 395 LEU A O 1
ATOM 3188 N N . TRP A 1 396 ? 32.099 25.772 -32.370 1.00 47.56 396 TRP A N 1
ATOM 3189 C CA . TRP A 1 396 ? 30.679 25.677 -32.017 1.00 47.56 396 TRP A CA 1
ATOM 3190 C C . TRP A 1 396 ? 29.980 27.039 -31.948 1.00 47.56 396 TRP A C 1
ATOM 3192 O O . TRP A 1 396 ? 28.822 27.143 -32.341 1.00 47.56 396 TRP A O 1
ATOM 3202 N N . ILE A 1 397 ? 30.665 28.094 -31.493 1.00 50.75 397 ILE A N 1
ATOM 3203 C CA . ILE A 1 397 ? 30.119 29.459 -31.475 1.00 50.75 397 ILE A CA 1
ATOM 3204 C C . ILE A 1 397 ? 29.968 30.011 -32.904 1.00 50.75 397 ILE A C 1
ATOM 3206 O O . ILE A 1 397 ? 28.950 30.638 -33.190 1.00 50.75 397 ILE A O 1
ATOM 3210 N N . VAL A 1 398 ? 30.926 29.738 -33.801 1.00 48.28 398 VAL A N 1
ATOM 3211 C CA . VAL A 1 398 ? 30.878 30.139 -35.225 1.00 48.28 398 VAL A CA 1
ATOM 3212 C C . VAL A 1 398 ? 29.772 29.392 -35.983 1.00 48.28 398 VAL A C 1
ATOM 3214 O O . VAL A 1 398 ? 29.006 29.998 -36.732 1.00 48.28 398 VAL A O 1
ATOM 3217 N N . VAL A 1 399 ? 29.606 28.097 -35.720 1.00 47.12 399 VAL A N 1
ATOM 3218 C CA . VAL A 1 399 ? 28.516 27.298 -36.298 1.00 47.12 399 VAL A CA 1
ATOM 3219 C C . VAL A 1 399 ? 27.156 27.726 -35.728 1.00 47.12 399 VAL A C 1
ATOM 3221 O O . VAL A 1 399 ? 26.169 27.789 -36.459 1.00 47.12 399 VAL A O 1
ATOM 3224 N N . ALA A 1 400 ? 27.085 28.120 -34.451 1.00 46.09 400 ALA A N 1
ATOM 3225 C CA . ALA A 1 400 ? 25.846 28.610 -33.849 1.00 46.09 400 ALA A CA 1
ATOM 3226 C C . ALA A 1 400 ? 25.361 29.947 -34.447 1.00 46.09 400 ALA A C 1
ATOM 3228 O O . ALA A 1 400 ? 24.153 30.188 -34.504 1.00 46.09 400 ALA A O 1
ATOM 3229 N N . THR A 1 401 ? 26.276 30.799 -34.930 1.00 45.59 401 THR A N 1
ATOM 3230 C CA . THR A 1 401 ? 25.944 32.038 -35.657 1.00 45.59 401 THR A CA 1
ATOM 3231 C C . THR A 1 401 ? 25.305 31.797 -37.018 1.00 45.59 401 THR A C 1
ATOM 3233 O O . THR A 1 401 ? 24.366 32.508 -37.368 1.00 45.59 401 THR A O 1
ATOM 3236 N N . GLU A 1 402 ? 25.796 30.819 -37.779 1.00 41.38 402 GLU A N 1
ATOM 3237 C CA . GLU A 1 402 ? 25.310 30.556 -39.140 1.00 41.38 402 GLU A CA 1
ATOM 3238 C C . GLU A 1 402 ? 24.006 29.753 -39.154 1.00 41.38 402 GLU A C 1
ATOM 3240 O O . GLU A 1 402 ? 23.206 29.894 -40.076 1.00 41.38 402 GLU A O 1
ATOM 3245 N N . VAL A 1 403 ? 23.764 28.951 -38.112 1.00 37.84 403 VAL A N 1
ATOM 3246 C CA . VAL A 1 403 ? 22.646 27.998 -38.081 1.00 37.84 403 VAL A CA 1
ATOM 3247 C C . VAL A 1 403 ? 21.448 28.491 -37.255 1.00 37.84 403 VAL A C 1
ATOM 3249 O O . VAL A 1 403 ? 20.313 28.196 -37.619 1.00 37.84 403 VAL A O 1
ATOM 3252 N N . PHE A 1 404 ? 21.651 29.263 -36.175 1.00 38.91 404 PHE A N 1
ATOM 3253 C CA . PHE A 1 404 ? 20.573 29.586 -35.215 1.00 38.91 404 PHE A CA 1
ATOM 3254 C C . PHE A 1 404 ? 20.177 31.072 -35.132 1.00 38.91 404 PHE A C 1
ATOM 3256 O O . PHE A 1 404 ? 19.353 31.435 -34.295 1.00 38.91 404 PHE A O 1
ATOM 3263 N N . GLY A 1 405 ? 20.728 31.948 -35.982 1.00 42.31 405 GLY A N 1
ATOM 3264 C CA . GLY A 1 405 ? 20.253 33.337 -36.122 1.00 42.31 405 GLY A CA 1
ATOM 3265 C C . GLY A 1 405 ? 20.378 34.209 -34.862 1.00 42.31 405 GLY A C 1
ATOM 3266 O O . GLY A 1 405 ? 19.606 35.150 -34.670 1.00 42.31 405 GLY A O 1
ATOM 3267 N N . LEU A 1 406 ? 21.330 33.902 -33.978 1.00 47.88 406 LEU A N 1
ATOM 3268 C CA . LEU A 1 406 ? 21.542 34.632 -32.727 1.00 47.88 406 LEU A CA 1
ATOM 3269 C C . LEU A 1 406 ? 22.121 36.039 -32.965 1.00 47.88 406 LEU A C 1
ATOM 3271 O O . LEU A 1 406 ? 22.866 36.287 -33.911 1.00 47.88 406 LEU A O 1
ATOM 3275 N N . ASN A 1 407 ? 21.805 36.979 -32.064 1.00 53.94 407 ASN A N 1
ATOM 3276 C CA . ASN A 1 407 ? 22.196 38.383 -32.206 1.00 53.94 407 ASN A CA 1
ATOM 3277 C C . ASN A 1 407 ? 23.739 38.555 -32.218 1.00 53.94 407 ASN A C 1
ATOM 3279 O O . ASN A 1 407 ? 24.394 38.275 -31.203 1.00 53.94 407 ASN A O 1
ATOM 3283 N N . PRO A 1 408 ? 24.330 39.098 -33.303 1.00 49.75 408 PRO A N 1
ATOM 3284 C CA . PRO A 1 408 ? 25.783 39.152 -33.492 1.00 49.75 408 PRO A CA 1
ATOM 3285 C C . PRO A 1 408 ? 26.520 40.013 -32.452 1.00 49.75 408 PRO A C 1
ATOM 3287 O O . PRO A 1 408 ? 27.707 39.806 -32.205 1.00 49.75 408 PRO A O 1
ATOM 3290 N N . VAL A 1 409 ? 25.831 40.942 -31.777 1.00 49.69 409 VAL A N 1
ATOM 3291 C CA . VAL A 1 409 ? 26.420 41.789 -30.723 1.00 49.69 409 VAL A CA 1
ATOM 3292 C C . VAL A 1 409 ? 26.661 41.008 -29.427 1.00 49.69 409 VAL A C 1
ATOM 3294 O O . VAL A 1 409 ? 27.658 41.240 -28.742 1.00 49.69 409 VAL A O 1
ATOM 3297 N N . HIS A 1 410 ? 25.773 40.074 -29.080 1.00 52.16 410 HIS A N 1
ATOM 3298 C CA . HIS A 1 410 ? 25.942 39.228 -27.894 1.00 52.16 410 HIS A CA 1
ATOM 3299 C C . HIS A 1 410 ? 27.052 38.200 -28.103 1.00 52.16 410 HIS A C 1
ATOM 3301 O O . HIS A 1 410 ? 27.849 37.952 -27.202 1.00 52.16 410 HIS A O 1
ATOM 3307 N N . ILE A 1 411 ? 27.165 37.682 -29.321 1.00 54.66 411 ILE A N 1
ATOM 3308 C CA . ILE A 1 411 ? 28.185 36.704 -29.692 1.00 54.66 411 ILE A CA 1
ATOM 3309 C C . ILE A 1 411 ? 29.567 37.352 -29.732 1.00 54.66 411 ILE A C 1
ATOM 3311 O O . ILE A 1 411 ? 30.503 36.806 -29.159 1.00 54.66 411 ILE A O 1
ATOM 3315 N N . ALA A 1 412 ? 29.690 38.565 -30.280 1.00 53.00 412 ALA A N 1
ATOM 3316 C CA . ALA A 1 412 ? 30.941 39.317 -30.223 1.00 53.00 412 ALA A CA 1
ATOM 3317 C C . ALA A 1 412 ? 31.420 39.535 -28.774 1.00 53.00 412 ALA A C 1
ATOM 3319 O O . ALA A 1 412 ? 32.609 39.409 -28.499 1.00 53.00 412 ALA A O 1
ATOM 3320 N N . LYS A 1 413 ? 30.508 39.796 -27.823 1.00 52.59 413 LYS A N 1
ATOM 3321 C CA . LYS A 1 413 ? 30.849 39.920 -26.394 1.00 52.59 413 LYS A CA 1
ATOM 3322 C C . LYS A 1 413 ? 31.296 38.596 -25.772 1.00 52.59 413 LYS A C 1
ATOM 3324 O O . LYS A 1 413 ? 32.241 38.604 -24.991 1.00 52.59 413 LYS A O 1
ATOM 3329 N N . ILE A 1 414 ? 30.650 37.483 -26.122 1.00 55.56 414 ILE A N 1
ATOM 3330 C CA . ILE A 1 414 ? 30.998 36.141 -25.626 1.00 55.56 414 ILE A CA 1
ATOM 3331 C C . ILE A 1 414 ? 32.361 35.702 -26.167 1.00 55.56 414 ILE A C 1
ATOM 3333 O O . ILE A 1 414 ? 33.202 35.250 -25.395 1.00 55.56 414 ILE A O 1
ATOM 3337 N N . ILE A 1 415 ? 32.600 35.909 -27.466 1.00 53.38 415 ILE A N 1
ATOM 3338 C CA . ILE A 1 415 ? 33.887 35.656 -28.116 1.00 53.38 415 ILE A CA 1
ATOM 3339 C C . ILE A 1 415 ? 34.959 36.506 -27.429 1.00 53.38 415 ILE A C 1
ATOM 3341 O O . ILE A 1 415 ? 35.909 35.959 -26.887 1.00 53.38 415 ILE A O 1
ATOM 3345 N N . ILE A 1 416 ? 34.787 37.827 -27.332 1.00 54.66 416 ILE A N 1
ATOM 3346 C CA . ILE A 1 416 ? 35.775 38.703 -26.679 1.00 54.66 416 ILE A CA 1
ATOM 3347 C C . ILE A 1 416 ? 36.038 38.281 -25.223 1.00 54.66 416 ILE A C 1
ATOM 3349 O O . ILE A 1 416 ? 37.193 38.276 -24.803 1.00 54.66 416 ILE A O 1
ATOM 3353 N N . TYR A 1 417 ? 35.015 37.898 -24.457 1.00 56.66 417 TYR A N 1
ATOM 3354 C CA . TYR A 1 417 ? 35.159 37.481 -23.060 1.00 56.66 417 TYR A CA 1
ATOM 3355 C C . TYR A 1 417 ? 35.941 36.164 -22.904 1.00 56.66 417 TYR A C 1
ATOM 3357 O O . TYR A 1 417 ? 36.916 36.121 -22.151 1.00 56.66 417 TYR A O 1
ATOM 3365 N N . GLU A 1 418 ? 35.585 35.123 -23.665 1.00 53.34 418 GLU A N 1
ATOM 3366 C CA . GLU A 1 418 ? 36.323 33.848 -23.696 1.00 53.34 418 GLU A CA 1
ATOM 3367 C C . GLU A 1 418 ? 37.780 34.079 -24.138 1.00 53.34 418 GLU A C 1
ATOM 3369 O O . GLU A 1 418 ? 38.710 33.645 -23.457 1.00 53.34 418 GLU A O 1
ATOM 3374 N N . PHE A 1 419 ? 37.997 34.886 -25.185 1.00 55.41 419 PHE A N 1
ATOM 3375 C CA . PHE A 1 419 ? 39.331 35.236 -25.684 1.00 55.41 419 PHE A CA 1
ATOM 3376 C C . PHE A 1 419 ? 40.178 36.031 -24.678 1.00 55.41 419 PHE A C 1
ATOM 3378 O O . PHE A 1 419 ? 41.385 35.811 -24.584 1.00 55.41 419 PHE A O 1
ATOM 3385 N N . SER A 1 420 ? 39.573 36.934 -23.901 1.00 54.16 420 SER A N 1
ATOM 3386 C CA . SER A 1 420 ? 40.281 37.738 -22.890 1.00 54.16 420 SER A CA 1
ATOM 3387 C C . SER A 1 420 ? 40.715 36.899 -21.690 1.00 54.16 420 SER A C 1
ATOM 3389 O O . SER A 1 420 ? 41.801 37.104 -21.153 1.00 54.16 420 SER A O 1
ATOM 3391 N N . SER A 1 421 ? 39.872 35.949 -21.282 1.00 52.56 421 SER A N 1
ATOM 3392 C CA . SER A 1 421 ? 40.083 35.140 -20.076 1.00 52.56 421 SER A CA 1
ATOM 3393 C C . SER A 1 421 ? 41.134 34.035 -20.241 1.00 52.56 421 SER A C 1
ATOM 3395 O O . SER A 1 421 ? 41.712 33.590 -19.254 1.00 52.56 421 SER A O 1
ATOM 3397 N N . GLN A 1 422 ? 41.414 33.614 -21.480 1.00 53.72 422 GLN A N 1
ATOM 3398 C CA . GLN A 1 422 ? 42.234 32.430 -21.775 1.00 53.72 422 GLN A CA 1
ATOM 3399 C C . GLN A 1 422 ? 43.597 32.767 -22.409 1.00 53.72 422 GLN A C 1
ATOM 3401 O O . GLN A 1 422 ? 44.474 31.910 -22.499 1.00 53.72 422 GLN A O 1
ATOM 3406 N N . LYS A 1 423 ? 43.826 34.024 -22.819 1.00 50.31 423 LYS A N 1
ATOM 3407 C CA . LYS A 1 423 ? 45.039 34.455 -23.544 1.00 50.31 423 LYS A CA 1
ATOM 3408 C C . LYS A 1 423 ? 46.344 34.253 -22.760 1.00 50.31 423 LYS A C 1
ATOM 3410 O O . LYS A 1 423 ? 47.385 34.012 -23.367 1.00 50.31 423 LYS A O 1
ATOM 3415 N N . ALA A 1 424 ? 46.292 34.339 -21.432 1.00 52.78 424 ALA A N 1
ATOM 3416 C CA . ALA A 1 424 ? 47.456 34.146 -20.566 1.00 52.78 424 ALA A CA 1
ATOM 3417 C C . ALA A 1 424 ? 47.891 32.671 -20.452 1.00 52.78 424 ALA A C 1
ATOM 3419 O O . ALA A 1 424 ? 49.054 32.404 -20.177 1.00 52.78 424 ALA A O 1
ATOM 3420 N N . LEU A 1 425 ? 46.988 31.717 -20.706 1.00 51.38 425 LEU A N 1
ATOM 3421 C CA . LEU A 1 425 ? 47.243 30.286 -20.496 1.00 51.38 425 LEU A CA 1
ATOM 3422 C C . LEU A 1 425 ? 48.074 29.631 -21.615 1.00 51.38 425 LEU A C 1
ATOM 3424 O O . LEU A 1 425 ? 48.590 28.537 -21.415 1.00 51.38 425 LEU A O 1
ATOM 3428 N N . PHE A 1 426 ? 48.226 30.277 -22.781 1.00 52.66 426 PHE A N 1
ATOM 3429 C CA .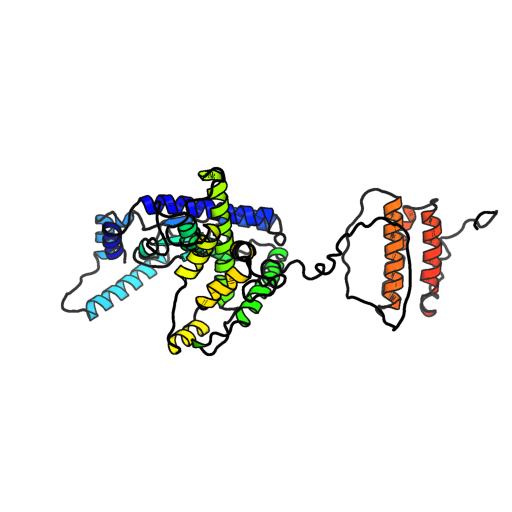 PHE A 1 426 ? 48.767 29.622 -23.986 1.00 52.66 426 PHE A CA 1
ATOM 3430 C C . PHE A 1 426 ? 49.860 30.409 -24.736 1.00 52.66 426 PHE A C 1
ATOM 3432 O O . PHE A 1 426 ? 50.204 30.048 -25.871 1.00 52.66 426 PHE A O 1
ATOM 3439 N N . GLN A 1 427 ? 50.429 31.463 -24.135 1.00 47.44 427 GLN A N 1
ATOM 3440 C CA . GLN A 1 427 ? 51.518 32.245 -24.742 1.00 47.44 427 GLN A CA 1
ATOM 3441 C C . GLN A 1 427 ? 52.734 31.361 -25.086 1.00 47.44 427 GLN A C 1
ATOM 3443 O O . GLN A 1 427 ? 53.216 30.598 -24.259 1.00 47.44 427 GLN A O 1
ATOM 3448 N N . GLY A 1 428 ? 53.222 31.455 -26.330 1.00 50.28 428 GLY A N 1
ATOM 3449 C CA . GLY A 1 428 ? 54.409 30.728 -26.816 1.00 50.28 428 GLY A CA 1
ATOM 3450 C C . GLY A 1 428 ? 54.170 29.308 -27.359 1.00 50.28 428 GLY A C 1
ATOM 3451 O O . GLY A 1 428 ? 55.071 28.731 -27.963 1.00 50.28 428 GLY A O 1
ATOM 3452 N N . SER A 1 429 ? 52.962 28.747 -27.229 1.00 53.97 429 SER A N 1
ATOM 3453 C CA . SER A 1 429 ? 52.642 27.377 -27.681 1.00 53.97 429 SER A CA 1
ATOM 3454 C C . SER A 1 429 ? 52.210 27.285 -29.164 1.00 53.97 429 SER A C 1
ATOM 3456 O O . SER A 1 429 ? 51.781 28.272 -29.770 1.00 53.97 429 SER A O 1
ATOM 3458 N N . ARG A 1 430 ? 52.279 26.085 -29.782 1.00 49.44 430 ARG A N 1
ATOM 3459 C CA . ARG A 1 430 ? 51.676 25.816 -31.118 1.00 49.44 430 ARG A CA 1
ATOM 3460 C C . ARG A 1 430 ? 50.159 26.071 -31.117 1.00 49.44 430 ARG A C 1
ATOM 3462 O O . ARG A 1 430 ? 49.644 26.632 -32.080 1.00 49.44 430 ARG A O 1
ATOM 3469 N N . CYS A 1 431 ? 49.481 25.765 -30.009 1.00 50.66 431 CYS A N 1
ATOM 3470 C CA . CYS A 1 431 ? 48.054 26.032 -29.818 1.00 50.66 431 CYS A CA 1
ATOM 3471 C C . CYS A 1 431 ? 47.737 27.542 -29.807 1.00 50.66 431 CYS A C 1
ATOM 3473 O O . CYS A 1 431 ? 46.805 27.982 -30.474 1.00 50.66 431 CYS A O 1
ATOM 3475 N N . GLY A 1 432 ? 48.570 28.369 -29.161 1.00 52.34 432 GLY A N 1
ATOM 3476 C CA . GLY A 1 432 ? 48.406 29.830 -29.147 1.00 52.34 432 GLY A CA 1
ATOM 3477 C C . GLY A 1 432 ? 48.510 30.492 -30.530 1.00 52.34 432 GLY A C 1
ATOM 3478 O O . GLY A 1 432 ? 47.904 31.537 -30.766 1.00 52.34 432 GLY A O 1
ATOM 3479 N N . ARG A 1 433 ? 49.230 29.872 -31.478 1.00 54.50 433 ARG A N 1
ATOM 3480 C CA . ARG A 1 433 ? 49.306 30.332 -32.877 1.00 54.50 433 ARG A CA 1
ATOM 3481 C C . ARG A 1 433 ? 48.048 29.983 -33.677 1.00 54.50 433 ARG A C 1
ATOM 3483 O O . ARG A 1 433 ? 47.527 30.866 -34.353 1.00 54.50 433 ARG A O 1
ATOM 3490 N N . LEU A 1 434 ? 47.516 28.764 -33.540 1.00 52.91 434 LEU A N 1
ATOM 3491 C CA . LEU A 1 434 ? 46.231 28.368 -34.144 1.00 52.91 434 LEU A CA 1
ATOM 3492 C C . LEU A 1 434 ? 45.061 29.202 -33.592 1.00 52.91 434 LEU A C 1
ATOM 3494 O O . LEU A 1 434 ? 44.189 29.644 -34.337 1.00 52.91 434 LEU A O 1
ATOM 3498 N N . PHE A 1 435 ? 45.087 29.475 -32.287 1.00 55.38 435 PHE A N 1
ATOM 3499 C CA . PHE A 1 435 ? 44.069 30.250 -31.581 1.00 55.38 435 PHE A CA 1
ATOM 3500 C C . PHE A 1 435 ? 43.999 31.715 -32.051 1.00 55.38 435 PHE A C 1
ATOM 3502 O O . PHE A 1 435 ? 42.913 32.276 -32.182 1.00 55.38 435 PHE A O 1
ATOM 3509 N N . ASN A 1 436 ? 45.140 32.323 -32.396 1.00 54.72 436 ASN A N 1
ATOM 3510 C CA . ASN A 1 436 ? 45.186 33.669 -32.978 1.00 54.72 436 ASN A CA 1
ATOM 3511 C C . ASN A 1 436 ? 44.691 33.717 -34.434 1.00 54.72 436 ASN A C 1
ATOM 3513 O O . ASN A 1 436 ? 44.101 34.718 -34.832 1.00 54.72 436 ASN A O 1
ATOM 3517 N N . ILE A 1 437 ? 44.905 32.657 -35.222 1.00 56.75 437 ILE A N 1
ATOM 3518 C CA . ILE A 1 437 ? 44.431 32.569 -36.614 1.00 56.75 437 ILE A CA 1
ATOM 3519 C C . ILE A 1 437 ? 42.898 32.472 -36.646 1.00 56.75 437 ILE A C 1
ATOM 3521 O O . ILE A 1 437 ? 42.248 33.260 -37.329 1.00 56.75 437 ILE A O 1
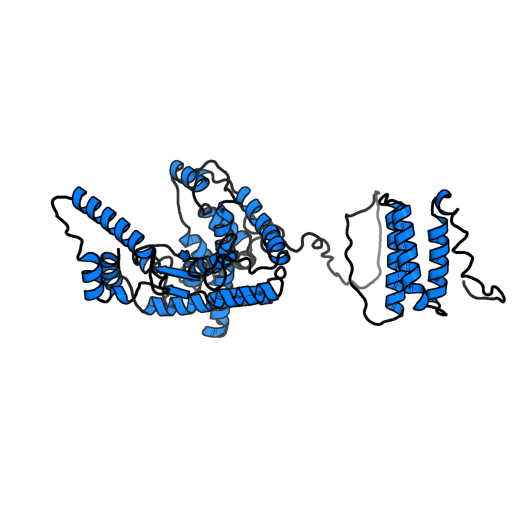ATOM 3525 N N . LEU A 1 438 ? 42.318 31.597 -35.819 1.00 53.66 438 LEU A N 1
ATOM 3526 C CA . LEU A 1 438 ? 40.865 31.418 -35.710 1.00 53.66 438 LEU A CA 1
ATOM 3527 C C . LEU A 1 438 ? 40.148 32.665 -35.162 1.00 53.66 438 LEU A C 1
ATOM 3529 O O . LEU A 1 438 ? 39.020 32.953 -35.554 1.00 53.66 438 LEU A O 1
ATOM 3533 N N . PHE A 1 439 ? 40.802 33.443 -34.292 1.00 55.91 439 PHE A N 1
ATOM 3534 C CA . PHE A 1 439 ? 40.272 34.726 -33.814 1.00 55.91 439 PHE A CA 1
ATOM 3535 C C . PHE A 1 439 ? 40.161 35.769 -34.928 1.00 55.91 439 PHE A C 1
ATOM 3537 O O . PHE A 1 439 ? 39.169 36.492 -35.009 1.00 55.91 439 PHE A O 1
ATOM 3544 N N . ILE A 1 440 ? 41.185 35.859 -35.780 1.00 55.34 440 ILE A N 1
ATOM 3545 C CA . ILE A 1 440 ? 41.229 36.820 -36.887 1.00 55.34 440 ILE A CA 1
ATOM 3546 C C . ILE A 1 440 ? 40.144 36.485 -37.921 1.00 55.34 440 ILE A C 1
ATOM 3548 O O . ILE A 1 440 ? 39.446 37.396 -38.368 1.00 55.34 440 ILE A O 1
ATOM 3552 N N . ASP A 1 441 ? 39.939 35.200 -38.218 1.00 53.72 441 ASP A N 1
ATOM 3553 C CA . ASP A 1 441 ? 38.868 34.729 -39.107 1.00 53.72 441 ASP A CA 1
ATOM 3554 C C . ASP A 1 441 ? 37.467 34.983 -38.524 1.00 53.72 441 ASP A C 1
ATOM 3556 O O . ASP A 1 441 ? 36.598 35.555 -39.187 1.00 53.72 441 ASP A O 1
ATOM 3560 N N . ALA A 1 442 ? 37.253 34.663 -37.242 1.00 53.00 442 ALA A N 1
ATOM 3561 C CA . ALA A 1 442 ? 35.966 34.868 -36.574 1.00 53.00 442 ALA A CA 1
ATOM 3562 C C . ALA A 1 442 ? 35.577 36.357 -36.467 1.00 53.00 442 ALA A C 1
ATOM 3564 O O . ALA A 1 442 ? 34.408 36.720 -36.608 1.00 53.00 442 ALA A O 1
ATOM 3565 N N . VAL A 1 443 ? 36.553 37.251 -36.263 1.00 53.25 443 VAL A N 1
ATOM 3566 C CA . VAL A 1 443 ? 36.331 38.708 -36.274 1.00 53.25 443 VAL A CA 1
ATOM 3567 C C . VAL A 1 443 ? 36.100 39.229 -37.703 1.00 53.25 443 VAL A C 1
ATOM 3569 O O . VAL A 1 443 ? 35.342 40.185 -37.898 1.00 53.25 443 VAL A O 1
ATOM 3572 N N . GLY A 1 444 ? 36.687 38.582 -38.715 1.00 51.44 444 GLY A N 1
ATOM 3573 C CA . GLY A 1 444 ? 36.506 38.887 -40.138 1.00 51.44 444 GLY A CA 1
ATOM 3574 C C . GLY A 1 444 ? 35.078 38.673 -40.658 1.00 51.44 444 GLY A C 1
ATOM 3575 O O . GLY A 1 444 ? 34.637 39.414 -41.546 1.00 51.44 444 GLY A O 1
ATOM 3576 N N . HIS A 1 445 ? 34.327 37.746 -40.057 1.00 49.41 445 HIS A N 1
ATOM 3577 C CA . HIS A 1 445 ? 32.936 37.432 -40.408 1.00 49.41 445 HIS A CA 1
ATOM 3578 C C . HIS A 1 445 ? 31.871 38.320 -39.733 1.00 49.41 445 HIS A C 1
ATOM 3580 O O . HIS A 1 445 ? 30.690 38.229 -40.065 1.00 49.41 445 HIS A O 1
ATOM 3586 N N . LEU A 1 446 ? 32.253 39.255 -38.851 1.00 48.00 446 LEU A N 1
ATOM 3587 C CA . LEU A 1 446 ? 31.302 40.190 -38.232 1.00 48.00 446 LEU A CA 1
ATOM 3588 C C . LEU A 1 446 ? 30.846 41.310 -39.207 1.00 48.00 446 LEU A C 1
ATOM 3590 O O . LEU A 1 446 ? 31.652 41.812 -40.010 1.00 48.00 446 LEU A O 1
ATOM 3594 N N . PRO A 1 447 ? 29.581 41.783 -39.123 1.00 47.47 447 PRO A N 1
ATOM 3595 C CA . PRO A 1 447 ? 29.061 42.880 -39.948 1.00 47.47 447 PRO A CA 1
ATOM 3596 C C . PRO A 1 447 ? 29.922 44.155 -39.872 1.00 47.47 447 PRO A C 1
ATOM 3598 O O . PRO A 1 447 ? 30.391 44.537 -38.798 1.00 47.47 447 PRO A O 1
ATOM 3601 N N . LYS A 1 448 ? 30.097 44.873 -40.997 1.00 47.56 448 LYS A N 1
ATOM 3602 C CA . LYS A 1 448 ? 30.961 46.080 -41.111 1.00 47.56 448 LYS A CA 1
ATOM 3603 C C . LYS A 1 448 ? 30.704 47.159 -40.041 1.00 47.56 448 LYS A C 1
ATOM 3605 O O . LYS A 1 448 ? 31.633 47.878 -39.682 1.00 47.56 448 LYS A O 1
ATOM 3610 N N . GLN A 1 449 ? 29.486 47.261 -39.502 1.00 45.81 449 GLN A N 1
ATOM 3611 C CA . GLN A 1 449 ? 29.132 48.224 -38.448 1.00 45.81 449 GLN A CA 1
ATOM 3612 C C . GLN A 1 449 ? 29.793 47.930 -37.085 1.00 45.81 449 GLN A C 1
ATOM 3614 O O . GLN A 1 449 ? 29.998 48.858 -36.306 1.00 45.81 449 GLN A O 1
ATOM 3619 N N . LEU A 1 450 ? 30.209 46.685 -36.817 1.00 46.00 450 LEU A N 1
ATOM 3620 C CA . LEU A 1 450 ? 30.935 46.300 -35.596 1.00 46.00 450 LEU A CA 1
ATOM 3621 C C . LEU A 1 450 ? 32.463 46.437 -35.728 1.00 46.00 450 LEU A C 1
ATOM 3623 O O . LEU A 1 450 ? 33.154 46.534 -34.716 1.00 46.00 450 LEU A O 1
ATOM 3627 N N . ARG A 1 451 ? 32.998 46.542 -36.954 1.00 46.53 451 ARG A N 1
ATOM 3628 C CA . ARG A 1 451 ? 34.441 46.745 -37.210 1.00 46.53 451 ARG A CA 1
ATOM 3629 C C . ARG A 1 451 ? 34.923 48.168 -36.900 1.00 46.53 451 ARG A C 1
ATOM 3631 O O . ARG A 1 451 ? 36.109 48.391 -36.711 1.00 46.53 451 ARG A O 1
ATOM 3638 N N . ARG A 1 452 ? 34.024 49.157 -36.794 1.00 39.78 452 ARG A N 1
ATOM 3639 C CA . ARG A 1 452 ? 34.391 50.574 -36.565 1.00 39.78 452 ARG A CA 1
ATOM 3640 C C . ARG A 1 452 ? 34.737 50.950 -35.118 1.00 39.78 452 ARG A C 1
ATOM 3642 O O . ARG A 1 452 ? 35.127 52.087 -34.879 1.00 39.78 452 ARG A O 1
ATOM 3649 N N . ARG A 1 453 ? 34.705 50.017 -34.160 1.00 41.16 453 ARG A N 1
ATOM 3650 C CA . ARG A 1 453 ? 35.339 50.200 -32.834 1.00 41.16 453 ARG A CA 1
ATOM 3651 C C . ARG A 1 453 ? 36.772 49.639 -32.802 1.00 41.16 453 ARG A C 1
ATOM 3653 O O . ARG A 1 453 ? 37.225 49.094 -31.803 1.00 41.16 453 ARG A O 1
ATOM 3660 N N . GLU A 1 454 ? 37.497 49.798 -33.908 1.00 37.19 454 GLU A N 1
ATOM 3661 C CA . GLU A 1 454 ? 38.863 49.297 -34.130 1.00 37.19 454 GLU A CA 1
ATOM 3662 C C . GLU A 1 454 ? 39.974 50.063 -33.373 1.00 37.19 454 GLU A C 1
ATOM 3664 O O . GLU A 1 454 ? 41.138 49.665 -33.414 1.00 37.19 454 GLU A O 1
ATOM 3669 N N . GLY A 1 455 ? 39.646 51.136 -32.644 1.00 35.75 455 GLY A N 1
ATOM 3670 C CA . GLY A 1 455 ? 40.637 51.975 -31.954 1.00 35.75 455 GLY A CA 1
ATOM 3671 C C . GLY A 1 455 ? 41.278 51.349 -30.708 1.00 35.75 455 GLY A C 1
ATOM 3672 O O . GLY A 1 455 ? 42.365 51.763 -30.310 1.00 35.75 455 GLY A O 1
ATOM 3673 N N . THR A 1 456 ? 40.646 50.342 -30.098 1.00 38.47 456 THR A N 1
ATOM 3674 C CA . THR A 1 456 ? 41.086 49.807 -28.793 1.00 38.47 456 THR A CA 1
ATOM 3675 C C . THR A 1 456 ? 41.809 48.457 -28.900 1.00 38.47 456 THR A C 1
ATOM 3677 O O . THR A 1 456 ? 42.584 48.113 -28.016 1.00 38.47 456 THR A O 1
ATOM 3680 N N . ILE A 1 457 ? 41.640 47.712 -30.001 1.00 37.72 457 ILE A N 1
ATOM 3681 C CA . ILE A 1 457 ? 42.208 46.354 -30.155 1.00 37.72 457 ILE A CA 1
ATOM 3682 C C . ILE A 1 457 ? 43.610 46.372 -30.797 1.00 37.72 457 ILE A C 1
ATOM 3684 O O . ILE A 1 457 ? 44.466 45.564 -30.441 1.00 37.72 457 ILE A O 1
ATOM 3688 N N . LYS A 1 458 ? 43.917 47.348 -31.664 1.00 34.19 458 LYS A N 1
ATOM 3689 C CA . LYS A 1 458 ? 45.243 47.471 -32.311 1.00 34.19 458 LYS A CA 1
ATOM 3690 C C . LYS A 1 458 ? 46.375 47.921 -31.369 1.00 34.19 458 LYS A C 1
ATOM 3692 O O . LYS A 1 458 ? 47.539 47.855 -31.751 1.00 34.19 458 LYS A O 1
ATOM 3697 N N . LYS A 1 459 ? 46.081 48.329 -30.128 1.00 34.34 459 LYS A N 1
ATOM 3698 C CA . LYS A 1 459 ? 47.092 48.807 -29.161 1.00 34.34 459 LYS A CA 1
ATOM 3699 C C . LYS A 1 459 ? 47.768 47.698 -28.334 1.00 34.34 459 LYS A C 1
ATOM 3701 O O . LYS A 1 459 ? 48.610 48.017 -27.504 1.00 34.34 459 LYS A O 1
ATOM 3706 N N . HIS A 1 460 ? 47.420 46.422 -28.528 1.00 35.22 460 HIS A N 1
ATOM 3707 C CA . HIS A 1 460 ? 47.934 45.297 -27.716 1.00 35.22 460 HIS A CA 1
ATOM 3708 C C . HIS A 1 460 ? 48.610 44.164 -28.511 1.00 35.22 460 HIS A C 1
ATOM 3710 O O . HIS A 1 460 ? 48.892 43.105 -27.953 1.00 35.22 460 HIS A O 1
ATOM 3716 N N . LEU A 1 461 ? 48.895 44.363 -29.801 1.00 30.09 461 LEU A N 1
ATOM 3717 C CA . LEU A 1 461 ? 49.609 43.390 -30.638 1.00 30.09 461 LEU A CA 1
ATOM 3718 C C . LEU A 1 461 ? 50.716 44.093 -31.440 1.00 30.09 461 LEU A C 1
ATOM 3720 O O . LEU A 1 461 ? 50.590 44.329 -32.638 1.00 30.09 461 LEU A O 1
ATOM 3724 N N . LYS A 1 462 ? 51.809 44.445 -30.759 1.00 29.80 462 LYS A N 1
ATOM 3725 C CA . LYS A 1 462 ? 53.132 44.596 -31.378 1.00 29.80 462 LYS A CA 1
ATOM 3726 C C . LYS A 1 462 ? 53.946 43.373 -30.969 1.00 29.80 462 LYS A C 1
ATOM 3728 O O . LYS A 1 462 ? 54.173 43.224 -29.776 1.00 29.80 462 LYS A O 1
ATOM 3733 N N . LEU A 1 463 ? 54.343 42.534 -31.927 1.00 29.03 463 LEU A N 1
ATOM 3734 C CA . LEU A 1 463 ? 55.727 42.067 -32.125 1.00 29.03 463 LEU A CA 1
ATOM 3735 C C . LEU A 1 463 ? 55.795 40.955 -33.193 1.00 29.03 463 LEU A C 1
ATOM 3737 O O . LEU A 1 463 ? 55.151 39.917 -33.087 1.00 29.03 463 LEU A O 1
ATOM 3741 N N . GLU A 1 464 ? 56.589 41.279 -34.218 1.00 28.12 464 GLU A N 1
ATOM 3742 C CA . GLU A 1 464 ? 57.449 40.421 -35.048 1.00 28.12 464 GLU A CA 1
ATOM 3743 C C . GLU A 1 464 ? 56.833 39.392 -36.012 1.00 28.12 464 GLU A C 1
ATOM 3745 O O . GLU A 1 464 ? 56.749 38.193 -35.769 1.00 28.12 464 GLU A O 1
ATOM 3750 N N . ARG A 1 465 ? 56.558 39.884 -37.231 1.00 29.80 465 ARG A N 1
ATOM 3751 C CA . ARG A 1 465 ? 56.943 39.178 -38.462 1.00 29.80 465 ARG A CA 1
ATOM 3752 C C . ARG A 1 465 ? 58.436 39.416 -38.691 1.00 29.80 465 ARG A C 1
ATOM 3754 O O . ARG A 1 465 ? 58.781 40.567 -38.932 1.00 29.80 465 ARG A O 1
ATOM 3761 N N . GLN A 1 466 ? 59.266 38.372 -38.707 1.00 27.66 466 GLN A N 1
ATOM 3762 C CA . GLN A 1 466 ? 60.391 38.225 -39.647 1.00 27.66 466 GLN A CA 1
ATOM 3763 C C . GLN A 1 466 ? 61.098 36.867 -39.477 1.00 27.66 466 GLN A C 1
ATOM 3765 O O . GLN A 1 466 ? 61.290 36.392 -38.365 1.00 27.66 466 GLN A O 1
ATOM 3770 N N . THR A 1 467 ? 61.523 36.315 -40.620 1.00 25.75 467 THR A N 1
ATOM 3771 C CA . THR A 1 467 ? 62.305 35.083 -40.885 1.00 25.75 467 THR A CA 1
ATOM 3772 C C . THR A 1 467 ? 61.528 33.757 -41.064 1.00 25.75 467 THR A C 1
ATOM 3774 O O . THR A 1 467 ? 60.732 33.338 -40.233 1.00 25.75 467 THR A O 1
ATOM 3777 N N . ALA A 1 468 ? 61.729 33.166 -42.251 1.00 24.52 468 ALA A N 1
ATOM 3778 C CA . ALA A 1 468 ? 61.146 31.943 -42.837 1.00 24.52 468 ALA A CA 1
ATOM 3779 C C . ALA A 1 468 ? 62.039 30.700 -42.528 1.00 24.52 468 ALA A C 1
ATOM 3781 O O . ALA A 1 468 ? 62.937 30.874 -41.706 1.00 24.52 468 ALA A O 1
ATOM 3782 N N . PRO A 1 469 ? 61.972 29.509 -43.189 1.00 31.88 469 PRO A N 1
ATOM 3783 C CA . PRO A 1 469 ? 60.983 28.883 -44.094 1.00 31.88 469 PRO A CA 1
ATOM 3784 C C . PRO A 1 469 ? 60.713 27.359 -43.808 1.00 31.88 469 PRO A C 1
ATOM 3786 O O . PRO A 1 469 ? 61.211 26.792 -42.841 1.00 31.88 469 PRO A O 1
ATOM 3789 N N . THR A 1 470 ? 59.962 26.709 -44.719 1.00 26.50 470 THR A N 1
ATOM 3790 C CA . THR A 1 470 ? 59.858 25.252 -45.039 1.00 26.50 470 THR A CA 1
ATOM 3791 C C . THR A 1 470 ? 59.217 24.269 -44.046 1.00 26.50 470 THR A C 1
ATOM 3793 O O . THR A 1 470 ? 59.780 23.995 -42.995 1.00 26.50 470 THR A O 1
ATOM 3796 N N . PHE A 1 471 ? 58.077 23.684 -44.448 1.00 22.45 471 PHE A N 1
ATOM 3797 C CA . PHE A 1 471 ? 57.836 22.238 -44.685 1.00 22.45 471 PHE A CA 1
ATOM 3798 C C . PHE A 1 471 ? 56.331 21.956 -44.594 1.00 22.45 471 PHE A C 1
ATOM 3800 O O . PHE A 1 471 ? 55.824 22.018 -43.485 1.00 22.45 471 PHE A O 1
ATOM 3807 N N . TRP A 1 472 ? 55.659 21.682 -45.722 1.00 24.95 472 TRP A N 1
ATOM 3808 C CA . TRP A 1 472 ? 54.448 20.846 -45.863 1.00 24.95 472 TRP A CA 1
ATOM 3809 C C . TRP A 1 472 ? 54.205 20.599 -47.367 1.00 24.95 472 TRP A C 1
ATOM 3811 O O . TRP A 1 472 ? 53.865 21.534 -48.094 1.00 24.95 472 TRP A O 1
ATOM 3821 N N . GLU A 1 473 ? 54.447 19.360 -47.808 1.00 26.44 473 GLU A N 1
ATOM 3822 C CA . GLU A 1 473 ? 53.412 18.567 -48.494 1.00 26.44 473 GLU A CA 1
ATOM 3823 C C . GLU A 1 473 ? 52.530 17.937 -47.418 1.00 26.44 473 GLU A C 1
ATOM 3825 O O . GLU A 1 473 ? 53.114 17.533 -46.382 1.00 26.44 473 GLU A O 1
#

Organism: NCBI:txid143900

pLDDT: mean 78.38, std 26.59, range [20.09, 98.69]

Secondary structure (DSSP, 8-state):
-HHHHHHHHHHH--THHHHHHHHHHHHHHHHHHHHHHHT--SS-HHHHHHHHHHHHTPEEEEE--GGGG-HHHHHHHHTT----TT-HHHHHHHHHHHHHHHHHTTTTS---TT---S-TT----EEETTTTEEEEETTTSSTTT---TTS-HHHHIIIIIHHHHHHHHHTTSTTGGGB-TTS-B---S-HHHHHHHHHHHHHHHHHHHT-EETTTTEE--TTTTHHHHHHHHHHHHHHHHHHHHHHHHHSTTPPPPPPTT----HHHHHHHHHHHTT-----HHHHHHHHHH-SSPPHHHHHHHHHTT-HHHHHHHTPPTTSTT--GGG-TTTTT-TTT-------------------------------------PPPS-HHHHHHHHHHHHHHHHHHHHHH---HHHHHHHHHHHHHHHGGGSTTSHHHHHHHHHHHHHHHTS-HHHHTTTTTTGGG-------------

Radius of gyration: 33.58 Å; chains: 1; bounding box: 99×81×93 Å